Protein AF-A0A0F9IQ82-F1 (afdb_monomer_lite)

pLDDT: mean 89.43, std 9.05, range [52.22, 98.62]

Foldseek 3Di:
DDDDQVCCVPVVVVVVCVVVVLADWAQFQAVVCSVFDTHHFLFAEEEEEAVVLLRVLCCCRGQAQVSLVRCVVVVDPFAAAEEAEAAPDDPLLVLLLQLQQVCCVPPVDHDFSCQVVQNDPGGQDPVNVVSSVVCVVVSVVSCVRYDYDYHQDALVVLLVVLLVVLVVFWWKWFAAQFAIDISVDPDHPDGQDPPFDWDQDPVGIWGWHFDDDPNDTDIHTHGDMAIDGPRSNYEYEYEHAELPSNDALVRSLVSLVSVLVSSVHRSYYYYYYFYFDPCLLPVVCCVPVVLDSFDALVRTPRDNSNVVSGQWYKYKDDCVVNVSADPQCDDLLFNFDQDPVNPDFHQAEPVRDGQWIKIAGNHHNPGDHGDIFIWGADSRNSDIYTADRSVPVVRNVVVSVVRHVVD

Radius of gyration: 24.19 Å; chains: 1; bounding box: 61×43×75 Å

Structure (mmCIF, N/CA/C/O backbone):
data_AF-A0A0F9IQ82-F1
#
_entry.id   AF-A0A0F9IQ82-F1
#
loop_
_atom_site.group_PDB
_atom_site.id
_atom_site.type_symbol
_atom_site.label_atom_id
_atom_site.label_alt_id
_atom_site.label_comp_id
_atom_site.label_asym_id
_atom_site.label_entity_id
_atom_site.label_seq_id
_atom_site.pdbx_PDB_ins_code
_atom_site.Cartn_x
_atom_site.Cartn_y
_atom_site.Cartn_z
_atom_site.occupancy
_atom_site.B_iso_or_equiv
_atom_site.auth_seq_id
_atom_site.auth_comp_id
_atom_site.auth_asym_id
_atom_site.auth_atom_id
_atom_site.pdbx_PDB_model_num
ATOM 1 N N . MET A 1 1 ? -13.260 -23.369 32.706 1.00 62.25 1 MET A N 1
ATOM 2 C CA . MET A 1 1 ? -12.507 -22.138 33.022 1.00 62.25 1 MET A CA 1
ATOM 3 C C . MET A 1 1 ? -13.227 -20.982 32.355 1.00 62.25 1 MET A C 1
ATOM 5 O O . MET A 1 1 ? -13.498 -21.078 31.164 1.00 62.25 1 MET A O 1
ATOM 9 N N . GLU A 1 2 ? -13.607 -19.950 33.101 1.00 78.81 2 GLU A N 1
ATOM 10 C CA . GLU A 1 2 ? -14.225 -18.764 32.505 1.00 78.81 2 GLU A CA 1
ATOM 11 C C . GLU A 1 2 ? -13.127 -17.922 31.840 1.00 78.81 2 GLU A C 1
ATOM 13 O O . GLU A 1 2 ? -12.153 -17.535 32.484 1.00 78.81 2 GLU A O 1
ATOM 18 N N . LEU A 1 3 ? -13.218 -17.731 30.522 1.00 80.00 3 LEU A N 1
ATOM 19 C CA . LEU A 1 3 ? -12.248 -16.923 29.782 1.00 80.00 3 LEU A CA 1
ATOM 20 C C . LEU A 1 3 ? -12.477 -15.438 30.070 1.00 80.00 3 LEU A C 1
ATOM 22 O O . LEU A 1 3 ? -13.620 -14.993 30.171 1.00 80.00 3 LEU A O 1
ATOM 26 N N . ASN A 1 4 ? -11.385 -14.672 30.113 1.00 83.56 4 ASN A N 1
ATOM 27 C CA . ASN A 1 4 ? -11.442 -13.216 30.172 1.00 83.56 4 ASN A CA 1
ATOM 28 C C . ASN A 1 4 ? -12.318 -12.661 29.031 1.00 83.56 4 ASN A C 1
ATOM 30 O O . ASN A 1 4 ? -12.212 -13.101 27.884 1.00 83.56 4 ASN A O 1
ATOM 34 N N . GLN A 1 5 ? -13.176 -11.687 29.339 1.00 72.81 5 GLN A N 1
ATOM 35 C CA . GLN A 1 5 ? -14.151 -11.184 28.374 1.00 72.81 5 GLN A CA 1
ATOM 36 C C . GLN A 1 5 ? -13.521 -10.406 27.214 1.00 72.81 5 GLN A C 1
ATOM 38 O O . GLN A 1 5 ? -13.940 -10.616 26.080 1.00 72.81 5 GLN A O 1
ATOM 43 N N . LYS A 1 6 ? -12.475 -9.597 27.450 1.00 75.38 6 LYS A N 1
ATOM 44 C CA . LYS A 1 6 ? -11.736 -8.915 26.369 1.00 75.38 6 LYS A CA 1
ATOM 45 C C . LYS A 1 6 ? -11.037 -9.924 25.455 1.00 75.38 6 LYS A C 1
ATOM 47 O O . LYS A 1 6 ? -11.095 -9.800 24.236 1.00 75.38 6 LYS A O 1
ATOM 52 N N . TYR A 1 7 ? -10.465 -10.983 26.029 1.00 83.06 7 TYR A N 1
ATOM 53 C CA . TYR A 1 7 ? -9.891 -12.087 25.255 1.00 83.06 7 TYR A CA 1
ATOM 54 C C . TYR A 1 7 ? -10.941 -12.809 24.393 1.00 83.06 7 TYR A C 1
ATOM 56 O O . TYR A 1 7 ? -10.687 -13.096 23.224 1.00 83.06 7 TYR A O 1
ATOM 64 N N . LYS A 1 8 ? -12.138 -13.058 24.946 1.00 81.12 8 LYS A N 1
ATOM 65 C CA . LYS A 1 8 ? -13.265 -13.640 24.205 1.00 81.12 8 LYS A CA 1
ATOM 66 C C . L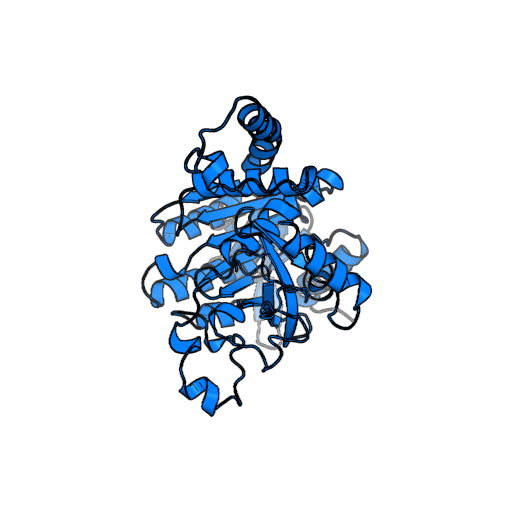YS A 1 8 ? -13.751 -12.731 23.072 1.00 81.12 8 LYS A C 1
ATOM 68 O O . LYS A 1 8 ? -13.907 -13.192 21.948 1.00 81.12 8 LYS A O 1
ATOM 73 N N . ALA A 1 9 ? -13.991 -11.456 23.373 1.00 73.75 9 ALA A N 1
ATOM 74 C CA . ALA A 1 9 ? -14.563 -10.493 22.437 1.00 73.75 9 ALA A CA 1
ATOM 75 C C . ALA A 1 9 ? -13.603 -10.101 21.304 1.00 73.75 9 ALA A C 1
ATOM 77 O O . ALA A 1 9 ? -14.074 -9.807 20.207 1.00 73.75 9 ALA A O 1
ATOM 78 N N . GLY A 1 10 ? -12.291 -10.113 21.564 1.00 80.81 10 GLY A N 1
ATOM 79 C CA . GLY A 1 10 ? -11.253 -9.852 20.569 1.00 80.81 10 GLY A CA 1
ATOM 80 C C . GLY A 1 10 ? -10.755 -11.132 19.900 1.00 80.81 10 GLY A C 1
ATOM 81 O O . GLY A 1 10 ? -11.229 -11.521 18.836 1.00 80.81 10 GLY A O 1
ATOM 82 N N . PHE A 1 11 ? -9.781 -11.798 20.527 1.00 85.94 11 PHE A N 1
ATOM 83 C CA . PHE A 1 11 ? -9.047 -12.903 19.904 1.00 85.94 11 PHE A CA 1
ATOM 84 C C . PHE A 1 11 ? -9.924 -14.120 19.591 1.00 85.94 11 PHE A C 1
ATOM 86 O O . PHE A 1 11 ? -9.870 -14.625 18.475 1.00 85.94 11 PHE A O 1
ATOM 93 N N . ILE A 1 12 ? -10.740 -14.595 20.539 1.00 88.88 12 ILE A N 1
ATOM 94 C CA . ILE A 1 12 ? -11.567 -15.789 20.287 1.00 88.88 12 ILE A CA 1
ATOM 95 C C . ILE A 1 12 ? -12.615 -15.510 19.211 1.00 88.88 12 ILE A C 1
ATOM 97 O O . ILE A 1 12 ? -12.758 -16.320 18.305 1.00 88.88 12 ILE A O 1
ATOM 101 N N . ALA A 1 13 ? -13.264 -14.344 19.232 1.00 81.94 13 ALA A N 1
ATOM 102 C CA . ALA A 1 13 ? -14.186 -13.952 18.168 1.00 81.94 13 ALA A CA 1
ATOM 103 C C . ALA A 1 13 ? -13.512 -13.956 16.782 1.00 81.94 13 ALA A C 1
ATOM 105 O O . ALA A 1 13 ? -14.110 -14.433 15.818 1.00 81.94 13 ALA A O 1
ATOM 106 N N . GLN A 1 14 ? -12.260 -13.489 16.689 1.00 85.31 14 GLN A N 1
ATOM 107 C CA . GLN A 1 14 ? -11.472 -13.539 15.455 1.00 85.31 14 GLN A CA 1
ATOM 108 C C . GLN A 1 14 ? -11.145 -14.979 15.028 1.00 85.31 14 GLN A C 1
ATOM 110 O O . GLN A 1 14 ? -11.218 -15.303 13.843 1.00 85.31 14 GLN A O 1
ATOM 115 N N . VAL A 1 15 ? -10.793 -15.857 15.973 1.00 88.56 15 VAL A N 1
ATOM 116 C CA . VAL A 1 15 ? -10.541 -17.283 15.702 1.00 88.56 15 VAL A CA 1
ATOM 117 C C . VAL A 1 15 ? -11.813 -17.975 15.218 1.00 88.56 15 VAL A C 1
ATOM 119 O O . VAL A 1 15 ? -11.769 -18.709 14.233 1.00 88.56 15 VAL A O 1
ATOM 122 N N . ASP A 1 16 ? -12.952 -17.702 15.848 1.00 87.50 16 ASP A N 1
ATOM 123 C CA . ASP A 1 16 ? -14.237 -18.269 15.453 1.00 87.50 16 ASP A CA 1
ATOM 124 C C . ASP A 1 16 ? -14.664 -17.758 14.065 1.00 87.50 16 ASP A C 1
ATOM 126 O O . ASP A 1 16 ? -15.161 -18.531 13.249 1.00 87.50 16 ASP A O 1
ATOM 130 N N . ALA A 1 17 ? -14.434 -16.475 13.761 1.00 83.19 17 ALA A N 1
ATOM 131 C CA . ALA A 1 17 ? -14.655 -15.909 12.428 1.00 83.19 17 ALA A CA 1
ATOM 132 C C . ALA A 1 17 ? -13.741 -16.557 11.373 1.00 83.19 17 ALA A C 1
ATOM 134 O O . ALA A 1 17 ? -14.184 -16.865 10.265 1.00 83.19 17 ALA A O 1
ATOM 135 N N . SER A 1 18 ? -12.481 -16.824 11.725 1.00 84.94 18 SER A N 1
ATOM 136 C CA . SER A 1 18 ? -11.539 -17.557 10.873 1.00 84.94 18 SER A CA 1
ATOM 137 C C . SER A 1 18 ? -12.020 -18.987 10.602 1.00 84.94 18 SER A C 1
ATOM 139 O O . SER A 1 18 ? -12.065 -19.410 9.449 1.00 84.94 18 SER A O 1
ATOM 141 N N . LEU A 1 19 ? -12.489 -19.700 11.634 1.00 87.50 19 LEU A N 1
ATOM 1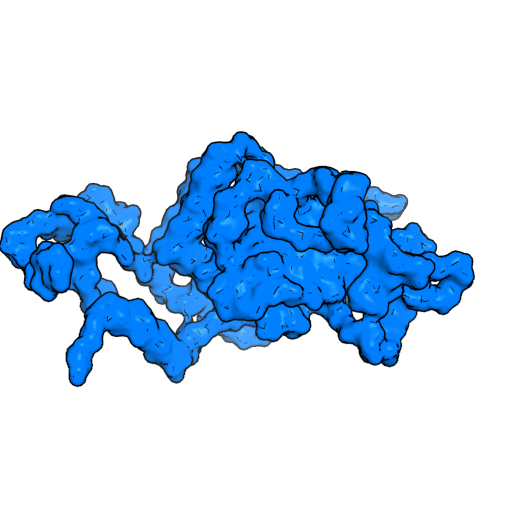42 C CA . LEU A 1 19 ? -13.071 -21.040 11.499 1.00 87.50 19 LEU A CA 1
ATOM 143 C C . LEU A 1 19 ? -14.290 -21.056 10.560 1.00 87.50 19 LEU A C 1
ATOM 145 O O . LEU A 1 19 ? -14.493 -22.032 9.840 1.00 87.50 19 LEU A O 1
ATOM 149 N N . ARG A 1 20 ? -15.083 -19.977 10.544 1.00 86.62 20 ARG A N 1
ATOM 150 C CA . ARG A 1 20 ? -16.238 -19.807 9.644 1.00 86.62 20 ARG A CA 1
ATOM 151 C C . ARG A 1 20 ? -15.874 -19.315 8.235 1.00 86.62 20 ARG A C 1
ATOM 153 O O . ARG A 1 20 ? -16.757 -19.242 7.387 1.00 86.62 20 ARG A O 1
ATOM 160 N N . GLY A 1 21 ? -14.611 -18.973 7.963 1.00 80.31 21 GLY A N 1
ATOM 161 C CA . GLY A 1 21 ? -14.192 -18.396 6.676 1.00 80.31 21 GLY A CA 1
ATOM 162 C C . GLY A 1 21 ? -14.667 -16.950 6.453 1.00 80.31 21 GLY A C 1
ATOM 163 O O . GLY A 1 21 ? -14.780 -16.476 5.318 1.00 80.31 21 GLY A O 1
ATOM 164 N N . GLU A 1 22 ? -14.982 -16.237 7.535 1.00 76.69 22 GLU A N 1
ATOM 165 C CA . GLU A 1 22 ? -15.380 -14.824 7.499 1.00 76.69 22 GLU A CA 1
ATOM 166 C C . GLU A 1 22 ? -14.166 -13.896 7.406 1.00 76.69 22 GLU A C 1
ATOM 168 O O . GLU A 1 22 ? -14.268 -12.802 6.856 1.00 76.69 22 GLU A O 1
ATOM 173 N N . VAL A 1 23 ? -13.009 -14.355 7.886 1.00 70.88 23 VAL A N 1
ATOM 174 C CA . VAL A 1 23 ? -11.728 -13.656 7.758 1.00 70.88 23 VAL A CA 1
ATOM 175 C C . VAL A 1 23 ? -11.098 -14.027 6.422 1.00 70.88 23 VAL A C 1
ATOM 177 O O . VAL A 1 23 ? -10.929 -15.205 6.115 1.00 70.88 23 VAL A O 1
ATOM 180 N N . THR A 1 24 ? -10.736 -13.020 5.634 1.00 83.44 24 THR A N 1
ATOM 181 C CA . THR A 1 24 ? -10.117 -13.202 4.318 1.00 83.44 24 THR A CA 1
ATOM 182 C C . THR A 1 24 ? -8.927 -12.260 4.136 1.00 83.44 24 THR A C 1
ATOM 184 O O . THR A 1 24 ? -8.665 -11.392 4.970 1.00 83.44 24 THR A O 1
ATOM 187 N N . TYR A 1 25 ? -8.187 -12.453 3.053 1.00 91.06 25 TYR A N 1
ATOM 188 C CA . TYR A 1 25 ? -7.119 -11.576 2.593 1.00 91.06 25 TYR A CA 1
ATOM 189 C C . TYR A 1 25 ? -7.207 -11.453 1.072 1.00 91.06 25 TYR A C 1
ATOM 191 O O . TYR A 1 25 ? -7.721 -12.351 0.406 1.00 91.06 25 TYR A O 1
ATOM 199 N N . ILE A 1 26 ? -6.675 -10.366 0.516 1.00 95.00 26 ILE A N 1
ATOM 200 C CA . ILE A 1 26 ? -6.509 -10.232 -0.934 1.00 95.00 26 ILE A CA 1
ATOM 201 C C . ILE A 1 26 ? -5.043 -10.558 -1.258 1.00 95.00 26 ILE A C 1
ATOM 203 O O . ILE A 1 26 ? -4.139 -9.925 -0.695 1.00 95.00 26 ILE A O 1
ATOM 207 N N . PRO A 1 27 ? -4.759 -11.568 -2.101 1.00 94.88 27 PRO A N 1
ATOM 208 C CA . PRO A 1 27 ? -3.392 -11.885 -2.481 1.00 94.88 27 PRO A CA 1
ATOM 209 C C . PRO A 1 27 ? -2.788 -10.731 -3.284 1.00 94.88 27 PRO A C 1
ATOM 211 O O . PRO A 1 27 ? -3.435 -10.166 -4.164 1.00 94.88 27 PRO A O 1
ATOM 214 N N . ILE A 1 28 ? -1.529 -10.388 -3.009 1.00 96.00 28 ILE A N 1
ATOM 215 C CA . ILE A 1 28 ? -0.826 -9.408 -3.846 1.00 96.00 28 ILE A CA 1
ATOM 216 C C . ILE A 1 28 ? -0.377 -10.047 -5.165 1.00 96.00 28 ILE A C 1
ATOM 218 O O . ILE A 1 28 ? -0.038 -11.231 -5.216 1.00 96.00 28 ILE A O 1
ATOM 222 N N . HIS A 1 29 ? -0.288 -9.242 -6.226 1.00 95.56 29 HIS A N 1
ATOM 223 C CA . HIS A 1 29 ? 0.182 -9.690 -7.546 1.00 95.56 29 HIS A CA 1
ATOM 224 C C . HIS A 1 29 ? 1.639 -10.200 -7.532 1.00 95.56 29 HIS A C 1
ATOM 226 O O . HIS A 1 29 ? 2.031 -11.041 -8.345 1.00 95.56 29 HIS A O 1
ATOM 232 N N . LEU A 1 30 ? 2.448 -9.740 -6.574 1.00 96.56 30 LEU A N 1
ATOM 233 C CA . LEU A 1 30 ? 3.849 -10.118 -6.403 1.00 96.56 30 LEU A CA 1
ATOM 234 C C . LEU A 1 30 ? 3.990 -11.506 -5.757 1.00 96.56 30 LEU A C 1
ATOM 236 O O . LEU A 1 30 ? 4.277 -11.614 -4.568 1.00 96.56 30 LEU A O 1
ATOM 240 N N . LYS A 1 31 ? 3.844 -12.582 -6.541 1.00 92.44 31 LYS A N 1
ATOM 241 C CA . LYS A 1 31 ? 3.790 -13.988 -6.069 1.00 92.44 31 LYS A CA 1
ATOM 242 C C . LYS A 1 31 ? 4.814 -14.360 -4.988 1.00 92.44 31 LYS A C 1
ATOM 244 O O . LYS A 1 31 ? 4.459 -15.010 -4.006 1.00 92.44 31 LYS A O 1
ATOM 249 N N . ARG A 1 32 ? 6.092 -13.987 -5.153 1.00 94.06 32 ARG A N 1
ATOM 250 C CA . ARG A 1 32 ? 7.134 -14.285 -4.145 1.00 94.06 32 ARG A CA 1
ATOM 251 C C . ARG A 1 32 ? 6.956 -13.470 -2.863 1.00 94.06 32 ARG A C 1
ATOM 253 O O . ARG A 1 32 ? 7.097 -14.034 -1.784 1.00 94.06 32 ARG A O 1
ATOM 260 N N . VAL A 1 33 ? 6.607 -12.191 -2.983 1.00 94.69 33 VAL A N 1
ATOM 261 C CA . VAL A 1 33 ? 6.327 -11.299 -1.845 1.00 94.69 33 VAL A CA 1
ATOM 262 C C . VAL A 1 33 ? 5.049 -11.742 -1.121 1.00 94.69 33 VAL A C 1
ATOM 264 O O . VAL A 1 33 ? 4.999 -11.691 0.105 1.00 94.69 33 VAL A O 1
ATOM 267 N N . GLY A 1 34 ? 4.075 -12.293 -1.858 1.00 93.62 34 GLY A N 1
ATOM 268 C CA . GLY A 1 34 ? 2.812 -12.857 -1.364 1.00 93.62 34 GLY A CA 1
ATOM 269 C C . GLY A 1 34 ? 2.976 -13.980 -0.339 1.00 93.62 34 GLY A C 1
ATOM 270 O O . GLY A 1 34 ? 2.050 -14.293 0.404 1.00 93.62 34 GLY A O 1
ATOM 271 N N . LYS A 1 35 ? 4.172 -14.575 -0.244 1.00 90.44 35 LYS A N 1
ATOM 272 C CA . LYS A 1 35 ? 4.513 -15.546 0.807 1.00 90.44 35 LYS A CA 1
ATOM 273 C C . LYS A 1 35 ? 4.789 -14.893 2.165 1.00 90.44 35 LYS A C 1
ATOM 275 O O . LYS A 1 35 ? 4.720 -15.572 3.183 1.00 90.44 35 LYS A O 1
ATOM 280 N N . SER A 1 36 ? 5.136 -13.607 2.188 1.00 90.00 36 SER A N 1
ATOM 281 C CA . SER A 1 36 ? 5.457 -12.847 3.406 1.00 90.00 36 SER A CA 1
ATOM 282 C C . SER A 1 36 ? 4.443 -11.755 3.726 1.00 90.00 36 SER A C 1
ATOM 284 O O . SER A 1 36 ? 4.326 -11.369 4.887 1.00 90.00 36 SER A O 1
ATOM 286 N N . PHE A 1 37 ? 3.740 -11.243 2.718 1.00 92.81 37 PHE A N 1
ATOM 287 C CA . PHE A 1 37 ? 2.770 -10.170 2.871 1.00 92.81 37 PHE A CA 1
ATOM 288 C C . PHE A 1 37 ? 1.631 -10.337 1.867 1.00 92.81 37 PHE A C 1
ATOM 290 O O . PHE A 1 37 ? 1.874 -10.428 0.671 1.00 92.81 37 PHE A O 1
ATOM 297 N N . ASN A 1 38 ? 0.396 -10.328 2.362 1.00 94.62 38 ASN A N 1
ATOM 298 C CA . ASN A 1 38 ? -0.808 -10.162 1.556 1.00 94.62 38 ASN A CA 1
ATOM 299 C C . ASN A 1 38 ? -1.636 -9.021 2.137 1.00 94.62 38 ASN A C 1
ATOM 301 O O . ASN A 1 38 ? -1.396 -8.579 3.263 1.00 94.62 38 ASN A O 1
ATOM 305 N N . LEU A 1 39 ? -2.618 -8.556 1.377 1.00 95.50 39 LEU A N 1
ATOM 306 C CA . LEU A 1 39 ? -3.451 -7.453 1.805 1.00 95.50 39 LEU A CA 1
ATOM 307 C C . LEU A 1 39 ? -4.460 -7.926 2.850 1.00 95.50 39 LEU A C 1
ATOM 309 O O . LEU A 1 39 ? -5.274 -8.815 2.601 1.00 95.50 39 LEU A O 1
ATOM 313 N N . MET A 1 40 ? -4.394 -7.317 4.027 1.00 91.56 40 MET A N 1
ATOM 314 C CA . MET A 1 40 ? -5.251 -7.601 5.174 1.00 91.56 40 MET A CA 1
ATOM 315 C C . MET A 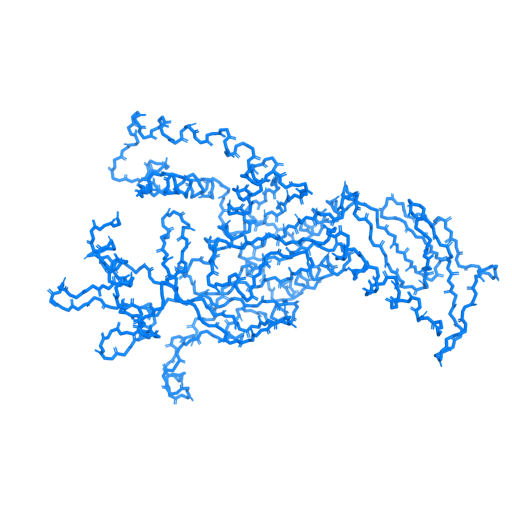1 40 ? -5.850 -6.287 5.673 1.00 91.56 40 MET A C 1
ATOM 317 O O . MET A 1 40 ? -5.267 -5.226 5.450 1.00 91.56 40 MET A O 1
ATOM 321 N N . GLN A 1 41 ? -6.985 -6.369 6.362 1.00 92.56 41 GLN A N 1
ATOM 322 C CA . GLN A 1 41 ? -7.538 -5.245 7.116 1.00 92.56 41 GLN A CA 1
ATOM 323 C C . GLN A 1 41 ? -6.595 -4.846 8.256 1.00 92.56 41 GLN A C 1
ATOM 325 O O . GLN A 1 41 ? -5.799 -5.663 8.729 1.00 92.56 41 GLN A O 1
ATOM 330 N N . SER A 1 42 ? -6.735 -3.614 8.746 1.00 94.44 42 SER A N 1
ATOM 331 C CA . SER A 1 42 ? -6.021 -3.128 9.927 1.00 94.44 42 SER A CA 1
ATOM 332 C C . SER A 1 42 ? -4.492 -3.262 9.816 1.00 94.44 42 SER A C 1
ATOM 334 O O . SER A 1 42 ? -3.821 -3.713 10.752 1.00 94.44 42 SER A O 1
ATOM 336 N N . ARG A 1 43 ? -3.923 -2.892 8.658 1.00 95.50 43 ARG A N 1
ATOM 337 C CA . ARG A 1 43 ? -2.470 -2.872 8.425 1.00 95.50 43 ARG A CA 1
ATOM 338 C C . ARG A 1 43 ? -2.003 -1.521 7.907 1.00 95.50 43 ARG A C 1
ATOM 340 O O . ARG A 1 43 ? -2.440 -1.081 6.849 1.00 95.50 43 ARG A O 1
ATOM 347 N N . TYR A 1 44 ? -1.055 -0.912 8.610 1.00 98.06 44 TYR A N 1
ATOM 348 C CA . TYR A 1 44 ? -0.334 0.262 8.133 1.00 98.06 44 TYR A CA 1
ATOM 349 C C . TYR A 1 44 ? 0.914 -0.188 7.360 1.00 98.06 44 TYR A C 1
ATOM 351 O O . TYR A 1 44 ? 1.855 -0.748 7.924 1.00 98.06 44 TYR A O 1
ATOM 359 N N . VAL A 1 45 ? 0.926 0.075 6.053 1.00 98.31 45 VAL A N 1
ATOM 360 C CA . VAL A 1 45 ? 2.083 -0.096 5.171 1.00 98.31 45 VAL A CA 1
ATOM 361 C C . VAL A 1 45 ? 2.767 1.245 4.892 1.00 98.31 45 VAL A C 1
ATOM 363 O O . VAL A 1 45 ? 2.143 2.191 4.416 1.00 98.31 45 VAL A O 1
ATOM 366 N N . LEU A 1 46 ? 4.074 1.317 5.130 1.00 98.44 46 LEU A N 1
ATOM 367 C CA . LEU A 1 46 ? 4.922 2.438 4.728 1.00 98.44 46 LEU A CA 1
ATOM 368 C C . LEU A 1 46 ? 5.782 2.035 3.529 1.00 98.44 46 LEU A C 1
ATOM 370 O O . LEU A 1 46 ? 6.534 1.069 3.600 1.00 98.44 46 LEU A O 1
ATOM 374 N N . ILE A 1 47 ? 5.718 2.799 2.445 1.00 98.12 47 ILE A N 1
ATOM 375 C CA . ILE A 1 47 ? 6.505 2.606 1.226 1.00 98.12 47 ILE A CA 1
ATOM 376 C C . ILE A 1 47 ? 7.516 3.743 1.119 1.00 98.12 47 ILE A C 1
ATOM 378 O O . ILE A 1 47 ? 7.165 4.900 0.887 1.00 98.12 47 ILE A O 1
ATOM 382 N N . SER A 1 48 ? 8.792 3.402 1.258 1.00 96.44 48 SER A N 1
ATOM 383 C CA . SER A 1 48 ? 9.922 4.324 1.174 1.00 96.44 48 SER A CA 1
ATOM 384 C C . SER A 1 48 ? 10.818 3.993 -0.018 1.00 96.44 48 SER A C 1
ATOM 386 O O . SER A 1 48 ? 10.906 2.849 -0.457 1.00 96.44 48 SER A O 1
ATOM 388 N N . GLY A 1 49 ? 11.481 5.002 -0.572 1.00 94.12 49 GLY A N 1
ATOM 389 C CA . GLY A 1 49 ? 12.380 4.837 -1.712 1.00 94.12 49 GLY A CA 1
ATOM 390 C C . GLY A 1 49 ? 12.850 6.163 -2.302 1.00 94.12 49 GLY A C 1
ATOM 391 O O . GLY A 1 49 ? 12.240 7.224 -2.103 1.00 94.12 49 GLY A O 1
ATOM 392 N N . ALA A 1 50 ? 13.909 6.103 -3.101 1.00 91.12 50 ALA A N 1
ATOM 393 C CA . ALA A 1 50 ? 14.426 7.251 -3.840 1.00 91.12 50 ALA A CA 1
ATOM 394 C C . ALA A 1 50 ? 13.403 7.830 -4.839 1.00 91.12 50 ALA A C 1
ATOM 396 O O . ALA A 1 50 ? 12.421 7.181 -5.233 1.00 91.12 50 ALA A O 1
ATOM 397 N N . THR A 1 51 ? 13.605 9.073 -5.276 1.00 89.06 51 THR A N 1
ATOM 398 C CA . THR A 1 51 ? 12.856 9.629 -6.416 1.00 89.06 51 THR A CA 1
ATOM 399 C C . THR A 1 51 ? 13.122 8.778 -7.656 1.00 89.06 51 THR A C 1
ATOM 401 O O . THR A 1 51 ? 14.263 8.431 -7.923 1.00 89.06 51 THR A O 1
ATOM 404 N N . GLY A 1 52 ? 12.077 8.393 -8.395 1.00 88.25 52 GLY A N 1
ATOM 405 C CA . GLY A 1 52 ? 12.215 7.494 -9.552 1.00 88.25 52 GLY A CA 1
ATOM 406 C C . GLY A 1 52 ? 12.350 5.999 -9.216 1.00 88.25 52 GLY A C 1
ATOM 407 O O . GLY A 1 52 ? 12.353 5.170 -10.125 1.00 88.25 52 GLY A O 1
ATOM 408 N N . ALA A 1 53 ? 12.375 5.616 -7.932 1.00 91.88 53 ALA A N 1
ATOM 409 C CA . ALA A 1 53 ? 12.423 4.205 -7.540 1.00 91.88 53 ALA A CA 1
ATOM 410 C C . ALA A 1 53 ? 11.135 3.428 -7.883 1.00 91.88 53 ALA A C 1
ATOM 412 O O . ALA A 1 53 ? 11.185 2.211 -7.969 1.00 91.88 53 ALA A O 1
ATOM 413 N N . GLY A 1 54 ? 10.004 4.105 -8.125 1.00 94.56 54 GLY A N 1
ATOM 414 C CA . GLY A 1 54 ? 8.722 3.458 -8.452 1.00 94.56 54 GLY A CA 1
ATOM 415 C C . GLY A 1 54 ? 7.748 3.328 -7.276 1.00 94.56 54 GLY A C 1
ATOM 416 O O . GLY A 1 54 ? 6.857 2.491 -7.313 1.00 94.56 54 GLY A O 1
ATOM 417 N N . LYS A 1 55 ? 7.890 4.158 -6.232 1.00 96.06 55 LYS A N 1
ATOM 418 C CA . LYS A 1 55 ? 7.058 4.091 -5.016 1.00 96.06 55 LYS A CA 1
ATOM 419 C C . LYS A 1 55 ? 5.557 4.256 -5.279 1.00 96.06 55 LYS A C 1
ATOM 421 O O . LYS A 1 55 ? 4.754 3.453 -4.828 1.00 96.06 55 LYS A O 1
ATOM 426 N N . THR A 1 56 ? 5.186 5.290 -6.029 1.00 96.25 56 THR A N 1
ATOM 427 C CA . THR A 1 56 ? 3.790 5.522 -6.412 1.00 96.25 56 THR A CA 1
ATOM 428 C C . THR A 1 56 ? 3.271 4.382 -7.281 1.00 96.25 56 THR A C 1
ATOM 430 O O . THR A 1 56 ? 2.155 3.928 -7.091 1.00 96.25 56 THR A O 1
ATOM 433 N N . SER A 1 57 ? 4.100 3.868 -8.195 1.00 96.88 57 SER A N 1
ATOM 434 C CA . SER A 1 57 ? 3.740 2.744 -9.059 1.00 96.88 57 SER A CA 1
ATOM 435 C C . SER A 1 57 ? 3.445 1.472 -8.262 1.00 96.88 57 SER A C 1
ATOM 437 O O . SER A 1 57 ? 2.409 0.862 -8.490 1.00 96.88 57 SER A O 1
ATOM 439 N N . ILE A 1 58 ? 4.290 1.111 -7.285 1.00 97.62 58 ILE A N 1
ATOM 440 C CA . ILE A 1 58 ? 4.048 -0.086 -6.469 1.00 97.62 58 ILE A CA 1
ATOM 441 C C . ILE A 1 58 ? 2.835 0.104 -5.549 1.00 97.62 58 ILE A C 1
ATOM 443 O O . ILE A 1 58 ? 2.112 -0.859 -5.308 1.00 97.62 58 ILE A O 1
ATOM 447 N N . ALA A 1 59 ? 2.579 1.328 -5.068 1.00 97.81 59 ALA A N 1
ATOM 448 C CA . ALA A 1 59 ? 1.378 1.648 -4.299 1.00 97.81 59 ALA A CA 1
ATOM 449 C C . ALA A 1 59 ? 0.108 1.497 -5.156 1.00 97.81 59 ALA A C 1
ATOM 451 O O . ALA A 1 59 ? -0.812 0.781 -4.765 1.00 97.81 59 ALA A O 1
ATOM 452 N N . ASP A 1 60 ? 0.094 2.111 -6.341 1.00 97.62 60 ASP A N 1
ATOM 453 C CA . ASP A 1 60 ? -1.013 2.036 -7.298 1.00 97.62 60 ASP A CA 1
ATOM 454 C C . ASP A 1 60 ? -1.292 0.579 -7.695 1.00 97.62 60 ASP A C 1
ATOM 456 O O . ASP A 1 60 ? -2.416 0.100 -7.597 1.00 97.62 60 ASP A O 1
ATOM 460 N N . GLU A 1 61 ? -0.275 -0.175 -8.102 1.00 97.94 61 GLU A N 1
ATOM 461 C CA . GLU A 1 61 ? -0.490 -1.545 -8.557 1.00 97.94 61 GLU A CA 1
ATOM 462 C C . GLU A 1 61 ? -0.902 -2.484 -7.418 1.00 97.94 61 GLU A C 1
ATOM 464 O O . GLU A 1 61 ? -1.837 -3.267 -7.568 1.00 97.94 61 GLU A O 1
ATOM 469 N N . THR A 1 62 ? -0.237 -2.397 -6.260 1.00 98.12 62 THR A N 1
ATOM 470 C CA . THR A 1 62 ? -0.469 -3.325 -5.142 1.00 98.12 62 THR A CA 1
ATOM 471 C C . THR A 1 62 ? -1.794 -3.072 -4.439 1.00 98.12 62 THR A C 1
ATOM 473 O O . THR A 1 62 ? -2.430 -4.036 -4.028 1.00 98.12 62 THR A O 1
ATOM 476 N N . PHE A 1 63 ? -2.203 -1.811 -4.285 1.00 98.19 63 PHE A N 1
ATOM 477 C CA . PHE A 1 63 ? -3.359 -1.444 -3.463 1.00 98.19 63 PHE A CA 1
ATOM 478 C C . PHE A 1 63 ? -4.551 -0.928 -4.265 1.00 98.19 63 PHE A C 1
ATOM 480 O O . PHE A 1 63 ? -5.615 -0.809 -3.672 1.00 98.19 63 PHE A O 1
ATOM 487 N N . VAL A 1 64 ? -4.397 -0.649 -5.569 1.00 97.94 64 VAL A N 1
ATOM 488 C CA . VAL A 1 64 ? -5.479 -0.187 -6.459 1.00 97.94 64 VAL A CA 1
ATOM 489 C C . VAL A 1 64 ? -5.760 -1.197 -7.571 1.00 97.94 64 VAL A C 1
ATOM 491 O O . VAL A 1 64 ? -6.812 -1.832 -7.586 1.00 97.94 64 VAL A O 1
ATOM 494 N N . LEU A 1 65 ? -4.809 -1.390 -8.485 1.00 97.81 65 LEU A N 1
ATOM 495 C CA . LEU A 1 65 ? -5.065 -2.075 -9.759 1.00 97.81 65 LEU A CA 1
ATOM 496 C C . LEU A 1 65 ? -5.181 -3.598 -9.623 1.00 97.81 65 LEU A C 1
ATOM 498 O O . LEU A 1 65 ? -6.125 -4.206 -10.139 1.00 97.81 65 LEU A O 1
ATOM 502 N N . ALA A 1 66 ? -4.237 -4.226 -8.917 1.00 97.00 66 ALA A N 1
ATOM 503 C CA . ALA A 1 66 ? -4.246 -5.671 -8.730 1.00 97.00 66 ALA A CA 1
ATOM 504 C C . ALA A 1 66 ? -5.417 -6.156 -7.856 1.00 97.00 66 ALA A C 1
ATOM 506 O O . ALA A 1 66 ? -6.050 -7.137 -8.249 1.00 97.00 66 ALA A O 1
ATOM 507 N N . PRO A 1 67 ? -5.767 -5.496 -6.728 1.00 96.81 67 PRO A N 1
ATOM 508 C CA . PRO A 1 67 ? -6.926 -5.891 -5.929 1.00 96.81 67 PRO A CA 1
ATOM 509 C C . PRO A 1 67 ? -8.230 -5.805 -6.712 1.00 96.81 67 PRO A C 1
ATOM 511 O O . PRO A 1 67 ? -8.992 -6.766 -6.711 1.00 96.81 67 PRO A O 1
ATOM 514 N N . TYR A 1 68 ? -8.457 -4.707 -7.438 1.00 96.44 68 TYR A N 1
ATOM 515 C CA . TYR A 1 68 ? -9.644 -4.555 -8.278 1.00 96.44 68 TYR A CA 1
ATOM 516 C C . TYR A 1 68 ? -9.754 -5.679 -9.321 1.00 96.44 68 TYR A C 1
ATOM 518 O O . TYR A 1 68 ? -10.793 -6.334 -9.420 1.00 96.44 68 TYR A O 1
ATOM 526 N N . THR A 1 69 ? -8.659 -5.966 -10.035 1.00 95.31 69 THR A N 1
ATOM 527 C CA . THR A 1 69 ? -8.615 -7.057 -11.026 1.00 95.31 69 THR A CA 1
ATOM 528 C C . THR A 1 69 ? -8.933 -8.406 -10.370 1.00 95.31 69 THR A C 1
ATOM 530 O O . THR A 1 69 ? -9.812 -9.131 -10.833 1.00 95.31 69 THR A O 1
ATOM 533 N N . TYR A 1 70 ? -8.287 -8.712 -9.242 1.00 95.88 70 TYR A N 1
ATOM 534 C CA . TYR A 1 70 ? -8.506 -9.954 -8.502 1.00 95.88 70 TYR A CA 1
ATOM 535 C C . TYR A 1 70 ? -9.964 -10.115 -8.051 1.00 95.88 70 TYR A C 1
ATOM 537 O O . TYR A 1 70 ? -10.559 -11.177 -8.243 1.00 95.88 70 TYR A O 1
ATOM 545 N N . LEU A 1 71 ? -10.562 -9.071 -7.473 1.00 94.62 71 LEU A N 1
ATOM 546 C CA . LEU A 1 71 ? -11.938 -9.111 -6.975 1.00 94.62 71 LEU A CA 1
ATOM 547 C C . LEU A 1 71 ? -12.948 -9.293 -8.114 1.00 94.62 71 LEU A C 1
ATOM 549 O O . LEU A 1 71 ? -13.878 -10.093 -7.987 1.00 94.62 71 LEU A O 1
ATOM 553 N N . LYS A 1 72 ? -12.726 -8.621 -9.249 1.00 92.31 72 LYS A N 1
ATOM 554 C CA . LYS A 1 72 ? -13.551 -8.755 -10.457 1.00 92.31 72 LYS A CA 1
ATOM 555 C C . LYS A 1 72 ? -13.514 -10.175 -11.028 1.00 92.31 72 LYS A C 1
ATOM 557 O O . LYS A 1 72 ? -14.556 -10.712 -11.403 1.00 92.31 72 LYS A O 1
ATOM 562 N N . GLU A 1 73 ? -12.336 -10.795 -11.072 1.00 92.88 73 GLU A N 1
ATOM 563 C CA . GLU A 1 73 ? -12.147 -12.150 -11.607 1.00 92.88 73 GLU A CA 1
ATOM 564 C C . GLU A 1 73 ? -12.722 -13.240 -10.693 1.00 92.88 73 GLU A C 1
ATOM 566 O O . GLU A 1 73 ? -13.318 -14.203 -11.178 1.00 92.88 73 GLU A O 1
ATOM 571 N N . ASN A 1 74 ? -12.577 -13.086 -9.373 1.00 91.44 74 ASN A N 1
ATOM 572 C CA . ASN A 1 74 ? -12.943 -14.121 -8.400 1.00 91.44 74 ASN A CA 1
ATOM 573 C C . ASN A 1 74 ? -14.358 -13.949 -7.822 1.00 91.44 74 ASN A C 1
ATOM 575 O O . ASN A 1 74 ? -14.862 -14.864 -7.175 1.00 91.44 74 ASN A O 1
ATOM 579 N N . LYS A 1 75 ? -15.030 -12.817 -8.094 1.00 83.19 75 LYS A N 1
ATOM 580 C CA . LYS A 1 75 ? -16.391 -12.499 -7.612 1.00 83.19 75 LYS A CA 1
ATOM 581 C C . LYS A 1 75 ? -16.532 -12.649 -6.093 1.00 83.19 75 LYS A C 1
ATOM 583 O O . LYS A 1 75 ? -17.547 -13.132 -5.589 1.00 83.19 75 LYS A O 1
ATOM 588 N N . GLU A 1 76 ? -15.491 -12.246 -5.374 1.00 81.62 76 GLU A N 1
ATOM 589 C CA . GLU A 1 76 ? -15.450 -12.296 -3.918 1.00 81.62 76 GLU A CA 1
ATOM 590 C C . GLU A 1 76 ? -16.450 -11.304 -3.316 1.00 81.62 76 GLU A C 1
ATOM 592 O O . GLU A 1 76 ? -16.560 -10.162 -3.760 1.00 81.62 76 GLU A O 1
ATOM 597 N N . ASN A 1 77 ? -17.155 -11.714 -2.259 1.00 86.88 77 ASN A N 1
ATOM 598 C CA . ASN A 1 77 ? -18.029 -10.816 -1.499 1.00 86.88 77 ASN A CA 1
ATOM 599 C C . ASN A 1 77 ? -17.203 -9.979 -0.505 1.00 86.88 77 ASN A C 1
ATOM 601 O O . ASN A 1 77 ? -17.285 -10.161 0.712 1.00 86.88 77 ASN A O 1
ATOM 605 N N . ILE A 1 78 ? -16.345 -9.119 -1.048 1.00 91.81 78 ILE A N 1
ATOM 606 C CA . ILE A 1 78 ? -15.461 -8.212 -0.319 1.00 91.81 78 ILE A CA 1
ATOM 607 C C . ILE A 1 78 ? -15.852 -6.784 -0.699 1.00 91.81 78 ILE A C 1
ATOM 609 O O . ILE A 1 78 ? -15.881 -6.445 -1.880 1.00 91.81 78 ILE A O 1
ATOM 613 N N . HIS A 1 79 ? -16.127 -5.938 0.297 1.00 93.62 79 HIS A N 1
ATOM 614 C CA . HIS A 1 79 ? -16.203 -4.496 0.060 1.00 93.62 79 HIS A CA 1
ATOM 615 C C . HIS A 1 79 ? -14.778 -3.966 -0.010 1.00 93.62 79 HIS A C 1
ATOM 617 O O . HIS A 1 79 ? -14.035 -4.089 0.960 1.00 93.62 79 HIS A O 1
ATOM 623 N N . TRP A 1 80 ? -14.391 -3.396 -1.143 1.00 96.12 80 TRP A N 1
ATOM 624 C CA . TRP A 1 80 ? -13.071 -2.814 -1.347 1.00 96.12 80 TRP A CA 1
ATOM 625 C C . TRP A 1 80 ? -13.213 -1.361 -1.790 1.00 96.12 80 TRP A C 1
ATOM 627 O O . TRP A 1 80 ? -13.990 -1.061 -2.698 1.00 96.12 80 TRP A O 1
ATOM 637 N N . GLU A 1 81 ? -12.485 -0.471 -1.120 1.00 97.12 81 GLU A N 1
ATOM 638 C CA . GLU A 1 81 ? -12.520 0.967 -1.372 1.00 97.12 81 GLU A CA 1
ATOM 639 C C . GLU A 1 81 ? -11.154 1.611 -1.103 1.00 97.12 81 GLU A C 1
ATOM 641 O O . GLU A 1 81 ? -10.392 1.175 -0.232 1.00 97.12 81 GLU A O 1
ATOM 646 N N . VAL A 1 82 ? -10.848 2.685 -1.833 1.00 98.44 82 VAL A N 1
ATOM 647 C CA . VAL A 1 82 ? -9.608 3.451 -1.669 1.00 98.44 82 VAL A CA 1
ATOM 648 C C . VAL A 1 82 ? -9.895 4.938 -1.471 1.00 98.44 82 VAL A C 1
ATOM 650 O O . VAL A 1 82 ? -10.424 5.613 -2.352 1.00 98.44 82 VAL A O 1
ATOM 653 N N . LEU A 1 83 ? -9.442 5.478 -0.341 1.00 98.38 83 LEU A N 1
ATOM 654 C CA . LEU A 1 83 ? -9.293 6.912 -0.110 1.00 98.38 83 LEU A CA 1
ATOM 655 C C . LEU A 1 83 ? -7.885 7.324 -0.554 1.00 98.38 83 LEU A C 1
ATOM 657 O O . LEU A 1 83 ? -6.903 7.047 0.137 1.00 98.38 83 LEU A O 1
ATOM 661 N N . TYR A 1 84 ? -7.772 7.953 -1.723 1.00 98.25 84 TYR A N 1
ATOM 662 C CA . TYR A 1 84 ? -6.489 8.274 -2.347 1.00 98.25 84 TYR A CA 1
ATOM 663 C C . TYR A 1 84 ? -6.163 9.766 -2.223 1.00 98.25 84 TYR A C 1
ATOM 665 O O . TYR A 1 84 ? -6.752 10.602 -2.902 1.00 98.25 84 TYR A O 1
ATOM 673 N N . PHE A 1 85 ? -5.143 10.111 -1.441 1.00 97.75 85 PHE A N 1
ATOM 674 C CA . PHE A 1 85 ? -4.597 11.464 -1.322 1.00 97.75 85 PHE A CA 1
ATOM 675 C C . PHE A 1 85 ? -3.332 11.599 -2.178 1.00 97.75 85 PHE A C 1
ATOM 677 O O . PHE A 1 85 ? -2.223 11.261 -1.763 1.00 97.75 85 PHE A O 1
ATOM 684 N N . SER A 1 86 ? -3.508 12.090 -3.404 1.00 96.00 86 SER A N 1
ATOM 685 C CA . SER A 1 86 ? -2.452 12.300 -4.394 1.00 96.00 86 SER A CA 1
ATOM 686 C C . SER A 1 86 ? -1.827 13.688 -4.244 1.00 96.00 86 SER A C 1
ATOM 688 O O . SER A 1 86 ? -2.217 14.647 -4.915 1.00 96.00 86 SER A O 1
ATOM 690 N N . LEU A 1 87 ? -0.839 13.808 -3.356 1.00 94.19 87 LEU A N 1
ATOM 691 C CA . LEU A 1 87 ? -0.227 15.103 -3.037 1.00 94.19 87 LEU A CA 1
ATOM 692 C C . LEU A 1 87 ? 0.789 15.549 -4.094 1.00 94.19 87 LEU A C 1
ATOM 694 O O . LEU A 1 87 ? 0.984 16.745 -4.302 1.00 94.19 87 LEU A O 1
ATOM 698 N N . GLU A 1 88 ? 1.439 14.596 -4.766 1.00 86.19 88 GLU A N 1
ATOM 699 C CA . GLU A 1 88 ? 2.495 14.888 -5.743 1.00 86.19 88 GLU A CA 1
ATOM 700 C C . GLU A 1 88 ? 1.946 15.209 -7.144 1.00 86.19 88 GLU A C 1
ATOM 702 O O . GLU A 1 88 ? 2.517 16.031 -7.863 1.00 86.19 88 GLU A O 1
ATOM 707 N N . ARG A 1 89 ? 0.857 14.552 -7.569 1.00 85.06 89 ARG A N 1
ATOM 708 C CA . ARG A 1 89 ? 0.398 14.563 -8.971 1.00 85.06 89 ARG A CA 1
ATOM 709 C C . ARG A 1 89 ? -1.110 14.736 -9.088 1.00 85.06 89 ARG A C 1
ATOM 711 O O . ARG A 1 89 ? -1.858 14.317 -8.213 1.00 85.06 89 ARG A O 1
ATOM 718 N N . LYS A 1 90 ? -1.558 15.296 -10.214 1.00 91.62 90 LYS A N 1
ATOM 719 C CA . LYS A 1 90 ? -2.987 15.345 -10.558 1.00 91.62 90 LYS A CA 1
ATOM 720 C C . LYS A 1 90 ? -3.524 13.958 -10.919 1.00 91.62 90 LYS A C 1
ATOM 722 O O . LYS A 1 90 ? -2.790 13.149 -11.493 1.00 91.62 90 LYS A O 1
ATOM 727 N N . GLN A 1 91 ? -4.816 13.738 -10.695 1.00 93.31 91 GLN A N 1
ATOM 728 C CA . GLN A 1 91 ? -5.511 12.477 -10.979 1.00 93.31 91 GLN A CA 1
ATOM 729 C C . GLN A 1 91 ? -5.359 12.013 -12.437 1.00 93.31 91 GLN A C 1
ATOM 731 O O . GLN A 1 91 ? -5.157 10.833 -12.699 1.00 93.31 91 GLN A O 1
ATOM 736 N N . MET A 1 92 ? -5.343 12.949 -13.394 1.00 92.50 92 MET A N 1
ATOM 737 C CA . MET A 1 92 ? -5.228 12.642 -14.826 1.00 92.50 92 MET A CA 1
ATOM 738 C C . MET A 1 92 ? -3.973 11.818 -15.155 1.00 92.50 92 MET A C 1
ATOM 740 O O . MET A 1 92 ? -4.041 10.880 -15.945 1.00 92.50 92 MET A O 1
ATOM 744 N N . PHE A 1 93 ? -2.838 12.119 -14.512 1.00 92.19 93 PHE A N 1
ATOM 745 C CA . PHE A 1 93 ? -1.592 11.374 -14.724 1.00 92.19 93 PHE A CA 1
ATOM 746 C C . PHE A 1 93 ? -1.664 9.950 -14.168 1.00 92.19 93 PHE A C 1
ATOM 748 O O . PHE A 1 93 ? -1.011 9.052 -14.697 1.00 92.19 93 PHE A O 1
ATOM 755 N N . LYS A 1 94 ? -2.444 9.740 -13.099 1.00 93.44 94 LYS A N 1
ATOM 756 C CA . LYS A 1 94 ? -2.697 8.403 -12.557 1.00 93.44 94 LYS A CA 1
ATOM 757 C C . LYS A 1 94 ? -3.568 7.607 -13.514 1.00 93.44 94 LYS A C 1
ATOM 759 O O . LYS A 1 94 ? -3.167 6.517 -13.892 1.00 93.44 94 LYS A O 1
ATOM 764 N N . HIS A 1 95 ? -4.662 8.190 -14.004 1.00 95.38 95 HIS A N 1
ATOM 765 C CA . HIS A 1 95 ? -5.540 7.522 -14.969 1.00 95.38 95 HIS A CA 1
ATOM 766 C C . HIS A 1 95 ? -4.780 7.092 -16.230 1.00 95.38 95 HIS A C 1
ATOM 768 O O . HIS A 1 95 ? -4.900 5.946 -16.647 1.00 95.38 95 HIS A O 1
ATOM 774 N N . ALA A 1 96 ? -3.928 7.960 -16.789 1.00 94.75 96 ALA A N 1
ATOM 775 C CA . ALA A 1 96 ? -3.095 7.601 -17.939 1.00 94.75 96 ALA A CA 1
ATOM 776 C C . ALA A 1 96 ? -2.167 6.407 -17.637 1.00 94.75 96 ALA A C 1
ATOM 778 O O . ALA A 1 96 ? -2.057 5.484 -18.442 1.00 94.75 96 ALA A O 1
ATOM 779 N N . LYS A 1 97 ? -1.539 6.380 -16.454 1.00 95.12 97 LYS A N 1
ATOM 780 C CA . LYS A 1 97 ? -0.698 5.254 -16.019 1.00 95.12 97 LYS A CA 1
ATOM 781 C C . LYS A 1 97 ? -1.489 3.976 -15.743 1.00 95.12 97 LYS A C 1
ATOM 783 O O . LYS A 1 97 ? -0.977 2.895 -16.002 1.00 95.12 97 LYS A O 1
ATOM 788 N N . TRP A 1 98 ? -2.708 4.078 -15.227 1.00 96.75 98 TRP A N 1
ATOM 789 C CA . TRP A 1 98 ? -3.563 2.923 -14.952 1.00 96.75 98 TRP A CA 1
ATOM 790 C C . TRP A 1 98 ? -4.090 2.299 -16.242 1.00 96.75 98 TRP A C 1
ATOM 792 O O . TRP A 1 98 ? -4.039 1.085 -16.385 1.00 96.75 98 TRP A O 1
ATOM 802 N N . VAL A 1 99 ? -4.475 3.110 -17.230 1.00 96.62 99 VAL A N 1
ATOM 803 C CA . VAL A 1 99 ? -4.821 2.605 -18.567 1.00 96.62 99 VAL A CA 1
ATOM 804 C C . VAL A 1 99 ? -3.602 1.977 -19.247 1.00 96.62 99 VAL A C 1
ATOM 806 O O . VAL A 1 99 ? -3.707 0.894 -19.813 1.00 96.62 99 VAL A O 1
ATOM 809 N N . SER A 1 100 ? -2.425 2.602 -19.141 1.00 95.62 100 SER A N 1
ATOM 810 C CA . SER A 1 100 ? -1.164 2.009 -19.613 1.00 95.62 100 SER A CA 1
ATOM 811 C C . SER A 1 100 ? -0.901 0.635 -18.979 1.00 95.62 100 SER A C 1
ATOM 813 O O . SER A 1 100 ? -0.557 -0.318 -19.681 1.00 95.62 100 SER A O 1
ATOM 815 N N . TRP A 1 101 ? -1.128 0.509 -17.668 1.00 96.94 101 TRP A N 1
ATOM 816 C CA . TRP A 1 101 ? -1.029 -0.760 -16.951 1.00 96.94 101 TRP A CA 1
ATOM 817 C C . TRP A 1 101 ? -2.018 -1.806 -17.485 1.00 96.94 101 TRP A C 1
ATOM 819 O O . TRP A 1 101 ? -1.612 -2.933 -17.757 1.00 96.94 101 TRP A O 1
ATOM 829 N N . MET A 1 102 ? -3.289 -1.436 -17.687 1.00 96.62 102 MET A N 1
ATOM 830 C CA . MET A 1 102 ? -4.325 -2.338 -18.213 1.00 96.62 102 MET A CA 1
ATOM 831 C C . MET A 1 102 ? -3.984 -2.837 -19.627 1.00 96.62 102 MET A C 1
ATOM 833 O O . MET A 1 102 ? -4.068 -4.033 -19.902 1.00 96.62 102 MET A O 1
ATOM 837 N N . ILE A 1 103 ? -3.500 -1.949 -20.502 1.00 95.38 103 ILE A N 1
ATOM 838 C CA . ILE A 1 103 ? -3.048 -2.316 -21.852 1.00 95.38 103 ILE A CA 1
ATOM 839 C C . ILE A 1 103 ? -1.877 -3.302 -21.781 1.00 95.38 103 ILE A C 1
ATOM 841 O O . ILE A 1 103 ? -1.863 -4.309 -22.495 1.00 95.38 103 ILE A O 1
ATOM 845 N N . TYR A 1 104 ? -0.895 -3.046 -20.911 1.00 94.62 104 TYR A N 1
ATOM 846 C CA . TYR A 1 104 ? 0.241 -3.951 -20.753 1.00 94.62 104 TYR A CA 1
ATOM 847 C C . TYR A 1 104 ? -0.180 -5.308 -20.170 1.00 94.62 104 TYR A C 1
ATOM 849 O O . TYR A 1 104 ? 0.304 -6.343 -20.633 1.00 94.62 104 TYR A O 1
ATOM 857 N N . ARG A 1 105 ? -1.108 -5.325 -19.203 1.00 94.56 105 ARG A N 1
ATOM 858 C CA . ARG A 1 105 ? -1.686 -6.545 -18.618 1.00 94.56 105 ARG A CA 1
ATOM 859 C C . ARG A 1 105 ? -2.282 -7.451 -19.700 1.00 94.56 105 ARG A C 1
ATOM 861 O O . ARG A 1 105 ? -1.969 -8.641 -19.718 1.00 94.56 105 ARG A O 1
ATOM 868 N N . ASP A 1 106 ? -3.079 -6.886 -20.606 1.00 94.69 106 ASP A N 1
ATOM 869 C CA . ASP A 1 106 ? -3.882 -7.669 -21.556 1.00 94.69 106 ASP A CA 1
ATOM 870 C C . ASP A 1 106 ? -3.149 -7.977 -22.866 1.00 94.69 106 ASP A C 1
ATOM 872 O O . ASP A 1 106 ? -3.301 -9.059 -23.435 1.00 94.69 106 ASP A O 1
ATOM 876 N N . HIS A 1 107 ? -2.335 -7.037 -23.351 1.00 92.38 107 HIS A N 1
ATOM 877 C CA . HIS A 1 107 ? -1.719 -7.112 -24.679 1.00 92.38 107 HIS A CA 1
ATOM 878 C C . HIS A 1 107 ? -0.200 -7.252 -24.651 1.00 92.38 107 HIS A C 1
ATOM 880 O O . HIS A 1 107 ? 0.408 -7.374 -25.715 1.00 92.38 107 HIS A O 1
ATOM 886 N N . ARG A 1 108 ? 0.431 -7.167 -23.468 1.00 90.06 108 ARG A N 1
ATOM 887 C CA . ARG A 1 108 ? 1.898 -7.099 -23.312 1.00 90.06 108 ARG A CA 1
ATOM 888 C C . ARG A 1 108 ? 2.545 -6.018 -24.180 1.00 90.06 108 ARG A C 1
ATOM 890 O O . ARG A 1 108 ? 3.715 -6.098 -24.523 1.00 90.06 108 ARG A O 1
ATOM 897 N N . THR A 1 109 ? 1.772 -4.990 -24.522 1.00 87.38 109 THR A N 1
ATOM 898 C CA . THR A 1 109 ? 2.214 -3.868 -25.344 1.00 87.38 109 THR A CA 1
ATOM 899 C C . THR A 1 109 ? 2.485 -2.686 -24.434 1.00 87.38 109 THR A C 1
ATOM 901 O O . THR A 1 109 ? 1.595 -2.243 -23.709 1.00 87.38 109 THR A O 1
ATOM 904 N N . GLN A 1 110 ? 3.712 -2.172 -24.462 1.00 86.12 110 GLN A N 1
ATOM 905 C CA . GLN A 1 110 ? 4.080 -1.016 -23.657 1.00 86.12 110 GLN A CA 1
ATOM 906 C C . GLN A 1 110 ? 3.653 0.272 -24.364 1.00 86.12 110 GLN A C 1
ATOM 908 O O . GLN A 1 110 ? 4.193 0.624 -25.409 1.00 86.12 110 GLN A O 1
ATOM 913 N N . ILE A 1 111 ? 2.698 0.987 -23.771 1.00 88.44 111 ILE A N 1
ATOM 914 C CA . ILE A 1 111 ? 2.295 2.332 -24.197 1.00 88.44 111 ILE A CA 1
ATOM 915 C C . ILE A 1 111 ? 2.496 3.253 -23.007 1.00 88.44 111 ILE A C 1
ATOM 917 O O . ILE A 1 111 ? 1.922 3.003 -21.951 1.00 88.44 111 ILE A O 1
ATOM 921 N N . SER A 1 112 ? 3.321 4.290 -23.132 1.00 89.56 112 SER A N 1
ATOM 922 C CA . SER A 1 112 ? 3.593 5.168 -21.995 1.00 89.56 112 SER A CA 1
ATOM 923 C C . SER A 1 112 ? 2.398 6.073 -21.680 1.00 89.56 112 SER A C 1
ATOM 925 O O . SER A 1 112 ? 1.582 6.393 -22.547 1.00 89.56 112 SER A O 1
ATOM 927 N N . ALA A 1 113 ? 2.308 6.538 -20.433 1.00 89.56 113 ALA A N 1
ATOM 928 C CA . ALA A 1 113 ? 1.331 7.563 -20.069 1.00 89.56 113 ALA A CA 1
ATOM 929 C C . ALA A 1 113 ? 1.487 8.844 -20.914 1.00 89.56 113 ALA A C 1
ATOM 931 O O . ALA A 1 113 ? 0.487 9.477 -21.249 1.00 89.56 113 ALA A O 1
ATOM 932 N N . ASP A 1 114 ? 2.718 9.200 -21.292 1.00 89.06 114 ASP A N 1
ATOM 933 C CA . ASP A 1 114 ? 2.994 10.364 -22.138 1.00 89.06 114 ASP A CA 1
ATOM 934 C C . ASP A 1 114 ? 2.448 10.164 -23.560 1.00 89.06 114 ASP A C 1
ATOM 936 O O . ASP A 1 114 ? 1.836 11.079 -24.111 1.00 89.06 114 ASP A O 1
ATOM 940 N N . ASP A 1 115 ? 2.565 8.958 -24.127 1.00 89.56 115 ASP A N 1
ATOM 941 C CA . ASP A 1 115 ? 1.963 8.620 -25.425 1.00 89.56 115 ASP A CA 1
ATOM 942 C C . ASP A 1 115 ? 0.431 8.660 -25.364 1.00 89.56 115 ASP A C 1
ATOM 944 O O . ASP A 1 115 ? -0.210 9.224 -26.252 1.00 89.56 115 ASP A O 1
ATOM 948 N N . ILE A 1 116 ? -0.163 8.124 -24.289 1.00 90.62 116 ILE A N 1
ATOM 949 C CA . ILE A 1 116 ? -1.617 8.168 -24.045 1.00 90.62 116 ILE A CA 1
ATOM 950 C C . ILE A 1 116 ? -2.121 9.616 -24.001 1.00 90.62 116 ILE A C 1
ATOM 952 O O . ILE A 1 116 ? -3.187 9.921 -24.536 1.00 90.62 116 ILE A O 1
ATOM 956 N N . MET A 1 117 ? -1.352 10.518 -23.388 1.00 89.38 117 MET A N 1
ATOM 957 C CA . MET A 1 117 ? -1.687 11.942 -23.282 1.00 89.38 117 MET A CA 1
ATOM 958 C C . MET A 1 117 ? -1.298 12.762 -24.526 1.00 89.38 117 MET A C 1
ATOM 960 O O . MET A 1 117 ? -1.592 13.957 -24.582 1.00 89.38 117 MET A O 1
ATOM 964 N N . GLY A 1 118 ? -0.674 12.143 -25.534 1.00 87.12 118 GLY A N 1
ATOM 965 C CA . GLY A 1 118 ? -0.272 12.804 -26.777 1.00 87.12 118 GLY A CA 1
ATOM 966 C C . GLY A 1 118 ? 0.970 13.692 -26.654 1.00 87.12 118 GLY A C 1
ATOM 967 O O . GLY A 1 118 ? 1.128 14.620 -27.446 1.00 87.12 118 GLY A O 1
ATOM 968 N N . TRP A 1 119 ? 1.836 13.437 -25.672 1.00 87.12 119 TRP A N 1
ATOM 969 C CA . TRP A 1 119 ? 3.115 14.136 -25.476 1.00 87.12 119 TRP A CA 1
ATOM 970 C C . TRP A 1 119 ? 4.333 13.353 -25.978 1.00 87.12 119 TRP A C 1
ATOM 972 O O . TRP A 1 119 ? 5.455 13.849 -25.885 1.00 87.12 119 TRP A O 1
ATOM 982 N N . GLY A 1 120 ? 4.120 12.148 -26.509 1.00 82.69 120 GLY A N 1
ATOM 983 C CA . GLY A 1 120 ? 5.147 11.385 -27.212 1.00 82.69 120 GLY A CA 1
ATOM 984 C C . GLY A 1 120 ? 5.560 12.016 -28.547 1.00 82.69 120 GLY A C 1
ATOM 985 O O . GLY A 1 120 ? 5.049 13.055 -28.968 1.00 82.69 120 GLY A O 1
ATOM 986 N N . GLU A 1 121 ? 6.477 11.356 -29.258 1.00 81.38 121 GLU A N 1
ATOM 987 C CA . GLU A 1 121 ? 6.994 11.850 -30.547 1.00 81.38 121 GLU A CA 1
ATOM 988 C C . GLU A 1 121 ? 5.909 11.998 -31.623 1.00 81.38 121 GLU A C 1
ATOM 990 O O . GLU A 1 121 ? 6.030 12.826 -32.529 1.00 81.38 121 GLU A O 1
ATOM 995 N N . LYS A 1 122 ? 4.859 11.170 -31.554 1.00 81.19 122 LYS A N 1
ATOM 996 C CA . LYS A 1 122 ? 3.764 11.149 -32.524 1.00 81.19 122 LYS A CA 1
ATOM 997 C C . LYS A 1 122 ? 2.426 11.348 -31.817 1.00 81.19 122 LYS A C 1
ATOM 999 O O . LYS A 1 122 ? 2.198 10.730 -30.779 1.00 81.19 122 LYS A O 1
ATOM 1004 N N . PRO A 1 123 ? 1.507 12.136 -32.405 1.00 83.56 123 PRO A N 1
ATOM 1005 C CA . PRO A 1 123 ? 0.134 12.195 -31.933 1.00 83.56 123 PRO A CA 1
ATOM 1006 C C . PRO A 1 123 ? -0.514 10.810 -31.921 1.00 83.56 123 PRO A C 1
ATOM 1008 O O . PRO A 1 123 ? -0.229 9.962 -32.773 1.00 83.56 123 PRO A O 1
ATOM 1011 N N . LEU A 1 124 ? -1.445 10.621 -30.990 1.00 84.38 124 LEU A N 1
ATOM 1012 C CA . LEU A 1 124 ? -2.244 9.411 -30.890 1.00 84.38 124 LEU A CA 1
ATOM 1013 C C . LEU A 1 124 ? -3.041 9.189 -32.187 1.00 84.38 124 LEU A C 1
ATOM 1015 O O . LEU A 1 124 ? -3.840 10.033 -32.597 1.00 84.38 124 LEU A O 1
ATOM 1019 N N . ASN A 1 125 ? -2.815 8.053 -32.849 1.00 87.38 125 ASN A N 1
ATOM 1020 C CA . ASN A 1 125 ? -3.578 7.680 -34.039 1.00 87.38 125 ASN A CA 1
ATOM 1021 C C . ASN A 1 125 ? -4.942 7.072 -33.652 1.00 87.38 125 ASN A C 1
ATOM 1023 O O . ASN A 1 125 ? -5.189 6.746 -32.491 1.00 87.38 125 ASN A O 1
ATOM 1027 N N . LYS A 1 126 ? -5.838 6.899 -34.635 1.00 91.56 126 LYS A N 1
ATOM 1028 C CA . LYS A 1 126 ? -7.199 6.393 -34.393 1.00 91.56 126 LYS A CA 1
ATOM 1029 C C . LYS A 1 126 ? -7.210 5.013 -33.723 1.00 91.56 126 LYS A C 1
ATOM 1031 O O . LYS A 1 126 ? -7.975 4.809 -32.792 1.00 91.56 126 LYS A O 1
ATOM 1036 N N . THR A 1 127 ? -6.324 4.110 -34.137 1.00 90.06 127 THR A N 1
ATOM 1037 C CA . THR A 1 127 ? -6.194 2.770 -33.547 1.00 90.06 127 THR A CA 1
ATOM 1038 C C . THR A 1 127 ? -5.795 2.826 -32.071 1.00 90.06 127 THR A C 1
ATOM 1040 O O . THR A 1 127 ? -6.415 2.158 -31.252 1.00 90.06 127 THR A O 1
ATOM 1043 N N . GLY A 1 128 ? -4.801 3.645 -31.716 1.00 88.75 128 GLY A N 1
ATOM 1044 C CA . GLY A 1 128 ? -4.381 3.836 -30.328 1.00 88.75 128 GLY A CA 1
ATOM 1045 C C . GLY A 1 128 ? -5.465 4.501 -29.481 1.00 88.75 128 GLY A C 1
ATOM 1046 O O . GLY A 1 128 ? -5.695 4.087 -28.351 1.00 88.75 128 GLY A O 1
ATOM 1047 N N . TYR A 1 129 ? -6.179 5.481 -30.041 1.00 91.94 129 TYR A N 1
ATOM 1048 C CA . TYR A 1 129 ? -7.331 6.096 -29.382 1.00 91.94 129 TYR A CA 1
ATOM 1049 C C . TYR A 1 129 ? -8.433 5.076 -29.090 1.00 91.94 129 TYR A C 1
ATOM 1051 O O . TYR A 1 129 ? -8.905 5.004 -27.960 1.00 91.94 129 TYR A O 1
ATOM 1059 N N . ASP A 1 130 ? -8.813 4.261 -30.073 1.00 94.50 130 ASP A N 1
ATOM 1060 C CA . ASP A 1 130 ? -9.864 3.257 -29.896 1.00 94.50 130 ASP A CA 1
ATOM 1061 C C . ASP A 1 130 ? -9.454 2.175 -28.879 1.00 94.50 130 ASP A C 1
ATOM 1063 O O . ASP A 1 130 ? -10.287 1.755 -28.079 1.00 94.50 130 ASP A O 1
ATOM 1067 N N . LEU A 1 131 ? -8.168 1.795 -28.837 1.00 94.06 131 LEU A N 1
ATOM 1068 C CA . LEU A 1 131 ? -7.621 0.900 -27.811 1.00 94.06 131 LEU A CA 1
ATOM 1069 C C . LEU A 1 131 ? -7.671 1.521 -26.408 1.00 94.06 131 LEU A C 1
ATOM 1071 O O . LEU A 1 131 ? -8.064 0.865 -25.457 1.00 94.06 131 LEU A O 1
ATOM 1075 N N . ILE A 1 132 ? -7.299 2.790 -26.248 1.00 93.69 132 ILE A N 1
ATOM 1076 C CA . ILE A 1 132 ? -7.385 3.465 -24.942 1.00 93.69 132 ILE A CA 1
ATOM 1077 C C . ILE A 1 132 ? -8.843 3.518 -24.468 1.00 93.69 132 ILE A C 1
ATOM 1079 O O . ILE A 1 132 ? -9.137 3.217 -23.314 1.00 93.69 132 ILE A O 1
ATOM 1083 N N . ARG A 1 133 ? -9.771 3.850 -25.373 1.00 95.69 133 ARG A N 1
ATOM 1084 C CA . ARG A 1 133 ? -11.204 3.966 -25.070 1.00 95.69 133 ARG A CA 1
ATOM 1085 C C . ARG A 1 133 ? -11.873 2.620 -24.794 1.00 95.69 133 ARG A C 1
ATOM 1087 O O . ARG A 1 133 ? -12.904 2.597 -24.128 1.00 95.69 133 ARG A O 1
ATOM 1094 N N . SER A 1 134 ? -11.298 1.490 -25.220 1.00 97.00 134 SER A N 1
ATOM 1095 C CA . SER A 1 134 ? -11.842 0.176 -24.847 1.00 97.00 134 SER A CA 1
ATOM 1096 C C . SER A 1 134 ? -11.758 -0.106 -23.343 1.00 97.00 134 SER A C 1
ATOM 1098 O O . SER A 1 134 ? -12.480 -0.972 -22.858 1.00 97.00 134 SER A O 1
ATOM 1100 N N . TYR A 1 135 ? -10.936 0.646 -22.601 1.00 97.19 135 TYR A N 1
ATOM 1101 C CA . TYR A 1 135 ? -10.806 0.552 -21.144 1.00 97.19 135 TYR A CA 1
ATOM 1102 C C . TYR A 1 135 ? -11.696 1.526 -20.366 1.00 97.19 135 TYR A C 1
ATOM 1104 O O . TYR A 1 135 ? -11.682 1.491 -19.138 1.00 97.19 135 TYR A O 1
ATOM 1112 N N . ASP A 1 136 ? -12.489 2.374 -21.036 1.00 97.44 136 ASP A N 1
ATOM 1113 C CA . ASP A 1 136 ? -13.317 3.382 -20.360 1.00 97.44 136 ASP A CA 1
ATOM 1114 C C . ASP A 1 136 ? -14.236 2.755 -19.302 1.00 97.44 136 ASP A C 1
ATOM 1116 O O . ASP A 1 136 ? -14.285 3.243 -18.178 1.00 97.44 136 ASP A O 1
ATOM 1120 N N . GLN A 1 137 ? -14.929 1.658 -19.636 1.00 97.88 137 GLN A N 1
ATOM 1121 C CA . GLN A 1 137 ? -15.846 1.004 -18.697 1.00 97.88 137 GLN A CA 1
ATOM 1122 C C . GLN A 1 137 ? -15.097 0.418 -17.499 1.00 97.88 137 GLN A C 1
ATOM 1124 O O . GLN A 1 137 ? -15.524 0.600 -16.367 1.00 97.88 137 GLN A O 1
ATOM 1129 N N . GLU A 1 138 ? -13.960 -0.247 -17.731 1.00 97.56 138 GLU A N 1
ATOM 1130 C CA . GLU A 1 138 ? -13.161 -0.809 -16.640 1.00 97.56 138 GLU A CA 1
ATOM 1131 C C . GLU A 1 138 ? -12.631 0.285 -15.707 1.00 97.56 138 GLU A C 1
ATOM 1133 O O . GLU A 1 138 ? -12.627 0.095 -14.491 1.00 97.56 138 GLU A O 1
ATOM 1138 N N . MET A 1 139 ? -12.230 1.429 -16.269 1.00 97.56 139 MET A N 1
ATOM 1139 C CA . MET A 1 139 ? -11.821 2.610 -15.515 1.00 97.56 139 MET A CA 1
ATOM 1140 C C . MET A 1 139 ? -12.983 3.242 -14.747 1.00 97.56 139 MET A C 1
ATOM 1142 O O . MET A 1 139 ? -12.786 3.622 -13.598 1.00 97.56 139 MET A O 1
ATOM 1146 N N . THR A 1 140 ? -14.174 3.363 -15.340 1.00 97.50 140 THR A N 1
ATOM 1147 C CA . THR A 1 140 ? -15.371 3.849 -14.636 1.00 97.50 140 THR A CA 1
ATOM 1148 C C . THR A 1 140 ? -15.693 2.952 -13.448 1.00 97.50 140 THR A C 1
ATOM 1150 O O . THR A 1 140 ? -15.765 3.450 -12.330 1.00 97.50 140 THR A O 1
ATOM 1153 N N . ASP A 1 141 ? -15.769 1.640 -13.673 1.00 97.12 141 ASP A N 1
ATOM 1154 C CA . ASP A 1 141 ? -16.040 0.656 -12.626 1.00 97.12 141 ASP A CA 1
ATOM 1155 C C . ASP A 1 141 ? -14.985 0.729 -11.507 1.00 97.12 141 ASP A C 1
ATOM 1157 O O . ASP A 1 141 ? -15.329 0.703 -10.332 1.00 97.12 141 ASP A O 1
ATOM 1161 N N . LEU A 1 142 ? -13.695 0.865 -11.846 1.00 97.69 142 LEU A N 1
ATOM 1162 C CA . LEU A 1 142 ? -12.622 1.041 -10.859 1.00 97.69 142 LEU A CA 1
ATOM 1163 C C . LEU A 1 142 ? -12.816 2.321 -10.033 1.00 97.69 142 LEU A C 1
ATOM 1165 O O . LEU A 1 142 ? -12.659 2.299 -8.813 1.00 97.69 142 LEU A O 1
ATOM 1169 N N . LEU A 1 143 ? -13.120 3.440 -10.691 1.00 97.31 143 LEU A N 1
ATOM 1170 C CA . LEU A 1 143 ? -13.242 4.745 -10.042 1.00 97.31 143 LEU A CA 1
ATOM 1171 C C . LEU A 1 143 ? -14.457 4.839 -9.113 1.00 97.31 143 LEU A C 1
ATOM 1173 O O . LEU A 1 143 ? -14.396 5.598 -8.149 1.00 97.31 143 LEU A O 1
ATOM 1177 N N . ASP A 1 144 ? -15.498 4.033 -9.325 1.00 97.06 144 ASP A N 1
ATOM 1178 C CA . ASP A 1 144 ? -16.641 3.932 -8.406 1.00 97.06 144 ASP A CA 1
ATOM 1179 C C . ASP A 1 144 ? -16.239 3.407 -7.010 1.00 97.06 144 ASP A C 1
ATOM 1181 O O . ASP A 1 144 ? -16.938 3.645 -6.025 1.00 97.06 144 ASP A O 1
ATOM 1185 N N . HIS A 1 145 ? -15.077 2.754 -6.896 1.00 96.69 145 HIS A N 1
ATOM 1186 C CA . HIS A 1 145 ? -14.492 2.290 -5.633 1.00 96.69 145 HIS A CA 1
ATOM 1187 C C . HIS A 1 145 ? -13.460 3.261 -5.036 1.00 96.69 145 HIS A C 1
ATOM 1189 O O . HIS A 1 145 ? -12.739 2.906 -4.097 1.00 96.69 145 HIS A O 1
ATOM 1195 N N . MET A 1 146 ? -13.322 4.474 -5.581 1.00 97.12 146 MET A N 1
ATOM 1196 C CA . MET A 1 146 ? -12.245 5.389 -5.207 1.00 97.12 146 MET A CA 1
ATOM 1197 C C . MET A 1 146 ? -12.738 6.795 -4.872 1.00 97.12 146 MET A C 1
ATOM 1199 O O . MET A 1 146 ? -13.507 7.411 -5.603 1.00 97.12 146 MET A O 1
ATOM 1203 N N . GLN A 1 147 ? -12.181 7.369 -3.805 1.00 96.94 147 GLN A N 1
ATOM 1204 C CA . GLN A 1 147 ? -12.270 8.800 -3.515 1.00 96.94 147 GLN A CA 1
ATOM 1205 C C . GLN A 1 147 ? -10.881 9.415 -3.677 1.00 96.94 147 GLN A C 1
ATOM 1207 O O . GLN A 1 147 ? -10.023 9.265 -2.806 1.00 96.94 147 GLN A O 1
ATOM 1212 N N . ILE A 1 148 ? -10.645 10.085 -4.808 1.00 96.94 148 ILE A N 1
ATOM 1213 C CA . ILE A 1 148 ? -9.348 10.691 -5.125 1.00 96.94 148 ILE A CA 1
ATOM 1214 C C . ILE A 1 148 ? -9.367 12.179 -4.776 1.00 96.94 148 ILE A C 1
ATOM 1216 O O . ILE A 1 148 ? -10.203 12.944 -5.251 1.00 96.94 148 ILE A O 1
ATOM 1220 N N . TYR A 1 149 ? -8.392 12.591 -3.978 1.00 96.00 149 TYR A N 1
ATOM 1221 C CA . TYR A 1 149 ? -8.103 13.973 -3.642 1.00 96.00 149 TYR A CA 1
ATOM 1222 C C . TYR A 1 149 ? -6.724 14.308 -4.205 1.00 96.00 149 TYR A C 1
ATOM 1224 O O . TYR A 1 149 ? -5.741 13.671 -3.823 1.00 96.00 149 TYR A O 1
ATOM 1232 N N . ASP A 1 150 ? -6.618 15.297 -5.091 1.00 92.81 150 ASP A N 1
ATOM 1233 C CA . ASP A 1 150 ? -5.338 15.734 -5.647 1.00 92.81 150 ASP A CA 1
ATOM 1234 C C . ASP A 1 150 ? -4.999 17.198 -5.321 1.00 92.81 150 ASP A C 1
ATOM 1236 O O . ASP A 1 150 ? -5.846 18.022 -4.972 1.00 92.81 150 ASP A O 1
ATOM 1240 N N . GLY A 1 151 ? -3.705 17.518 -5.381 1.00 86.94 151 GLY A N 1
ATOM 1241 C CA . GLY A 1 151 ? -3.193 18.854 -5.081 1.00 86.94 151 GLY A CA 1
ATOM 1242 C C . GLY A 1 151 ? -2.936 19.104 -3.592 1.00 86.94 151 GLY A C 1
ATOM 1243 O O . GLY A 1 151 ? -2.656 18.191 -2.817 1.00 86.94 151 GLY A O 1
ATOM 1244 N N . LYS A 1 152 ? -2.951 20.382 -3.187 1.00 85.38 152 LYS A N 1
ATOM 1245 C CA . LYS A 1 152 ? -2.610 20.776 -1.813 1.00 85.38 152 LYS A CA 1
ATOM 1246 C C . LYS A 1 152 ? -3.773 20.472 -0.870 1.00 85.38 152 LYS A C 1
ATOM 1248 O O . LYS A 1 152 ? -4.773 21.185 -0.862 1.00 85.38 152 LYS A O 1
ATOM 1253 N N . ILE A 1 153 ? -3.596 19.453 -0.039 1.00 90.31 153 ILE A N 1
ATOM 1254 C CA . ILE A 1 153 ? -4.602 18.961 0.905 1.00 90.31 153 ILE A CA 1
ATOM 1255 C C . ILE A 1 153 ? -4.136 19.256 2.329 1.00 90.31 153 ILE A C 1
ATOM 1257 O O . ILE A 1 153 ? -2.961 19.090 2.653 1.00 90.31 153 ILE A O 1
ATOM 1261 N N . SER A 1 154 ? -5.048 19.732 3.180 1.00 90.81 154 SER A N 1
ATOM 1262 C CA . SER A 1 154 ? -4.748 19.949 4.595 1.00 90.81 154 SER A CA 1
ATOM 1263 C C . SER A 1 154 ? -5.004 18.680 5.415 1.00 90.81 154 SER A C 1
ATOM 1265 O O . SER A 1 154 ? -5.901 17.908 5.070 1.00 90.81 154 SER A O 1
ATOM 1267 N N . PRO A 1 155 ? -4.290 18.488 6.538 1.00 91.69 155 PRO A N 1
ATOM 1268 C CA . PRO A 1 155 ? -4.513 17.370 7.457 1.00 91.69 155 PRO A CA 1
ATOM 1269 C C . PRO A 1 155 ? -5.988 17.139 7.818 1.00 91.69 155 PRO A C 1
ATOM 1271 O O . PRO A 1 155 ? -6.499 16.030 7.723 1.00 91.69 155 PRO A O 1
ATOM 1274 N N . ASN A 1 156 ? -6.722 18.219 8.098 1.00 93.06 156 ASN A N 1
ATOM 1275 C CA . ASN A 1 156 ? -8.135 18.138 8.471 1.00 93.06 156 ASN A CA 1
ATOM 1276 C C . ASN A 1 156 ? -9.029 17.573 7.351 1.00 93.06 156 ASN A C 1
ATOM 1278 O O . ASN A 1 156 ? -10.109 17.068 7.637 1.00 93.06 156 ASN A O 1
ATOM 1282 N N . VAL A 1 157 ? -8.646 17.704 6.074 1.00 94.44 157 VAL A N 1
ATOM 1283 C CA . VAL A 1 157 ? -9.392 17.086 4.962 1.00 94.44 157 VAL A CA 1
ATOM 1284 C C . VAL A 1 157 ? -9.226 15.569 4.994 1.00 94.44 157 VAL A C 1
ATOM 1286 O O . VAL A 1 157 ? -10.213 14.868 4.792 1.00 94.44 157 VAL A O 1
ATOM 1289 N N . ILE A 1 158 ? -8.016 15.083 5.288 1.00 96.12 158 ILE A N 1
ATOM 1290 C CA . ILE A 1 158 ? -7.713 13.651 5.409 1.00 96.12 158 ILE A CA 1
ATOM 1291 C C . ILE A 1 158 ? -8.550 13.049 6.539 1.00 96.12 158 ILE A C 1
ATOM 1293 O O . ILE A 1 158 ? -9.312 12.117 6.298 1.00 96.12 158 ILE A O 1
ATOM 1297 N N . GLN A 1 159 ? -8.493 13.654 7.729 1.00 94.69 159 GLN A N 1
ATOM 1298 C CA . GLN A 1 159 ? -9.261 13.205 8.892 1.00 94.69 159 GLN A CA 1
ATOM 1299 C C . GLN A 1 159 ? -10.768 13.148 8.596 1.00 94.69 159 GLN A C 1
ATOM 1301 O O . GLN A 1 159 ? -11.394 12.105 8.756 1.00 94.69 159 GLN A O 1
ATOM 1306 N N . ARG A 1 160 ? -11.348 14.233 8.060 1.00 95.31 160 ARG A N 1
ATOM 1307 C CA . ARG A 1 160 ? -12.783 14.264 7.728 1.00 95.31 160 ARG A CA 1
ATOM 1308 C C . ARG A 1 160 ? -13.187 13.210 6.701 1.00 95.31 160 ARG A C 1
ATOM 1310 O O . ARG A 1 160 ? -14.298 12.699 6.782 1.00 95.31 160 ARG A O 1
ATOM 1317 N N . ALA A 1 161 ? -12.338 12.933 5.712 1.00 96.81 161 ALA A N 1
ATOM 1318 C CA . ALA A 1 161 ? -12.622 11.918 4.704 1.00 96.81 161 ALA A CA 1
ATOM 1319 C C . ALA A 1 161 ? -12.645 10.511 5.321 1.00 96.81 161 ALA A C 1
ATOM 1321 O O . ALA A 1 161 ? -13.561 9.745 5.028 1.00 96.81 161 ALA A O 1
ATOM 1322 N N . ILE A 1 162 ? -11.688 10.212 6.206 1.00 96.69 162 ILE A N 1
ATOM 1323 C CA . ILE A 1 162 ? -11.613 8.945 6.944 1.00 96.69 162 ILE A CA 1
ATOM 1324 C C . ILE A 1 162 ? -12.835 8.777 7.851 1.00 96.69 162 ILE A C 1
ATOM 1326 O O . ILE A 1 162 ? -13.540 7.779 7.723 1.00 96.69 162 ILE A O 1
ATOM 1330 N N . ASP A 1 163 ? -13.120 9.761 8.708 1.00 93.75 163 ASP A N 1
ATOM 1331 C CA . ASP A 1 163 ? -14.217 9.682 9.683 1.00 93.75 163 ASP A CA 1
ATOM 1332 C C . ASP A 1 163 ? -15.574 9.558 8.988 1.00 93.75 163 ASP A C 1
ATOM 1334 O O . ASP A 1 163 ? -16.364 8.670 9.306 1.00 93.75 163 ASP A O 1
ATOM 1338 N N . ARG A 1 164 ? -15.823 10.387 7.962 1.00 94.62 164 ARG A N 1
ATOM 1339 C CA . ARG A 1 164 ? -17.038 10.282 7.143 1.00 94.62 164 ARG A CA 1
ATOM 1340 C C . ARG A 1 164 ? -17.197 8.869 6.596 1.00 94.62 164 ARG A C 1
ATOM 1342 O O . ARG A 1 164 ? -18.283 8.303 6.682 1.00 94.62 164 ARG A O 1
ATOM 1349 N N . ARG A 1 165 ? -16.122 8.295 6.050 1.00 95.50 165 ARG A N 1
ATOM 1350 C CA . ARG A 1 165 ? -16.214 6.987 5.411 1.00 95.50 165 ARG A CA 1
ATOM 1351 C C . ARG A 1 165 ? -16.360 5.848 6.420 1.00 95.50 165 ARG A C 1
ATOM 1353 O O . ARG A 1 165 ? -17.075 4.891 6.135 1.00 95.50 165 ARG A O 1
ATOM 1360 N N . ALA A 1 166 ? -15.767 5.965 7.606 1.00 94.56 166 ALA A N 1
ATOM 1361 C CA . ALA A 1 166 ? -16.022 5.051 8.717 1.00 94.56 166 ALA A CA 1
ATOM 1362 C C . ALA A 1 166 ? -17.500 5.079 9.135 1.00 94.56 166 ALA A C 1
ATOM 1364 O O . ALA A 1 166 ? -18.128 4.032 9.238 1.00 94.56 166 ALA A O 1
ATOM 1365 N N . HIS A 1 167 ? -18.096 6.263 9.279 1.00 92.19 167 HIS A N 1
ATOM 1366 C CA . HIS A 1 167 ? -19.501 6.391 9.692 1.00 92.19 167 HIS A CA 1
ATOM 1367 C C . HIS A 1 167 ? -20.481 5.836 8.657 1.00 92.19 167 HIS A C 1
ATOM 1369 O O . HIS A 1 167 ? -21.538 5.319 8.994 1.00 92.19 167 HIS A O 1
ATOM 1375 N N . GLU A 1 168 ? -20.154 5.965 7.378 1.00 93.88 168 GLU A N 1
ATOM 1376 C CA . GLU A 1 168 ? -21.008 5.460 6.313 1.00 93.88 168 GLU A CA 1
ATOM 1377 C C . GLU A 1 168 ? -20.836 3.928 6.108 1.00 93.88 168 GLU A C 1
ATOM 1379 O O . GLU A 1 168 ? -21.667 3.328 5.429 1.00 93.88 168 GLU A O 1
ATOM 1384 N N . LEU A 1 169 ? -19.740 3.296 6.582 1.00 94.62 169 LEU A N 1
ATOM 1385 C CA . LEU A 1 169 ? -19.460 1.842 6.432 1.00 94.62 169 LEU A CA 1
ATOM 1386 C C . LEU A 1 169 ? -19.762 1.022 7.688 1.00 94.62 169 LEU A C 1
ATOM 1388 O O . LEU A 1 169 ? -19.576 -0.199 7.675 1.00 94.62 169 LEU A O 1
ATOM 1392 N N . GLY A 1 170 ? -20.147 1.658 8.785 1.00 93.31 170 GLY A N 1
ATOM 1393 C CA . GLY A 1 170 ? -20.340 0.957 10.036 1.00 93.31 170 GLY A CA 1
ATOM 1394 C C . GLY A 1 170 ? -20.738 1.869 11.175 1.00 93.31 170 GLY A C 1
ATOM 1395 O O . GLY A 1 170 ? -20.874 3.080 11.042 1.00 93.31 170 GLY A O 1
ATOM 1396 N N . THR A 1 171 ? -20.923 1.258 12.336 1.00 91.56 171 THR A N 1
ATOM 1397 C CA . THR A 1 171 ? -21.304 1.960 13.558 1.00 91.56 171 THR A CA 1
ATOM 1398 C C . THR A 1 171 ? -20.126 2.004 14.518 1.00 91.56 171 THR A C 1
ATOM 1400 O O . THR A 1 171 ? -19.585 0.965 14.897 1.00 91.56 171 THR A O 1
ATOM 1403 N N . PHE A 1 172 ? -19.742 3.210 14.930 1.00 90.88 172 PHE A N 1
ATOM 1404 C CA . PHE A 1 172 ? -18.703 3.437 15.928 1.00 90.88 172 PHE A CA 1
ATOM 1405 C C . PHE A 1 172 ? -19.326 3.832 17.263 1.00 90.88 172 PHE A C 1
ATOM 1407 O O . PHE A 1 172 ? -20.030 4.839 17.335 1.00 90.88 172 PHE A O 1
ATOM 1414 N N . TYR A 1 173 ? -19.034 3.059 18.307 1.00 90.25 173 TYR A N 1
ATOM 1415 C CA . TYR A 1 173 ? -19.360 3.386 19.690 1.00 90.25 173 TYR A CA 1
ATOM 1416 C C . TYR A 1 173 ? -18.093 3.771 20.442 1.00 90.25 173 TYR A C 1
ATOM 1418 O O . TYR A 1 173 ? -17.064 3.106 20.310 1.00 90.25 173 TYR A O 1
ATOM 1426 N N . TRP A 1 174 ? -18.180 4.800 21.272 1.00 89.25 174 TRP A N 1
ATOM 1427 C CA . TRP A 1 174 ? -17.102 5.194 22.173 1.00 89.25 174 TRP A CA 1
ATOM 1428 C C . TRP A 1 174 ? -17.675 5.679 23.497 1.00 89.25 174 TRP A C 1
ATOM 1430 O O . TRP A 1 174 ? -18.863 5.994 23.596 1.00 89.25 174 TRP A O 1
ATOM 1440 N N . THR A 1 175 ? -16.833 5.696 24.518 1.00 89.50 175 THR A N 1
ATOM 1441 C CA . THR A 1 175 ? -17.201 6.128 25.865 1.00 89.50 175 THR A CA 1
ATOM 1442 C C . THR A 1 175 ? -16.181 7.088 26.443 1.00 89.50 175 THR A C 1
ATOM 1444 O O . THR A 1 175 ? -14.992 6.924 26.183 1.00 89.50 175 THR A O 1
ATOM 1447 N N . ASP A 1 176 ? -16.646 7.997 27.290 1.00 88.00 176 ASP A N 1
ATOM 1448 C CA . ASP A 1 176 ? -15.841 8.846 28.177 1.00 88.00 176 ASP A CA 1
ATOM 1449 C C . ASP A 1 176 ? -16.315 8.697 29.637 1.00 88.00 176 ASP A C 1
ATOM 1451 O O . ASP A 1 176 ? -17.046 7.755 29.967 1.00 88.00 176 ASP A O 1
ATOM 1455 N N . GLU A 1 177 ? -15.941 9.641 30.506 1.00 84.81 177 GLU A N 1
ATOM 1456 C CA . GLU A 1 177 ? -16.401 9.707 31.897 1.00 84.81 177 GLU A CA 1
ATOM 1457 C C . GLU A 1 177 ? -17.927 9.879 32.055 1.00 84.81 177 GLU A C 1
ATOM 1459 O O . GLU A 1 177 ? -18.492 9.593 33.115 1.00 84.81 177 GLU A O 1
ATOM 1464 N N . HIS A 1 178 ? -18.617 10.368 31.025 1.00 85.69 178 HIS A N 1
ATOM 1465 C CA . HIS A 1 178 ? -20.037 10.682 31.046 1.00 85.69 178 HIS A CA 1
ATOM 1466 C C . HIS A 1 178 ? -20.903 9.528 30.574 1.00 85.69 178 HIS A C 1
ATOM 1468 O O . HIS A 1 178 ? -21.943 9.306 31.190 1.00 85.69 178 HIS A O 1
ATOM 1474 N N . GLY A 1 179 ? -20.546 8.807 29.508 1.00 85.75 179 GLY A N 1
ATOM 1475 C CA . GLY A 1 179 ? -21.429 7.776 28.956 1.00 85.75 179 GLY A CA 1
ATOM 1476 C C . GLY A 1 179 ? -20.986 7.133 27.645 1.00 85.75 179 GLY A C 1
ATOM 1477 O O . GLY A 1 179 ? -19.841 7.263 27.233 1.00 85.75 179 GLY A O 1
ATOM 1478 N N . ILE A 1 180 ? -21.910 6.419 26.990 1.00 86.56 180 ILE A N 1
ATOM 1479 C CA . ILE A 1 180 ? -21.743 5.880 25.629 1.00 86.56 180 ILE A CA 1
ATOM 1480 C C . ILE A 1 180 ? -22.259 6.877 24.602 1.00 86.56 180 ILE A C 1
ATOM 1482 O O . ILE A 1 180 ? -23.392 7.347 24.701 1.00 86.56 180 ILE A O 1
ATOM 1486 N N . TYR A 1 181 ? -21.489 7.049 23.536 1.00 87.81 181 TYR A N 1
ATOM 1487 C CA . TYR A 1 181 ? -21.829 7.818 22.349 1.00 87.81 181 TYR A CA 1
ATOM 1488 C C . TYR A 1 181 ? -21.757 6.940 21.103 1.00 87.81 181 TYR A C 1
ATOM 1490 O O . TYR A 1 181 ? -21.126 5.881 21.076 1.00 87.81 181 TYR A O 1
ATOM 1498 N N . SER A 1 182 ? -22.382 7.435 20.043 1.00 82.56 182 SER A N 1
ATOM 1499 C CA . SER A 1 182 ? -22.208 6.956 18.678 1.00 82.56 182 SER A CA 1
ATOM 1500 C C . SER A 1 182 ? -21.616 8.095 17.871 1.00 82.56 182 SER A C 1
ATOM 1502 O O . SER A 1 182 ? -21.939 9.255 18.106 1.00 82.56 182 SER A O 1
ATOM 1504 N N . ALA A 1 183 ? -20.798 7.768 16.880 1.00 70.38 183 ALA A N 1
ATOM 1505 C CA . ALA A 1 183 ? -20.283 8.711 15.889 1.00 70.38 183 ALA A CA 1
ATOM 1506 C C . ALA A 1 183 ? -21.338 9.671 15.286 1.00 70.38 183 ALA A C 1
ATOM 1508 O O . ALA A 1 183 ? -20.993 10.764 14.835 1.00 70.38 183 ALA A O 1
ATOM 1509 N N . HIS A 1 184 ? -22.614 9.273 15.268 1.00 62.94 184 HIS A N 1
ATOM 1510 C CA . HIS A 1 184 ? -23.714 10.071 14.724 1.00 62.94 184 HIS A CA 1
ATOM 1511 C C . HIS A 1 184 ? -24.284 11.123 15.687 1.00 62.94 184 HIS A C 1
ATOM 1513 O O . HIS A 1 184 ? -24.901 12.074 15.213 1.00 62.94 184 HIS A O 1
ATOM 1519 N N . ASP A 1 185 ? -24.058 10.995 16.998 1.00 64.44 185 ASP A N 1
ATOM 1520 C CA . ASP A 1 185 ? -24.732 11.798 18.020 1.00 64.44 185 ASP A CA 1
ATOM 1521 C C . ASP A 1 185 ? -23.744 12.307 19.079 1.00 64.44 185 ASP A C 1
ATOM 1523 O O . ASP A 1 185 ? -23.033 11.541 19.725 1.00 64.44 185 ASP A O 1
ATOM 1527 N N . GLN A 1 186 ? -23.729 13.624 19.306 1.00 64.62 186 GLN A N 1
ATOM 1528 C CA . GLN A 1 186 ? -22.929 14.252 20.373 1.00 64.62 186 GLN A CA 1
ATOM 1529 C C . GLN A 1 186 ? -23.580 14.142 21.762 1.00 64.62 186 GLN A C 1
ATOM 1531 O O . GLN A 1 186 ? -23.047 14.659 22.741 1.00 64.62 186 GLN A O 1
ATOM 1536 N N . ILE A 1 187 ? -24.748 13.507 21.850 1.00 72.38 187 ILE A N 1
ATOM 1537 C CA . ILE A 1 187 ? -25.476 13.289 23.098 1.00 72.38 187 ILE A CA 1
ATOM 1538 C C . ILE A 1 187 ? -25.279 11.824 23.491 1.00 72.38 187 ILE A C 1
ATOM 1540 O O . ILE A 1 187 ? -25.494 10.950 22.647 1.00 72.38 187 ILE A O 1
ATOM 1544 N N . PRO A 1 188 ? -24.891 11.534 24.745 1.00 72.94 188 PRO A N 1
ATOM 1545 C CA . PRO A 1 188 ? -24.699 10.161 25.169 1.00 72.94 188 PRO A CA 1
ATOM 1546 C C . PRO A 1 188 ? -26.037 9.417 25.151 1.00 72.94 188 PRO A C 1
ATOM 1548 O O . PRO A 1 188 ? -27.040 9.892 25.687 1.00 72.94 188 PRO A O 1
ATOM 1551 N N . PHE A 1 189 ? -26.040 8.219 24.573 1.00 80.44 189 PHE A N 1
ATOM 1552 C CA . PHE A 1 189 ? -27.186 7.308 24.595 1.00 80.44 189 PHE A CA 1
ATOM 1553 C C . PHE A 1 189 ? -27.504 6.855 26.017 1.00 80.44 189 PHE A C 1
ATOM 1555 O O . PHE A 1 189 ? -28.664 6.643 26.368 1.00 80.44 189 PHE A O 1
ATOM 1562 N N . GLN A 1 190 ? -26.461 6.680 26.830 1.00 83.38 190 GLN A N 1
ATOM 1563 C CA . GLN A 1 190 ? -26.567 6.235 28.209 1.00 83.38 190 GLN A CA 1
ATOM 1564 C C . GLN A 1 190 ? -25.402 6.779 29.030 1.00 83.38 190 GLN A C 1
ATOM 1566 O O . GLN A 1 190 ? -24.257 6.696 28.595 1.00 83.38 190 GLN A O 1
ATOM 1571 N N . LEU A 1 191 ? -25.698 7.296 30.224 1.00 85.44 191 LEU A N 1
ATOM 1572 C CA . LEU A 1 191 ? -24.705 7.867 31.132 1.00 85.44 191 LEU A CA 1
ATOM 1573 C C . LEU A 1 191 ? -24.074 6.818 32.066 1.00 85.44 191 LEU A C 1
ATOM 1575 O O . LEU A 1 191 ? -24.690 5.804 32.410 1.00 85.44 191 LEU A O 1
ATOM 1579 N N . PHE A 1 192 ? -22.860 7.097 32.540 1.00 83.06 192 PHE A N 1
ATOM 1580 C CA . PHE A 1 192 ? -22.232 6.426 33.672 1.00 83.06 192 PHE A CA 1
ATOM 1581 C C . PHE A 1 192 ? -22.799 6.959 34.992 1.00 83.06 192 PHE A C 1
ATOM 1583 O O . PHE A 1 192 ? -22.326 7.932 35.570 1.00 83.06 192 PHE A O 1
ATOM 1590 N N . THR A 1 193 ? -23.835 6.290 35.484 1.00 81.94 193 THR A N 1
ATOM 1591 C CA . THR A 1 193 ? -24.510 6.558 36.760 1.00 81.94 193 THR A CA 1
ATOM 1592 C C . THR A 1 193 ? -24.107 5.544 37.843 1.00 81.94 193 THR A C 1
ATOM 1594 O O . THR A 1 193 ? -23.234 4.691 37.643 1.00 81.94 193 THR A O 1
ATOM 1597 N N . ASP A 1 194 ? -24.729 5.636 39.019 1.00 71.44 194 ASP A N 1
ATOM 1598 C CA . ASP A 1 194 ? -24.557 4.664 40.106 1.00 71.44 194 ASP A CA 1
ATOM 1599 C C . ASP A 1 194 ? -25.364 3.370 39.899 1.00 71.44 194 ASP A C 1
ATOM 1601 O O . ASP A 1 194 ? -25.141 2.387 40.602 1.00 71.44 194 ASP A O 1
ATOM 1605 N N . GLU A 1 195 ? -26.250 3.334 38.897 1.00 74.12 195 GLU A N 1
ATOM 1606 C CA . GLU A 1 195 ? -27.005 2.138 38.493 1.00 74.12 195 GLU A CA 1
ATOM 1607 C C . GLU A 1 195 ? -26.225 1.253 37.502 1.00 74.12 195 GLU A C 1
ATOM 1609 O O . GLU A 1 195 ? -26.663 0.157 37.145 1.00 74.12 195 GLU A O 1
ATOM 1614 N N . ASN A 1 196 ? -25.053 1.712 37.051 1.00 81.31 196 ASN A N 1
ATOM 1615 C CA . ASN A 1 196 ? -24.206 0.985 36.114 1.00 81.31 196 ASN A CA 1
ATOM 1616 C C . ASN A 1 196 ? -23.620 -0.280 36.746 1.00 81.31 196 ASN A C 1
ATOM 1618 O O . ASN A 1 196 ? -23.412 -0.385 37.956 1.00 81.31 196 ASN A O 1
ATOM 1622 N N . LEU A 1 197 ? -23.294 -1.249 35.894 1.00 82.31 197 LEU A N 1
ATOM 1623 C CA . LEU A 1 197 ? -22.701 -2.495 36.348 1.00 82.31 197 LEU A CA 1
ATOM 1624 C C . LEU A 1 197 ? -21.228 -2.270 36.716 1.00 82.31 197 LEU A C 1
ATOM 1626 O O . LEU A 1 197 ? -20.500 -1.527 36.055 1.00 82.31 197 LEU A O 1
ATOM 1630 N N . VAL A 1 198 ? -20.778 -2.945 37.773 1.00 85.62 198 VAL A N 1
ATOM 1631 C CA . VAL A 1 198 ? -19.387 -2.898 38.234 1.00 85.62 198 VAL A CA 1
ATOM 1632 C C . VAL A 1 198 ? -18.768 -4.274 38.079 1.00 85.62 198 VAL A C 1
ATOM 1634 O O . VAL A 1 198 ? -19.308 -5.274 38.552 1.00 85.62 198 VAL A O 1
ATOM 1637 N N . GLU A 1 199 ? -17.614 -4.331 37.424 1.00 85.44 199 GLU A N 1
ATOM 1638 C CA . GLU A 1 199 ? -16.801 -5.538 37.364 1.00 85.44 199 GLU A CA 1
ATOM 1639 C C . GLU A 1 199 ? -15.581 -5.391 38.269 1.00 85.44 199 GLU A C 1
ATOM 1641 O O . GLU A 1 199 ? -14.825 -4.423 38.172 1.00 85.44 199 GLU A O 1
ATOM 1646 N N . GLN A 1 200 ? -15.380 -6.367 39.154 1.00 86.12 200 GLN A N 1
ATOM 1647 C CA . GLN A 1 200 ? -14.192 -6.427 39.997 1.00 86.12 200 GLN A CA 1
ATOM 1648 C C . GLN A 1 200 ? -13.019 -6.964 39.178 1.00 86.12 200 GLN A C 1
ATOM 1650 O O . GLN A 1 200 ? -12.963 -8.150 38.850 1.00 86.12 200 GLN A O 1
ATOM 1655 N N . THR A 1 201 ? -12.074 -6.088 38.846 1.00 81.69 201 THR A N 1
ATOM 1656 C CA . THR A 1 201 ? -10.835 -6.467 38.161 1.00 81.69 201 THR A CA 1
ATOM 1657 C C . THR A 1 201 ? -9.675 -6.530 39.152 1.00 81.69 201 THR A C 1
ATOM 1659 O O . THR A 1 201 ? -9.748 -5.998 40.258 1.00 81.69 201 THR A O 1
ATOM 1662 N N . LYS A 1 202 ? -8.555 -7.144 38.753 1.00 82.50 202 LYS A N 1
ATOM 1663 C CA . LYS A 1 202 ? -7.338 -7.178 39.586 1.00 82.50 202 LYS A CA 1
ATOM 1664 C C . LYS A 1 202 ? -6.787 -5.784 39.909 1.00 82.50 202 LYS A C 1
ATOM 1666 O O . LYS A 1 202 ? -6.085 -5.634 40.899 1.00 82.50 202 LYS A O 1
ATOM 1671 N N . THR A 1 203 ? -7.088 -4.791 39.074 1.00 84.38 203 THR A N 1
ATOM 1672 C CA . THR A 1 203 ? -6.663 -3.394 39.235 1.00 84.38 203 THR A CA 1
ATOM 1673 C C . THR A 1 203 ? -7.707 -2.529 39.945 1.00 84.38 203 THR A C 1
ATOM 1675 O O . THR A 1 203 ? -7.489 -1.334 40.096 1.00 84.38 203 THR A O 1
ATOM 1678 N N . GLY A 1 204 ? -8.829 -3.115 40.376 1.00 85.94 204 GLY A N 1
ATOM 1679 C CA . GLY A 1 204 ? -9.924 -2.418 41.049 1.00 85.94 204 GLY A CA 1
ATOM 1680 C C . GLY A 1 204 ? -11.274 -2.559 40.335 1.00 85.94 204 GLY A C 1
ATOM 1681 O O . GLY A 1 204 ? -11.358 -3.155 39.253 1.00 85.94 204 GLY A O 1
ATOM 1682 N N . PRO A 1 205 ? -12.352 -2.039 40.938 1.00 86.56 205 PRO A N 1
ATOM 1683 C CA . PRO A 1 205 ? -13.665 -2.011 40.311 1.00 86.56 205 PRO A CA 1
ATOM 1684 C C . PRO A 1 205 ? -13.643 -1.106 39.076 1.00 86.56 205 PRO A C 1
ATOM 1686 O O . PRO A 1 205 ? -13.142 0.014 39.136 1.00 86.56 205 PRO A O 1
ATOM 1689 N N . ARG A 1 206 ? -14.212 -1.573 37.964 1.00 87.12 206 ARG A N 1
ATOM 1690 C CA . ARG A 1 206 ? -14.452 -0.742 36.777 1.00 87.12 206 ARG A CA 1
ATOM 1691 C C . ARG A 1 206 ? -15.943 -0.692 36.472 1.00 87.12 206 ARG A C 1
ATOM 1693 O O . ARG A 1 206 ? -16.593 -1.739 36.418 1.00 87.12 206 ARG A O 1
ATOM 1700 N N . LYS A 1 207 ? -16.466 0.522 36.278 1.00 87.56 207 LYS A N 1
ATOM 1701 C CA . LYS A 1 207 ? -17.828 0.743 35.784 1.00 87.56 207 LYS A CA 1
ATOM 1702 C C . LYS A 1 207 ? -17.887 0.359 34.306 1.00 87.56 207 LYS A C 1
ATOM 1704 O O . LYS A 1 207 ? -16.938 0.599 33.559 1.00 87.56 207 LYS A O 1
ATOM 1709 N N . TYR A 1 208 ? -18.988 -0.257 33.902 1.00 88.75 208 TYR A N 1
ATOM 1710 C CA . TYR A 1 208 ? -19.264 -0.549 32.503 1.00 88.75 208 TYR A CA 1
ATOM 1711 C C . TYR A 1 208 ? -20.753 -0.426 32.203 1.00 88.75 208 TYR A C 1
ATOM 1713 O O . TYR A 1 208 ? -21.607 -0.541 33.086 1.00 88.75 208 TYR A O 1
ATOM 1721 N N . ILE A 1 209 ? -21.053 -0.224 30.927 1.00 88.06 209 ILE A N 1
ATOM 1722 C CA . ILE A 1 209 ? -22.396 -0.354 30.379 1.00 88.06 209 ILE A CA 1
ATOM 1723 C C . ILE A 1 209 ? -22.427 -1.617 29.522 1.00 88.06 209 ILE A C 1
ATOM 1725 O O . ILE A 1 209 ? -21.520 -1.881 28.727 1.00 88.06 209 ILE A O 1
ATOM 1729 N N . GLN A 1 210 ? -23.459 -2.432 29.718 1.00 88.19 210 GLN A N 1
ATOM 1730 C CA . GLN A 1 210 ? -23.737 -3.555 28.836 1.00 88.19 210 GLN A CA 1
ATOM 1731 C C . GLN A 1 210 ? -24.518 -3.037 27.630 1.00 88.19 210 GLN A C 1
ATOM 1733 O O . GLN A 1 210 ? -25.631 -2.543 27.786 1.00 88.19 210 GLN A O 1
ATOM 1738 N N . TRP A 1 211 ? -23.930 -3.161 26.445 1.00 87.75 211 TRP A N 1
ATOM 1739 C CA . TRP A 1 211 ? -24.504 -2.679 25.195 1.00 87.75 211 TRP A CA 1
ATOM 1740 C C . TRP A 1 211 ? -24.775 -3.831 24.228 1.00 87.75 211 TRP A C 1
ATOM 1742 O O . TRP A 1 211 ? -24.212 -4.923 24.357 1.00 87.75 211 TRP A O 1
ATOM 1752 N N . GLU A 1 212 ? -25.651 -3.591 23.257 1.00 87.19 212 GLU A N 1
ATOM 1753 C CA . GLU A 1 212 ? -26.033 -4.560 22.237 1.00 87.19 212 GLU A CA 1
ATOM 1754 C C . GLU A 1 212 ? -26.016 -3.911 20.851 1.00 87.19 212 GLU A C 1
ATOM 1756 O O . GLU A 1 212 ? -26.614 -2.859 20.636 1.00 87.19 212 GLU A O 1
ATOM 1761 N N . HIS A 1 213 ? -25.334 -4.549 19.899 1.00 85.38 213 HIS A N 1
ATOM 1762 C CA . HIS A 1 213 ? -25.347 -4.166 18.488 1.00 85.38 213 HIS A CA 1
ATOM 1763 C C . HIS A 1 213 ? -25.612 -5.408 17.637 1.00 85.38 213 HIS A C 1
ATOM 1765 O O . HIS A 1 213 ? -24.832 -6.357 17.694 1.00 85.38 213 HIS A O 1
ATOM 1771 N N . LYS A 1 214 ? -26.701 -5.403 16.853 1.00 84.81 214 LYS A N 1
ATOM 1772 C CA . LYS A 1 214 ? -27.112 -6.525 15.982 1.00 84.81 214 LYS A CA 1
ATOM 1773 C C . LYS A 1 214 ? -27.027 -7.881 16.715 1.00 84.81 214 LYS A C 1
ATOM 1775 O O . LYS A 1 214 ? -26.320 -8.780 16.275 1.00 84.81 214 LYS A O 1
ATOM 1780 N N . GLU A 1 215 ? -27.682 -7.984 17.877 1.00 82.75 215 GLU A N 1
ATOM 1781 C CA . GLU A 1 215 ? -27.728 -9.178 18.752 1.00 82.75 215 GLU A CA 1
ATOM 1782 C C . GLU A 1 215 ? -26.404 -9.552 19.450 1.00 82.75 215 GLU A C 1
ATOM 1784 O O . GLU A 1 215 ? -26.367 -10.415 20.335 1.00 82.75 215 GLU A O 1
ATOM 1789 N N . ARG A 1 216 ? -25.296 -8.876 19.125 1.00 81.00 216 ARG A N 1
ATOM 1790 C CA . ARG A 1 216 ? -24.024 -9.042 19.826 1.00 81.00 216 ARG A CA 1
ATOM 1791 C C . ARG A 1 216 ? -24.011 -8.166 21.071 1.00 81.00 216 ARG A C 1
ATOM 1793 O O . ARG A 1 216 ? -23.934 -6.943 20.987 1.00 81.00 216 ARG A O 1
ATOM 1800 N N . LYS A 1 217 ? -24.030 -8.811 22.237 1.00 85.25 217 LYS A N 1
ATOM 1801 C CA . LYS A 1 217 ? -23.867 -8.155 23.540 1.00 85.25 217 LYS A CA 1
ATOM 1802 C C . LYS A 1 217 ? -22.394 -8.017 23.897 1.00 85.25 217 LYS A C 1
ATOM 1804 O O . LYS A 1 217 ? -21.628 -8.973 23.772 1.00 85.25 217 LYS A O 1
ATOM 1809 N N . PHE A 1 218 ? -22.007 -6.844 24.373 1.00 84.38 218 PHE A N 1
ATOM 1810 C CA . PHE A 1 218 ? -20.648 -6.550 24.813 1.00 84.38 218 PHE A CA 1
ATOM 1811 C C . PHE A 1 218 ? -20.660 -5.525 25.949 1.00 84.38 218 PHE A C 1
ATOM 1813 O O . PHE A 1 218 ? -21.699 -4.963 26.294 1.00 84.38 218 PHE A O 1
ATOM 1820 N N . LYS A 1 219 ? -19.505 -5.335 26.582 1.00 87.25 219 LYS A N 1
ATOM 1821 C CA . LYS A 1 219 ? -19.317 -4.348 27.644 1.00 87.25 219 LYS A CA 1
ATOM 1822 C C . LYS A 1 219 ? -18.468 -3.206 27.111 1.00 87.25 219 LYS A C 1
ATOM 1824 O O . LYS A 1 219 ? -17.427 -3.474 26.516 1.00 87.25 219 LYS A O 1
ATOM 1829 N N . LEU A 1 220 ? -18.893 -1.978 27.377 1.00 87.88 220 LEU A N 1
ATOM 1830 C CA . LEU A 1 220 ? -18.084 -0.779 27.192 1.00 87.88 220 LEU A CA 1
ATOM 1831 C C . LEU A 1 220 ? -17.751 -0.208 28.570 1.00 87.88 220 LEU A C 1
ATOM 1833 O O . LEU A 1 220 ? -18.647 0.079 29.367 1.00 87.88 220 LEU A O 1
ATOM 1837 N N . TYR A 1 221 ? -16.459 -0.125 28.863 1.00 89.00 221 TYR A N 1
ATOM 1838 C CA . TYR A 1 221 ? -15.929 0.522 30.063 1.00 89.00 221 TYR A CA 1
ATOM 1839 C C . TYR A 1 221 ? -15.636 1.986 29.746 1.00 89.00 221 TYR A C 1
ATOM 1841 O O . TYR A 1 221 ? -15.568 2.331 28.581 1.00 89.00 221 TYR A O 1
ATOM 1849 N N . GLU A 1 222 ? -15.411 2.817 30.757 1.00 87.38 222 GLU A N 1
ATOM 1850 C CA . GLU A 1 222 ? -14.864 4.170 30.566 1.00 87.38 222 GLU A CA 1
ATOM 1851 C C . GLU A 1 222 ? -13.587 4.142 29.697 1.00 87.38 222 GLU A C 1
ATOM 1853 O O . GLU A 1 222 ? -12.742 3.244 29.863 1.00 87.38 222 GLU A O 1
ATOM 1858 N N . ASP A 1 223 ? -13.492 5.100 28.768 1.00 87.50 223 ASP A N 1
ATOM 1859 C CA . ASP A 1 223 ? -12.446 5.253 27.743 1.00 87.50 223 ASP A CA 1
ATOM 1860 C C . ASP A 1 223 ? -12.287 4.070 26.762 1.00 87.50 223 ASP A C 1
ATOM 1862 O O . ASP A 1 223 ? -11.227 3.883 26.157 1.00 87.50 223 ASP A O 1
ATOM 1866 N N . ASP A 1 224 ? -13.318 3.234 26.595 1.00 88.81 224 ASP A N 1
ATOM 1867 C CA . ASP A 1 224 ? -13.339 2.160 25.598 1.00 88.81 224 ASP A CA 1
ATOM 1868 C C . ASP A 1 224 ? -13.962 2.623 24.266 1.00 88.81 224 ASP A C 1
ATOM 1870 O O . ASP A 1 224 ? -14.658 3.638 24.164 1.00 88.81 224 ASP A O 1
ATOM 1874 N N . HIS A 1 225 ? -13.711 1.857 23.209 1.00 88.81 225 HIS A N 1
ATOM 1875 C CA . HIS A 1 225 ? -14.328 2.085 21.906 1.00 88.81 225 HIS A CA 1
ATOM 1876 C C . HIS A 1 225 ? -14.531 0.773 21.156 1.00 88.81 225 HIS A C 1
ATOM 1878 O O . HIS A 1 225 ? -13.825 -0.211 21.369 1.00 88.81 225 HIS A O 1
ATOM 1884 N N . GLN A 1 226 ? -15.511 0.756 20.259 1.00 89.25 226 GLN A N 1
ATOM 1885 C CA . GLN A 1 226 ? -15.817 -0.406 19.444 1.00 89.25 226 GLN A CA 1
ATOM 1886 C C . GLN A 1 226 ? -16.442 0.023 18.118 1.00 89.25 226 GLN A C 1
ATOM 1888 O O . GLN A 1 226 ? -17.497 0.656 18.083 1.00 89.25 226 GLN A O 1
ATOM 1893 N N . TYR A 1 227 ? -15.815 -0.387 17.019 1.00 91.12 227 TYR A N 1
ATOM 1894 C CA . TYR A 1 227 ? -16.364 -0.242 15.677 1.00 91.12 227 TYR A CA 1
ATOM 1895 C C . TYR A 1 227 ? -16.977 -1.555 15.189 1.00 91.12 227 TYR A C 1
ATOM 1897 O O . TYR A 1 227 ? -16.434 -2.639 15.434 1.00 91.12 227 TYR A O 1
ATOM 1905 N N . PHE A 1 228 ? -18.103 -1.448 14.489 1.00 89.62 228 PHE A N 1
ATOM 1906 C CA . PHE A 1 228 ? -18.782 -2.550 13.819 1.00 89.62 228 PHE A CA 1
ATOM 1907 C C . PHE A 1 228 ? -18.997 -2.188 12.348 1.00 89.62 228 PHE A C 1
ATOM 1909 O O . PHE A 1 228 ? -19.916 -1.419 12.056 1.00 89.62 228 PHE A O 1
ATOM 1916 N N . PRO A 1 229 ? -18.187 -2.721 11.415 1.00 90.56 229 PRO A N 1
ATOM 1917 C CA . PRO A 1 229 ? -18.447 -2.525 9.998 1.00 90.56 229 PRO A CA 1
ATOM 1918 C C . PRO A 1 229 ? -19.742 -3.244 9.599 1.00 90.56 229 PRO A C 1
ATOM 1920 O O . PRO A 1 229 ? -20.044 -4.331 10.098 1.00 90.56 229 PRO A O 1
ATOM 1923 N N . ASP A 1 230 ? -20.494 -2.666 8.667 1.00 91.06 230 ASP A N 1
ATOM 1924 C CA . ASP A 1 230 ? -21.723 -3.272 8.149 1.00 91.06 230 ASP A CA 1
ATOM 1925 C C . ASP A 1 230 ? -21.451 -4.560 7.367 1.00 91.06 230 ASP A C 1
ATOM 1927 O O . ASP A 1 230 ? -22.248 -5.498 7.428 1.00 91.06 230 ASP A O 1
ATOM 1931 N N . ASN A 1 231 ? -20.295 -4.635 6.702 1.00 89.75 231 ASN A N 1
ATOM 1932 C CA . ASN A 1 231 ? -19.747 -5.852 6.113 1.00 89.75 231 ASN A CA 1
ATOM 1933 C C . ASN A 1 231 ? -18.414 -6.211 6.807 1.00 89.75 231 ASN A C 1
ATOM 1935 O O . ASN A 1 231 ? -17.472 -5.419 6.746 1.00 89.75 231 ASN A O 1
ATOM 1939 N N . PRO A 1 232 ? -18.259 -7.400 7.423 1.00 86.94 232 PRO A N 1
ATOM 1940 C CA . PRO A 1 232 ? -17.000 -7.794 8.062 1.00 86.94 232 PRO A CA 1
ATOM 1941 C C . PRO A 1 232 ? -15.828 -7.920 7.075 1.00 86.94 232 PRO A C 1
ATOM 1943 O O . PRO A 1 232 ? -14.678 -7.770 7.477 1.00 86.94 232 PRO A O 1
ATOM 1946 N N . LYS A 1 233 ? -16.094 -8.133 5.779 1.00 91.12 233 LYS A N 1
ATOM 1947 C CA . LYS A 1 233 ? -15.096 -8.212 4.700 1.00 91.12 233 LYS A CA 1
ATOM 1948 C C . LYS A 1 233 ? -14.893 -6.853 4.014 1.00 91.12 233 LYS A C 1
ATOM 1950 O O . LYS A 1 233 ? -14.897 -6.773 2.790 1.00 91.12 233 LYS A O 1
ATOM 1955 N N . THR A 1 234 ? -14.748 -5.785 4.799 1.00 92.75 234 THR A N 1
ATOM 1956 C CA . THR A 1 234 ? -14.539 -4.406 4.311 1.00 92.75 234 THR A CA 1
ATOM 1957 C C . THR A 1 234 ? -13.065 -4.010 4.352 1.00 92.75 234 THR A C 1
ATOM 1959 O O . THR A 1 234 ? -12.481 -3.896 5.425 1.00 92.75 234 THR A O 1
ATOM 1962 N N . PHE A 1 235 ? -12.466 -3.761 3.194 1.00 96.12 235 PHE A N 1
ATOM 1963 C CA . PHE A 1 235 ? -11.081 -3.340 3.017 1.00 96.12 235 PHE A CA 1
ATOM 1964 C C . PHE A 1 235 ? -11.065 -1.897 2.518 1.00 96.12 235 PHE A C 1
ATOM 1966 O O . PHE A 1 235 ? -11.366 -1.637 1.357 1.00 96.12 235 PHE A O 1
ATOM 1973 N N . VAL A 1 236 ? -10.703 -0.967 3.401 1.00 97.75 236 VAL A N 1
ATOM 1974 C CA . VAL A 1 236 ? -10.537 0.448 3.049 1.00 97.75 236 VAL A CA 1
ATOM 1975 C C . VAL A 1 236 ? -9.065 0.805 3.122 1.00 97.75 236 VAL A C 1
ATOM 1977 O O . VAL A 1 236 ? -8.455 0.681 4.187 1.00 97.75 236 VAL A O 1
ATOM 1980 N N . TYR A 1 237 ? -8.500 1.265 2.010 1.00 98.56 237 TYR A N 1
ATOM 1981 C CA . TYR A 1 237 ? -7.122 1.749 1.962 1.00 98.56 237 TYR A CA 1
ATOM 1982 C C . TYR A 1 237 ? -7.072 3.267 2.034 1.00 98.56 237 TYR A C 1
ATOM 1984 O O . TYR A 1 237 ? -7.741 3.952 1.266 1.00 98.56 237 TYR A O 1
ATOM 1992 N N . ILE A 1 238 ? -6.242 3.793 2.933 1.00 98.56 238 ILE A N 1
ATOM 1993 C CA . ILE A 1 238 ? -5.965 5.228 3.048 1.00 98.56 238 ILE A CA 1
ATOM 1994 C C . ILE A 1 238 ? -4.595 5.465 2.417 1.00 98.56 238 ILE A C 1
ATOM 1996 O O . ILE A 1 238 ? -3.570 5.314 3.082 1.00 98.56 238 ILE A O 1
ATOM 2000 N N . ILE A 1 239 ? -4.560 5.790 1.126 1.00 98.50 239 ILE A N 1
ATOM 2001 C CA . ILE A 1 239 ? -3.304 5.998 0.402 1.00 98.50 239 ILE A CA 1
ATOM 2002 C C . ILE A 1 239 ? -2.893 7.465 0.508 1.00 98.50 239 ILE A C 1
ATOM 2004 O O . ILE A 1 239 ? -3.601 8.337 0.015 1.00 98.50 239 ILE A O 1
ATOM 2008 N N . ILE A 1 240 ? -1.732 7.748 1.103 1.00 97.88 240 ILE A N 1
ATOM 2009 C CA . ILE A 1 240 ? -1.129 9.089 1.116 1.00 97.88 240 ILE A CA 1
ATOM 2010 C C . ILE A 1 240 ? 0.128 9.066 0.247 1.00 97.88 240 ILE A C 1
ATOM 2012 O O . ILE A 1 240 ? 1.201 8.648 0.688 1.00 97.88 240 ILE A O 1
ATOM 2016 N N . ASP A 1 241 ? -0.006 9.521 -0.999 1.00 96.56 241 ASP A N 1
ATOM 2017 C CA . ASP A 1 241 ? 1.072 9.520 -1.988 1.00 96.56 241 ASP A CA 1
ATOM 2018 C C . ASP A 1 241 ? 1.885 10.819 -1.917 1.00 96.56 241 ASP A C 1
ATOM 2020 O O . ASP A 1 241 ? 1.474 11.863 -2.435 1.00 96.56 241 ASP A O 1
ATOM 2024 N N . GLY A 1 242 ? 3.037 10.755 -1.241 1.00 94.19 242 GLY A N 1
ATOM 2025 C CA . GLY A 1 242 ? 3.934 11.894 -1.054 1.00 94.19 242 GLY A CA 1
ATOM 2026 C C . GLY A 1 242 ? 3.691 12.655 0.249 1.00 94.19 242 GLY A C 1
ATOM 2027 O O . GLY A 1 242 ? 3.665 13.884 0.245 1.00 94.19 242 GLY A O 1
ATOM 2028 N N . ILE A 1 243 ? 3.561 11.949 1.381 1.00 95.25 243 ILE A N 1
ATOM 2029 C CA . ILE A 1 243 ? 3.273 12.535 2.710 1.00 95.25 243 ILE A CA 1
ATOM 2030 C C . ILE A 1 243 ? 4.216 13.687 3.101 1.00 95.25 243 ILE A C 1
ATOM 2032 O O . ILE A 1 243 ? 3.827 14.614 3.808 1.00 95.25 243 ILE A O 1
ATOM 2036 N N . ASN A 1 244 ? 5.449 13.689 2.581 1.00 92.38 244 ASN A N 1
ATOM 2037 C CA . ASN A 1 244 ? 6.431 14.748 2.821 1.00 92.38 244 ASN A CA 1
ATOM 2038 C C . ASN A 1 244 ? 5.967 16.139 2.339 1.00 92.38 244 ASN A C 1
ATOM 2040 O O . ASN A 1 244 ? 6.571 17.138 2.743 1.00 92.38 244 ASN A O 1
ATOM 2044 N N . LEU A 1 245 ? 4.940 16.203 1.483 1.00 92.75 245 LEU A N 1
ATOM 2045 C CA . LEU A 1 245 ? 4.335 17.424 0.945 1.00 92.75 245 LEU A CA 1
ATOM 2046 C C . LEU A 1 245 ? 3.294 18.059 1.881 1.00 92.75 245 LEU A C 1
ATOM 2048 O O . LEU A 1 245 ? 2.890 19.194 1.636 1.00 92.75 245 LEU A O 1
ATOM 2052 N N . LEU A 1 246 ? 2.892 17.380 2.963 1.00 92.00 246 LEU A N 1
ATOM 2053 C CA . LEU A 1 246 ? 1.976 17.944 3.964 1.00 92.00 246 LEU A CA 1
ATOM 2054 C C . LEU A 1 246 ? 2.608 19.070 4.792 1.00 92.00 246 LEU A C 1
ATOM 2056 O O . LEU A 1 246 ? 1.888 19.893 5.354 1.00 92.00 246 LEU A O 1
ATOM 2060 N N . GLY A 1 247 ? 3.941 19.139 4.828 1.00 89.50 247 GLY A N 1
ATOM 2061 C CA . GLY A 1 247 ? 4.680 20.229 5.455 1.00 89.50 247 GLY A CA 1
ATOM 2062 C C . GLY A 1 247 ? 5.765 19.735 6.399 1.00 89.50 247 GLY A C 1
ATOM 2063 O O . GLY A 1 247 ? 6.598 18.897 6.024 1.00 89.50 247 GLY A O 1
ATOM 2064 N N . ASP A 1 248 ? 5.778 20.319 7.590 1.00 93.00 248 ASP A N 1
ATOM 2065 C CA . ASP A 1 248 ? 6.790 20.090 8.614 1.00 93.00 248 ASP A CA 1
ATOM 2066 C C . ASP A 1 248 ? 6.606 18.745 9.318 1.00 93.00 248 ASP A C 1
ATOM 2068 O O . ASP A 1 248 ? 5.581 18.069 9.184 1.00 93.00 248 ASP A O 1
ATOM 2072 N N . LYS A 1 249 ? 7.642 18.334 10.051 1.00 94.81 249 LYS A N 1
ATOM 2073 C CA . LYS A 1 249 ? 7.704 17.028 10.707 1.00 94.81 249 LYS A CA 1
ATOM 2074 C C . LYS A 1 249 ? 6.529 16.823 11.664 1.00 94.81 249 LYS A C 1
ATOM 2076 O O . LYS A 1 249 ? 5.929 15.760 11.649 1.00 94.81 249 LYS A O 1
ATOM 2081 N N . GLU A 1 250 ? 6.165 17.840 12.434 1.00 95.75 250 GLU A N 1
ATOM 2082 C CA . GLU A 1 250 ? 5.105 17.784 13.443 1.00 95.75 250 GLU A CA 1
ATOM 2083 C C . GLU A 1 250 ? 3.742 17.464 12.814 1.00 95.75 250 GLU A C 1
ATOM 2085 O O . GLU A 1 250 ? 2.940 16.728 13.386 1.00 95.75 250 GLU A O 1
ATOM 2090 N N . ILE A 1 251 ? 3.493 17.978 11.605 1.00 95.12 251 ILE A N 1
ATOM 2091 C CA . ILE A 1 251 ? 2.275 17.686 10.843 1.00 95.12 251 ILE A CA 1
ATOM 2092 C C . ILE A 1 251 ? 2.280 16.228 10.377 1.00 95.12 251 ILE A C 1
ATOM 2094 O O . ILE A 1 251 ? 1.255 15.553 10.458 1.00 95.12 251 ILE A O 1
ATOM 2098 N N . ILE A 1 252 ? 3.427 15.741 9.897 1.00 96.38 252 ILE A N 1
ATOM 2099 C CA . ILE A 1 252 ? 3.592 14.355 9.444 1.00 96.38 252 ILE A CA 1
ATOM 2100 C C . ILE A 1 252 ? 3.423 13.384 10.617 1.00 96.38 252 ILE A C 1
ATOM 2102 O O . ILE A 1 252 ? 2.702 12.401 10.475 1.00 96.38 252 ILE A O 1
ATOM 2106 N N . ASP A 1 253 ? 4.034 13.676 11.767 1.00 97.00 253 ASP A N 1
ATOM 2107 C CA . ASP A 1 253 ? 3.913 12.876 12.990 1.00 97.00 253 ASP A CA 1
ATOM 2108 C C . ASP A 1 253 ? 2.445 12.785 13.417 1.00 97.00 253 ASP A C 1
ATOM 2110 O O . ASP A 1 253 ? 1.932 11.690 13.638 1.00 97.00 253 ASP A O 1
ATOM 2114 N N . LYS A 1 254 ? 1.737 13.923 13.439 1.00 96.31 254 LYS A N 1
ATOM 2115 C CA . LYS A 1 254 ? 0.312 13.966 13.778 1.00 96.31 254 LYS A CA 1
ATOM 2116 C C . LYS A 1 254 ? -0.532 13.124 12.819 1.00 96.31 254 LYS A C 1
ATOM 2118 O O . LYS A 1 254 ? -1.331 12.314 13.273 1.00 96.31 254 LYS A O 1
ATOM 2123 N N . ILE A 1 255 ? -0.343 13.288 11.508 1.00 96.62 255 ILE A N 1
ATOM 2124 C CA . ILE A 1 255 ? -1.095 12.524 10.502 1.00 96.62 255 ILE A CA 1
ATOM 2125 C C . ILE A 1 255 ? -0.792 11.031 10.588 1.00 96.62 255 ILE A C 1
ATOM 2127 O O . ILE A 1 255 ? -1.707 10.227 10.449 1.00 96.62 255 ILE A O 1
ATOM 2131 N N . SER A 1 256 ? 0.465 10.653 10.831 1.00 97.31 256 SER A N 1
ATOM 2132 C CA . SER A 1 256 ? 0.851 9.250 10.998 1.00 97.31 256 SER A CA 1
ATOM 2133 C C . SER A 1 256 ? 0.125 8.600 12.180 1.00 97.31 256 SER A C 1
ATOM 2135 O O . SER A 1 256 ? -0.398 7.496 12.039 1.00 97.31 256 SER A O 1
ATOM 2137 N N . VAL A 1 257 ? 0.005 9.319 13.300 1.00 97.19 257 VAL A N 1
ATOM 2138 C CA . VAL A 1 257 ? -0.769 8.864 14.462 1.00 97.19 257 VAL A CA 1
ATOM 2139 C C . VAL A 1 257 ? -2.264 8.803 14.142 1.00 97.19 257 VAL A C 1
ATOM 2141 O O . VAL A 1 257 ? -2.905 7.812 14.465 1.00 97.19 257 VAL A O 1
ATOM 2144 N N . GLU A 1 258 ? -2.827 9.810 13.467 1.00 96.38 258 GLU A N 1
ATOM 2145 C CA . GLU A 1 258 ? -4.254 9.833 13.103 1.00 96.38 258 GLU A CA 1
ATOM 2146 C C . GLU A 1 258 ? -4.649 8.661 12.186 1.00 96.38 258 GLU A C 1
ATOM 2148 O O . GLU A 1 258 ? -5.680 8.024 12.395 1.00 96.38 258 GLU A O 1
ATOM 2153 N N . ILE A 1 259 ? -3.833 8.325 11.182 1.00 97.94 259 ILE A N 1
ATOM 2154 C CA . ILE A 1 259 ? -4.127 7.184 10.298 1.00 97.94 259 ILE A CA 1
ATOM 2155 C C . ILE A 1 259 ? -3.849 5.834 10.975 1.00 97.94 259 ILE A C 1
ATOM 2157 O O . ILE A 1 259 ? -4.524 4.854 10.664 1.00 97.94 259 ILE A O 1
ATOM 2161 N N . ALA A 1 260 ? -2.899 5.765 11.915 1.00 97.69 260 ALA A N 1
ATOM 2162 C CA . ALA A 1 260 ? -2.706 4.584 12.756 1.00 97.69 260 ALA A CA 1
ATOM 2163 C C . ALA A 1 260 ? -3.893 4.371 13.709 1.00 97.69 260 ALA A C 1
ATOM 2165 O O . ALA A 1 260 ? -4.353 3.249 13.890 1.00 97.69 260 ALA A O 1
ATOM 2166 N N . ASP A 1 261 ? -4.458 5.447 14.244 1.00 95.50 261 ASP A N 1
ATOM 2167 C CA . ASP A 1 261 ? -5.676 5.404 15.046 1.00 95.50 261 ASP A CA 1
ATOM 2168 C C . ASP A 1 261 ? -6.884 4.961 14.202 1.00 95.50 261 ASP A C 1
ATOM 2170 O O . ASP A 1 261 ? -7.664 4.119 14.635 1.00 95.50 261 ASP A O 1
ATOM 2174 N N . ALA A 1 262 ? -6.991 5.404 12.944 1.00 96.62 262 ALA A N 1
ATOM 2175 C CA . ALA A 1 262 ? -7.999 4.890 12.010 1.00 96.62 262 ALA A CA 1
ATOM 2176 C C . ALA A 1 262 ? -7.831 3.387 11.709 1.00 96.62 262 ALA A C 1
ATOM 2178 O O . ALA A 1 262 ? -8.825 2.674 11.533 1.00 96.62 262 ALA A O 1
ATOM 2179 N N . ARG A 1 263 ? -6.585 2.891 11.669 1.00 96.69 263 ARG A N 1
ATOM 2180 C CA . ARG A 1 263 ? -6.293 1.454 11.574 1.00 96.69 263 ARG A CA 1
ATOM 2181 C C . ARG A 1 263 ? -6.847 0.713 12.783 1.00 96.69 263 ARG A C 1
ATOM 2183 O O . ARG A 1 263 ? -7.577 -0.258 12.604 1.00 96.69 263 ARG A O 1
ATOM 2190 N N . ASP A 1 264 ? -6.531 1.189 13.980 1.00 94.12 264 ASP A N 1
ATOM 2191 C CA . ASP A 1 264 ? -6.865 0.501 15.227 1.00 94.12 264 ASP A CA 1
ATOM 2192 C C . ASP A 1 264 ? -8.361 0.595 15.566 1.00 94.12 264 ASP A C 1
ATOM 2194 O O . ASP A 1 264 ? -8.955 -0.389 16.007 1.00 94.12 264 ASP A O 1
ATOM 2198 N N . LYS A 1 265 ? -8.996 1.742 15.292 1.00 92.69 265 LYS A N 1
ATOM 2199 C CA . LYS A 1 265 ? -10.424 1.975 15.545 1.00 92.69 265 LYS A CA 1
ATOM 2200 C C . LYS A 1 265 ? -11.322 1.324 14.508 1.00 92.69 265 LYS A C 1
ATOM 2202 O O . LYS A 1 265 ? -12.282 0.656 14.879 1.00 92.69 265 LYS A O 1
ATOM 2207 N N . TYR A 1 266 ? -11.053 1.548 13.220 1.00 93.81 266 TYR A N 1
ATOM 2208 C CA . TYR A 1 266 ? -11.993 1.213 12.143 1.00 93.81 266 TYR A CA 1
ATOM 2209 C C . TYR A 1 266 ? -11.582 -0.021 11.332 1.00 93.81 266 TYR A C 1
ATOM 2211 O O . TYR A 1 266 ? -12.357 -0.512 10.511 1.00 93.81 266 TYR A O 1
ATOM 2219 N N . GLY A 1 267 ? -10.362 -0.529 11.525 1.00 94.38 267 GLY A N 1
ATOM 2220 C CA . GLY A 1 267 ? -9.801 -1.602 10.704 1.00 94.38 267 GLY A CA 1
ATOM 2221 C C . GLY A 1 267 ? -9.372 -1.150 9.303 1.00 94.38 267 GLY A C 1
ATOM 2222 O O . GLY A 1 267 ? -9.100 -1.990 8.439 1.00 94.38 267 GLY A O 1
ATOM 2223 N N . PHE A 1 268 ? -9.299 0.162 9.052 1.00 97.50 268 PHE A N 1
ATOM 2224 C CA . PHE A 1 268 ? -8.815 0.711 7.783 1.00 97.50 268 PHE A CA 1
ATOM 2225 C C . PHE A 1 268 ? -7.302 0.477 7.645 1.00 97.50 268 PHE A C 1
ATOM 2227 O O . PHE A 1 268 ? -6.603 0.206 8.617 1.00 97.50 268 PHE A O 1
ATOM 2234 N N . SER A 1 269 ? -6.774 0.511 6.425 1.00 98.25 269 SER A N 1
ATOM 2235 C CA . SER A 1 269 ? -5.374 0.165 6.149 1.00 98.25 269 SER A CA 1
ATOM 2236 C C . SER A 1 269 ? -4.626 1.346 5.533 1.00 98.25 269 SER A C 1
ATOM 2238 O O . SER A 1 269 ? -4.776 1.615 4.338 1.00 98.25 269 SER A O 1
ATOM 2240 N N . PRO A 1 270 ? -3.828 2.082 6.325 1.00 98.62 270 PRO A N 1
ATOM 2241 C CA . PRO A 1 270 ? -2.998 3.156 5.803 1.00 98.62 270 PRO A CA 1
ATOM 2242 C C . PRO A 1 270 ? -1.904 2.638 4.870 1.00 98.62 270 PRO A C 1
ATOM 2244 O O . PRO A 1 270 ? -1.225 1.656 5.167 1.00 98.62 270 PRO A O 1
ATOM 2247 N N . VAL A 1 271 ? -1.697 3.336 3.757 1.00 98.62 271 VAL A N 1
ATOM 2248 C CA . VAL A 1 271 ? -0.612 3.095 2.803 1.00 98.62 271 VAL A CA 1
ATOM 2249 C C . VAL A 1 271 ? 0.084 4.423 2.545 1.00 98.62 271 VAL A C 1
ATOM 2251 O O . VAL A 1 271 ? -0.389 5.269 1.786 1.00 98.62 271 VAL A O 1
ATOM 2254 N N . VAL A 1 272 ? 1.216 4.635 3.200 1.00 98.31 272 VAL A N 1
ATOM 2255 C CA . VAL A 1 272 ? 1.929 5.912 3.137 1.00 98.31 272 VAL A CA 1
ATOM 2256 C C . VAL A 1 272 ? 3.118 5.795 2.209 1.00 98.31 272 VAL A C 1
ATOM 2258 O O . VAL A 1 272 ? 3.977 4.939 2.394 1.00 98.31 272 VAL A O 1
ATOM 2261 N N . VAL A 1 273 ? 3.205 6.693 1.233 1.00 97.69 273 VAL A N 1
ATOM 2262 C CA . VAL A 1 273 ? 4.356 6.805 0.341 1.00 97.69 273 VAL A CA 1
ATOM 2263 C C . VAL A 1 273 ? 5.223 7.979 0.780 1.00 97.69 273 VAL A C 1
ATOM 2265 O O . VAL A 1 273 ? 4.773 9.126 0.830 1.00 97.69 273 VAL A O 1
ATOM 2268 N N . THR A 1 274 ? 6.493 7.695 1.062 1.00 96.06 274 THR A N 1
ATOM 2269 C CA . THR A 1 274 ? 7.474 8.678 1.536 1.00 96.06 274 THR A CA 1
ATOM 2270 C C . THR A 1 274 ? 8.793 8.578 0.774 1.00 96.06 274 THR A C 1
ATOM 2272 O O . THR A 1 274 ? 9.169 7.535 0.235 1.00 96.06 274 THR A O 1
ATOM 2275 N N . GLN A 1 275 ? 9.517 9.688 0.692 1.00 92.81 275 GLN A 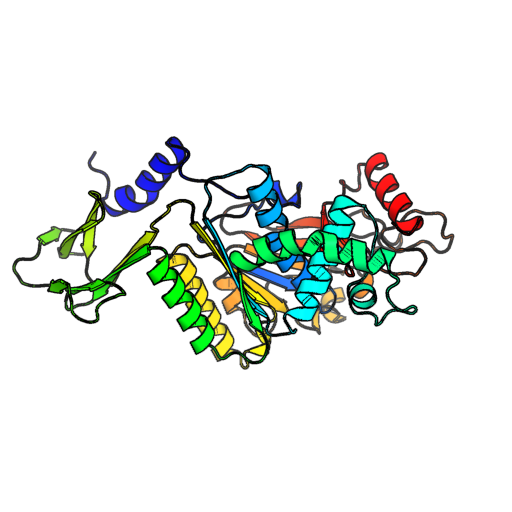N 1
ATOM 2276 C CA . GLN A 1 275 ? 10.871 9.710 0.146 1.00 92.81 275 GLN A CA 1
ATOM 2277 C C . GLN A 1 275 ? 11.885 9.138 1.149 1.00 92.81 275 GLN A C 1
ATOM 2279 O O . GLN A 1 275 ? 11.621 9.051 2.348 1.00 92.81 275 GLN A O 1
ATOM 2284 N N . GLN A 1 276 ? 13.061 8.761 0.649 1.00 90.38 276 GLN A N 1
ATOM 2285 C CA . GLN A 1 276 ? 14.229 8.472 1.481 1.00 90.38 276 GLN A CA 1
ATOM 2286 C C . GLN A 1 276 ? 15.208 9.653 1.510 1.00 90.38 276 GLN A C 1
ATOM 2288 O O . GLN A 1 276 ? 15.240 10.476 0.589 1.00 90.38 276 GLN A O 1
ATOM 2293 N N . ASN A 1 277 ? 16.019 9.723 2.565 1.00 82.06 277 ASN A N 1
ATOM 2294 C CA . ASN A 1 277 ? 17.102 10.689 2.715 1.00 82.06 277 ASN A CA 1
ATOM 2295 C C . ASN A 1 277 ? 18.102 10.601 1.545 1.00 82.06 277 ASN A C 1
ATOM 2297 O O . ASN A 1 277 ? 18.555 9.525 1.158 1.00 82.06 277 ASN A O 1
ATOM 2301 N N . ARG A 1 278 ? 18.520 11.758 1.008 1.00 67.19 278 ARG A N 1
ATOM 2302 C CA . ARG A 1 278 ? 19.512 11.826 -0.088 1.00 67.19 278 ARG A CA 1
ATOM 2303 C C . ARG A 1 278 ? 20.909 11.331 0.320 1.00 67.19 278 ARG A C 1
ATOM 2305 O O . ARG A 1 278 ? 21.716 11.028 -0.553 1.00 67.19 278 ARG A O 1
ATOM 2312 N N . SER A 1 279 ? 21.181 11.221 1.621 1.00 61.53 279 SER A N 1
ATOM 2313 C CA . SER A 1 279 ? 22.439 10.716 2.191 1.00 61.53 279 SER A CA 1
ATOM 2314 C C . SER A 1 279 ? 22.670 9.213 1.982 1.00 61.53 279 SER A C 1
ATOM 2316 O O . SER A 1 279 ? 23.734 8.712 2.330 1.00 61.53 279 SER A O 1
ATOM 2318 N N . LEU A 1 280 ? 21.731 8.486 1.365 1.00 60.22 280 LEU A N 1
ATOM 2319 C CA . LEU A 1 280 ? 21.947 7.108 0.902 1.00 60.22 280 LEU A CA 1
ATOM 2320 C C . LEU A 1 280 ? 23.178 6.958 -0.010 1.00 60.22 280 LEU A C 1
ATOM 2322 O O . LEU A 1 280 ? 23.813 5.914 0.004 1.00 60.22 280 LEU A O 1
ATOM 2326 N N . ALA A 1 281 ? 23.544 8.000 -0.764 1.00 56.81 281 ALA A N 1
ATOM 2327 C CA . ALA A 1 281 ? 24.706 8.000 -1.659 1.00 56.81 281 ALA A CA 1
ATOM 2328 C C . ALA A 1 281 ? 26.023 8.459 -0.991 1.00 56.81 281 ALA A C 1
ATOM 2330 O O . ALA A 1 281 ? 27.010 8.702 -1.687 1.00 56.81 281 ALA A O 1
ATOM 2331 N N . ASP A 1 282 ? 26.045 8.650 0.331 1.00 61.88 282 ASP A N 1
ATOM 2332 C CA . ASP A 1 282 ? 27.187 9.248 1.020 1.00 61.88 282 ASP A CA 1
ATOM 2333 C C . ASP A 1 282 ? 28.374 8.269 1.150 1.00 61.88 282 ASP A C 1
ATOM 2335 O O . ASP A 1 282 ? 28.226 7.105 1.536 1.00 61.88 282 ASP A O 1
ATOM 2339 N N . ILE A 1 283 ? 29.586 8.761 0.872 1.00 56.66 283 ILE A N 1
ATOM 2340 C CA . ILE A 1 283 ? 30.848 7.993 0.868 1.00 56.66 283 ILE A CA 1
ATOM 2341 C C . ILE A 1 283 ? 31.125 7.377 2.248 1.00 56.66 283 ILE A C 1
ATOM 2343 O O . ILE A 1 283 ? 31.762 6.328 2.360 1.00 56.66 283 ILE A O 1
ATOM 2347 N N . ASN A 1 284 ? 30.631 8.003 3.316 1.00 57.62 284 ASN A N 1
ATOM 2348 C CA . ASN A 1 284 ? 30.778 7.482 4.673 1.00 57.62 284 ASN A CA 1
ATOM 2349 C C . ASN A 1 284 ? 30.007 6.171 4.882 1.00 57.62 284 ASN A C 1
ATOM 2351 O O . ASN A 1 284 ? 30.488 5.294 5.598 1.00 57.62 284 ASN A O 1
ATOM 2355 N N . ARG A 1 285 ? 28.867 5.975 4.208 1.00 61.41 285 ARG A N 1
ATOM 2356 C CA . ARG A 1 285 ? 28.083 4.738 4.314 1.00 61.41 285 ARG A CA 1
ATOM 2357 C C . ARG A 1 285 ? 28.806 3.559 3.659 1.00 61.41 285 ARG A C 1
ATOM 2359 O O . ARG A 1 285 ? 28.870 2.482 4.246 1.00 61.41 285 ARG A O 1
ATOM 2366 N N . LEU A 1 286 ? 29.467 3.809 2.523 1.00 60.50 286 LEU A N 1
ATOM 2367 C CA . LEU A 1 286 ? 30.381 2.856 1.880 1.00 60.50 286 LEU A CA 1
ATOM 2368 C C . LEU A 1 286 ? 31.511 2.411 2.822 1.00 60.50 286 LEU A C 1
ATOM 2370 O O . LEU A 1 286 ? 31.876 1.239 2.828 1.00 60.50 286 LEU A O 1
ATOM 2374 N N . LYS A 1 287 ? 32.038 3.325 3.646 1.00 55.09 287 LYS A N 1
ATOM 2375 C CA . LYS A 1 287 ? 33.121 3.031 4.600 1.00 55.09 287 LYS A CA 1
ATOM 2376 C C . LYS A 1 287 ? 32.649 2.304 5.864 1.00 55.09 287 LYS A C 1
ATOM 2378 O O . LYS A 1 287 ? 33.371 1.443 6.353 1.00 55.09 287 LYS A O 1
ATOM 2383 N N . HIS A 1 288 ? 31.474 2.643 6.402 1.00 52.22 288 HIS A N 1
ATOM 2384 C CA . HIS A 1 288 ? 30.989 2.102 7.680 1.00 52.22 288 HIS A CA 1
ATOM 2385 C C . HIS A 1 288 ? 30.183 0.801 7.556 1.00 52.22 288 HIS A C 1
ATOM 2387 O O . HIS A 1 288 ? 30.210 -0.004 8.483 1.00 52.22 288 HIS A O 1
ATOM 2393 N N . HIS A 1 289 ? 29.516 0.559 6.424 1.00 52.22 289 HIS A N 1
ATOM 2394 C CA . HIS A 1 289 ? 28.668 -0.625 6.209 1.00 52.22 289 HIS A CA 1
ATOM 2395 C C . HIS A 1 289 ? 29.250 -1.616 5.193 1.00 52.22 289 HIS A C 1
ATOM 2397 O O . HIS A 1 289 ? 28.514 -2.374 4.568 1.00 52.22 289 HIS A O 1
ATOM 2403 N N . GLY A 1 290 ? 30.571 -1.593 4.986 1.00 52.34 290 GLY A N 1
ATOM 2404 C CA . GLY A 1 290 ? 31.240 -2.511 4.057 1.00 52.34 290 GLY A CA 1
ATOM 2405 C C . GLY A 1 290 ? 30.756 -2.396 2.606 1.00 52.34 290 GLY A C 1
ATOM 2406 O O . GLY A 1 290 ? 30.886 -3.353 1.852 1.00 52.34 290 GLY A O 1
ATOM 2407 N N . GLY A 1 291 ? 30.183 -1.250 2.220 1.00 59.69 291 GLY A N 1
ATOM 2408 C CA . GLY A 1 291 ? 29.664 -1.010 0.873 1.00 59.69 291 GLY A CA 1
ATOM 2409 C C . GLY A 1 291 ? 28.187 -1.349 0.639 1.00 59.69 291 GLY A C 1
ATOM 2410 O O . GLY A 1 291 ? 27.720 -1.126 -0.475 1.00 59.69 291 GLY A O 1
ATOM 2411 N N . ASP A 1 292 ? 27.430 -1.832 1.636 1.00 71.75 292 ASP A N 1
ATOM 2412 C CA . ASP A 1 292 ? 25.993 -2.098 1.458 1.00 71.75 292 ASP A CA 1
ATOM 2413 C C . ASP A 1 292 ? 25.171 -0.794 1.495 1.00 71.75 292 ASP A C 1
ATOM 2415 O O . ASP A 1 292 ? 25.016 -0.143 2.533 1.00 71.75 292 ASP A O 1
ATOM 2419 N N . LEU A 1 293 ? 24.653 -0.409 0.327 1.00 80.75 293 LEU A N 1
ATOM 2420 C CA . LEU A 1 293 ? 23.807 0.770 0.117 1.00 80.75 293 LEU A CA 1
ATOM 2421 C C . LEU A 1 293 ? 22.308 0.443 0.155 1.00 80.75 293 LEU A C 1
ATOM 2423 O O . LEU A 1 293 ? 21.489 1.280 -0.226 1.00 80.75 293 LEU A O 1
ATOM 2427 N N . SER A 1 294 ? 21.936 -0.768 0.583 1.00 82.44 294 SER A N 1
ATOM 2428 C CA . SER A 1 294 ? 20.535 -1.151 0.712 1.00 82.44 294 SER A CA 1
ATOM 2429 C C . SER A 1 294 ? 19.781 -0.249 1.700 1.00 82.44 294 SER A C 1
ATOM 2431 O O . SER A 1 294 ? 20.362 0.266 2.667 1.00 82.44 294 SER A O 1
ATOM 2433 N N . PRO A 1 295 ? 18.478 -0.022 1.447 1.00 88.12 295 PRO A N 1
ATOM 2434 C CA . PRO A 1 295 ? 17.670 0.861 2.269 1.00 88.12 295 PRO A CA 1
ATOM 2435 C C . PRO A 1 295 ? 17.507 0.302 3.683 1.00 88.12 295 PRO A C 1
ATOM 2437 O O . PRO A 1 295 ? 17.380 -0.906 3.880 1.00 88.12 295 PRO A O 1
ATOM 2440 N N . GLN A 1 296 ? 17.457 1.205 4.652 1.00 88.69 296 GLN A N 1
ATOM 2441 C CA . GLN A 1 296 ? 17.193 0.942 6.061 1.00 88.69 296 GLN A CA 1
ATOM 2442 C C . GLN A 1 296 ? 16.003 1.784 6.530 1.00 88.69 296 GLN A C 1
ATOM 2444 O O . GLN A 1 296 ? 15.574 2.719 5.851 1.00 88.69 296 GLN A O 1
ATOM 2449 N N . ILE A 1 297 ? 15.422 1.442 7.680 1.00 88.50 297 ILE A N 1
ATOM 2450 C CA . ILE A 1 297 ? 14.246 2.165 8.185 1.00 88.50 297 ILE A CA 1
ATOM 2451 C C . ILE A 1 297 ? 14.607 3.608 8.572 1.00 88.50 297 ILE A C 1
ATOM 2453 O O . ILE A 1 297 ? 13.803 4.520 8.406 1.00 88.50 297 ILE A O 1
ATOM 2457 N N . GLU A 1 298 ? 15.852 3.835 8.988 1.00 88.06 298 GLU A N 1
ATOM 2458 C CA . GLU A 1 298 ? 16.433 5.138 9.314 1.00 88.06 298 GLU A CA 1
ATOM 2459 C C . GLU A 1 298 ? 16.555 6.056 8.086 1.00 88.06 298 GLU A C 1
ATOM 2461 O O . GLU A 1 298 ? 16.693 7.274 8.221 1.00 88.06 298 GLU A O 1
ATOM 2466 N N . ASP A 1 299 ? 16.463 5.498 6.875 1.00 89.12 299 ASP A N 1
ATOM 2467 C CA . ASP A 1 299 ? 16.491 6.276 5.638 1.00 89.12 299 ASP A CA 1
ATOM 2468 C C . ASP A 1 299 ? 15.168 6.977 5.341 1.00 89.12 299 ASP A C 1
ATOM 2470 O O . ASP A 1 299 ? 15.117 7.810 4.434 1.00 89.12 299 ASP A O 1
ATOM 2474 N N . VAL A 1 300 ? 14.099 6.670 6.078 1.00 91.56 300 VAL A N 1
ATOM 2475 C CA . VAL A 1 300 ? 12.797 7.321 5.924 1.00 91.56 300 VAL A CA 1
ATOM 2476 C C . VAL A 1 300 ? 12.922 8.832 6.163 1.00 91.56 300 VAL A C 1
ATOM 2478 O O . VAL A 1 300 ? 13.414 9.296 7.191 1.00 91.56 300 VAL A O 1
ATOM 2481 N N . PHE A 1 301 ? 12.474 9.628 5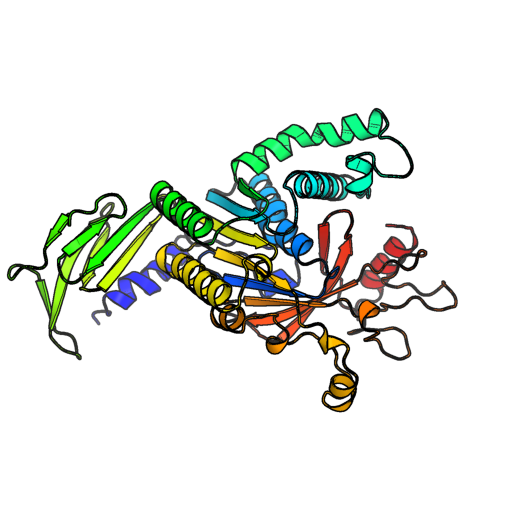.187 1.00 89.62 301 PHE A N 1
ATOM 2482 C CA . PHE A 1 301 ? 12.647 11.078 5.214 1.00 89.62 301 PHE A CA 1
ATOM 2483 C C . PHE A 1 301 ? 11.705 11.773 6.213 1.00 89.62 301 PHE A C 1
ATOM 2485 O O . PHE A 1 301 ? 10.530 11.420 6.333 1.00 89.62 301 PHE A O 1
ATOM 2492 N N . LYS A 1 302 ? 12.210 12.842 6.849 1.00 89.50 302 LYS A N 1
ATOM 2493 C CA . LYS A 1 302 ? 11.544 13.766 7.797 1.00 89.50 302 LYS A CA 1
ATOM 2494 C C . LYS A 1 302 ? 11.096 13.191 9.142 1.00 89.50 302 LYS A C 1
ATOM 2496 O O . LYS A 1 302 ? 11.303 13.864 10.148 1.00 89.50 302 LYS A O 1
ATOM 2501 N N . SER A 1 303 ? 10.474 12.018 9.180 1.00 92.75 303 SER A N 1
ATOM 2502 C CA . SER A 1 303 ? 9.864 11.497 10.406 1.00 92.75 303 SER A CA 1
ATOM 2503 C C . SER A 1 303 ? 10.086 9.997 10.578 1.00 92.75 303 SER A C 1
ATOM 2505 O O . SER A 1 303 ? 9.749 9.195 9.710 1.00 92.75 303 SER A O 1
ATOM 2507 N N . SER A 1 304 ? 10.606 9.627 11.748 1.00 92.62 304 SER A N 1
ATOM 2508 C CA . SER A 1 304 ? 10.674 8.242 12.213 1.00 92.62 304 SER A CA 1
ATOM 2509 C C . SER A 1 304 ? 9.328 7.719 12.725 1.00 92.62 304 SER A C 1
ATOM 2511 O O . SER A 1 304 ? 9.145 6.504 12.766 1.00 92.62 304 SER A O 1
ATOM 2513 N N . GLN A 1 305 ? 8.379 8.603 13.069 1.00 95.38 305 GLN A N 1
ATOM 2514 C CA . GLN A 1 305 ? 7.055 8.237 13.589 1.00 95.38 305 GLN A CA 1
ATOM 2515 C C . GLN A 1 305 ? 6.319 7.306 12.621 1.00 95.38 305 GLN A C 1
ATOM 2517 O O . GLN A 1 305 ? 5.807 6.271 13.032 1.00 95.38 305 GLN A O 1
ATOM 2522 N N . MET A 1 306 ? 6.411 7.583 11.317 1.00 95.88 306 MET A N 1
ATOM 2523 C CA . MET A 1 306 ? 5.853 6.721 10.267 1.00 95.88 306 MET A CA 1
ATOM 2524 C C . MET A 1 306 ? 6.378 5.280 10.338 1.00 95.88 306 MET A C 1
ATOM 2526 O O . MET A 1 306 ? 5.628 4.331 10.136 1.00 95.88 306 MET A O 1
ATOM 2530 N N . GLY A 1 307 ? 7.671 5.096 10.627 1.00 94.31 307 GLY A N 1
ATOM 2531 C CA . GLY A 1 307 ? 8.272 3.768 10.769 1.00 94.31 307 GLY A CA 1
ATOM 2532 C C . GLY A 1 307 ? 7.852 3.056 12.059 1.00 94.31 307 GLY A C 1
ATOM 2533 O O . GLY A 1 307 ? 7.752 1.825 12.082 1.00 94.31 307 GLY A O 1
ATOM 2534 N N . PHE A 1 308 ? 7.579 3.808 13.130 1.00 94.06 308 PHE A N 1
ATOM 2535 C CA . PHE A 1 308 ? 7.050 3.257 14.378 1.00 94.06 308 PHE A CA 1
ATOM 2536 C C . PHE A 1 308 ? 5.599 2.803 14.226 1.00 94.06 308 PHE A C 1
ATOM 2538 O O . PHE A 1 308 ? 5.298 1.666 14.595 1.00 94.06 308 PHE A O 1
ATOM 2545 N N . ASP A 1 309 ? 4.757 3.631 13.612 1.00 96.62 309 ASP A N 1
ATOM 2546 C CA . ASP A 1 309 ? 3.325 3.367 13.449 1.00 96.62 309 ASP A CA 1
ATOM 2547 C C . ASP A 1 309 ? 3.035 2.259 12.427 1.00 96.62 309 ASP A C 1
ATOM 2549 O O . ASP A 1 309 ? 2.082 1.494 12.595 1.00 96.62 309 ASP A O 1
ATOM 2553 N N . ALA A 1 310 ? 3.865 2.144 11.382 1.00 97.31 310 ALA A N 1
ATOM 2554 C CA . ALA A 1 310 ? 3.688 1.152 10.328 1.00 97.31 310 ALA A CA 1
ATOM 2555 C C . ALA A 1 310 ? 3.866 -0.286 10.832 1.00 97.31 310 ALA A C 1
ATOM 2557 O O . ALA A 1 310 ? 4.828 -0.611 11.524 1.00 97.31 310 ALA A O 1
ATOM 2558 N N . ASP A 1 311 ? 2.988 -1.188 10.411 1.00 97.12 311 ASP A N 1
ATOM 2559 C CA . ASP A 1 311 ? 3.112 -2.629 10.639 1.00 97.12 311 ASP A CA 1
ATOM 2560 C C . ASP A 1 311 ? 4.115 -3.272 9.680 1.00 97.12 311 ASP A C 1
ATOM 2562 O O . ASP A 1 311 ? 4.808 -4.233 10.026 1.00 97.12 311 ASP A O 1
ATOM 2566 N N . VAL A 1 312 ? 4.183 -2.733 8.461 1.00 96.31 312 VAL A N 1
ATOM 2567 C CA . VAL A 1 312 ? 5.055 -3.207 7.390 1.00 96.31 312 VAL A CA 1
ATOM 2568 C C . VAL A 1 312 ? 5.755 -2.020 6.746 1.00 96.31 312 VAL A C 1
ATOM 2570 O O . VAL A 1 312 ? 5.112 -1.040 6.377 1.00 96.31 312 VAL A O 1
ATOM 2573 N N . VAL A 1 313 ? 7.074 -2.112 6.581 1.00 97.06 313 VAL A N 1
ATOM 2574 C CA . VAL A 1 313 ? 7.868 -1.079 5.905 1.00 97.06 313 VAL A CA 1
ATOM 2575 C C . VAL A 1 313 ? 8.533 -1.679 4.674 1.00 97.06 313 VAL A C 1
ATOM 2577 O O . VAL A 1 313 ? 9.374 -2.572 4.779 1.00 97.06 313 VAL A O 1
ATOM 2580 N N . PHE A 1 314 ? 8.167 -1.157 3.510 1.00 96.75 314 PHE A N 1
ATOM 2581 C CA . PHE A 1 314 ? 8.783 -1.441 2.224 1.00 96.75 314 PHE A CA 1
ATOM 2582 C C . PHE A 1 314 ? 9.863 -0.404 1.908 1.00 96.75 314 PHE A C 1
ATOM 2584 O O . PHE A 1 314 ? 9.612 0.801 1.884 1.00 96.75 314 PHE A O 1
ATOM 2591 N N . GLY A 1 315 ? 11.078 -0.879 1.652 1.00 96.00 315 GLY A N 1
ATOM 2592 C CA . GLY A 1 315 ? 12.186 -0.107 1.101 1.00 96.00 315 GLY A CA 1
ATOM 2593 C C . GLY A 1 315 ? 12.404 -0.485 -0.357 1.00 96.00 315 GLY A C 1
ATOM 2594 O O . GLY A 1 315 ? 12.874 -1.583 -0.644 1.00 96.00 315 GLY A O 1
ATOM 2595 N N . LEU A 1 316 ? 12.056 0.407 -1.278 1.00 96.00 316 LEU A N 1
ATOM 2596 C CA . LEU A 1 316 ? 12.240 0.202 -2.710 1.00 96.00 316 LEU A CA 1
ATOM 2597 C C . LEU A 1 316 ? 13.568 0.815 -3.161 1.00 96.00 316 LEU A C 1
ATOM 2599 O O . LEU A 1 316 ? 13.810 2.009 -2.962 1.00 96.00 316 LEU A O 1
ATOM 2603 N N . PHE A 1 317 ? 14.411 0.003 -3.791 1.00 94.25 317 PHE A N 1
ATOM 2604 C CA . PHE A 1 317 ? 15.785 0.354 -4.128 1.00 94.25 317 PHE A CA 1
ATOM 2605 C C . PHE A 1 317 ? 16.085 0.145 -5.616 1.00 94.25 317 PHE A C 1
ATOM 2607 O O . PHE A 1 317 ? 15.718 -0.874 -6.201 1.00 94.25 317 PHE A O 1
ATOM 2614 N N . ASP A 1 318 ? 16.768 1.116 -6.225 1.00 93.06 318 ASP A N 1
ATOM 2615 C CA . ASP A 1 318 ? 17.329 1.009 -7.575 1.00 93.06 318 ASP A CA 1
ATOM 2616 C C . ASP A 1 318 ? 18.860 0.909 -7.466 1.00 93.06 318 ASP A C 1
ATOM 2618 O O . ASP A 1 318 ? 19.524 1.941 -7.337 1.00 93.06 318 ASP A O 1
ATOM 2622 N N . PRO A 1 319 ? 19.445 -0.301 -7.500 1.00 90.88 319 PRO A N 1
ATOM 2623 C CA . PRO A 1 319 ? 20.885 -0.472 -7.325 1.00 90.88 319 PRO A CA 1
ATOM 2624 C C . PRO A 1 319 ? 21.706 0.239 -8.402 1.00 90.88 319 PRO A C 1
ATOM 2626 O O . PRO A 1 319 ? 22.820 0.686 -8.128 1.00 90.88 319 PRO A O 1
ATOM 2629 N N . LEU A 1 320 ? 21.166 0.407 -9.613 1.00 88.81 320 LEU A N 1
ATOM 2630 C CA . LEU A 1 320 ? 21.884 1.080 -10.689 1.00 88.81 320 LEU A CA 1
ATOM 2631 C C . LEU A 1 320 ? 22.057 2.576 -10.392 1.00 88.81 320 LEU A C 1
ATOM 2633 O O . LEU A 1 320 ? 23.145 3.116 -10.588 1.00 88.81 320 LEU A O 1
ATOM 2637 N N . MET A 1 321 ? 21.018 3.227 -9.857 1.00 86.56 321 MET A N 1
ATOM 2638 C CA . MET A 1 321 ? 21.055 4.645 -9.470 1.00 86.56 321 MET A CA 1
ATOM 2639 C C . MET A 1 321 ? 22.176 4.941 -8.465 1.00 86.56 321 MET A C 1
ATOM 2641 O O . MET A 1 321 ? 22.813 5.992 -8.537 1.00 86.56 321 MET A O 1
ATOM 2645 N N . TYR A 1 322 ? 22.434 4.003 -7.554 1.00 85.12 322 TYR A N 1
ATOM 2646 C CA . TYR A 1 322 ? 23.434 4.138 -6.495 1.00 85.12 322 TYR A CA 1
ATOM 2647 C C . TYR A 1 322 ? 24.773 3.471 -6.820 1.00 85.12 322 TYR A C 1
ATOM 2649 O O . TYR A 1 322 ? 25.664 3.472 -5.976 1.00 85.12 322 TYR A O 1
ATOM 2657 N N . LYS A 1 323 ? 24.934 2.905 -8.027 1.00 86.69 323 LYS A N 1
ATOM 2658 C CA . LYS A 1 323 ? 26.098 2.080 -8.407 1.00 86.69 323 LYS A CA 1
ATOM 2659 C C . LYS A 1 323 ? 26.377 0.958 -7.395 1.00 86.69 323 LYS A C 1
ATOM 2661 O O . LYS A 1 323 ? 27.522 0.599 -7.144 1.00 86.69 323 LYS A O 1
ATOM 2666 N N . ALA A 1 324 ? 25.312 0.423 -6.807 1.00 86.88 324 ALA A N 1
ATOM 2667 C CA . ALA A 1 324 ? 25.348 -0.676 -5.861 1.00 86.88 324 ALA A CA 1
ATOM 2668 C C . ALA A 1 324 ? 25.309 -1.997 -6.637 1.00 86.88 324 ALA A C 1
ATOM 2670 O O . ALA A 1 324 ? 24.277 -2.655 -6.702 1.00 86.88 324 ALA A O 1
ATOM 2671 N N . HIS A 1 325 ? 26.409 -2.343 -7.294 1.00 87.69 325 HIS A N 1
ATOM 2672 C CA . HIS A 1 325 ? 26.608 -3.629 -7.960 1.00 87.69 325 HIS A CA 1
ATOM 2673 C C . HIS A 1 325 ? 28.068 -4.061 -7.817 1.00 87.69 325 HIS A C 1
ATOM 2675 O O . HIS A 1 325 ? 28.948 -3.225 -7.601 1.00 87.69 325 HIS A O 1
ATOM 2681 N N . ASP A 1 326 ? 28.317 -5.363 -7.904 1.00 88.56 326 ASP A N 1
ATOM 2682 C CA . ASP A 1 326 ? 29.671 -5.912 -7.885 1.00 88.56 326 ASP A CA 1
ATOM 2683 C C . ASP A 1 326 ? 30.429 -5.647 -9.201 1.00 88.56 326 ASP A C 1
ATOM 2685 O O . ASP A 1 326 ? 29.921 -5.019 -10.133 1.00 88.56 326 ASP A O 1
ATOM 2689 N N . ALA A 1 327 ? 31.678 -6.115 -9.275 1.00 86.19 327 ALA A N 1
ATOM 2690 C CA . ALA A 1 327 ? 32.528 -5.944 -10.453 1.00 86.19 327 ALA A CA 1
ATOM 2691 C C . ALA A 1 327 ? 31.969 -6.621 -11.721 1.00 86.19 327 ALA A C 1
ATOM 2693 O O . ALA A 1 327 ? 32.308 -6.198 -12.825 1.00 86.19 327 ALA A O 1
ATOM 2694 N N . ASP A 1 328 ? 31.093 -7.618 -11.561 1.00 85.75 328 ASP A N 1
ATOM 2695 C CA . ASP A 1 328 ? 30.420 -8.329 -12.650 1.00 85.75 328 ASP A CA 1
ATOM 2696 C C . ASP A 1 328 ? 29.075 -7.675 -13.019 1.00 85.75 328 ASP A C 1
ATOM 2698 O O . ASP A 1 328 ? 28.315 -8.206 -13.832 1.00 85.75 328 ASP A O 1
ATOM 2702 N N . GLY A 1 329 ? 28.751 -6.522 -12.420 1.00 89.12 329 GLY A N 1
ATOM 2703 C CA . GLY A 1 329 ? 27.513 -5.799 -12.680 1.00 89.12 329 GLY A CA 1
ATOM 2704 C C . GLY A 1 329 ? 26.281 -6.428 -12.028 1.00 89.12 329 GLY A C 1
ATOM 2705 O O . GLY A 1 329 ? 25.159 -6.176 -12.484 1.00 89.12 329 GLY A O 1
ATOM 2706 N N . LYS A 1 330 ? 26.456 -7.248 -10.983 1.00 92.00 330 LYS A N 1
ATOM 2707 C CA . LYS A 1 330 ? 25.360 -7.934 -10.295 1.00 92.00 330 LYS A CA 1
ATOM 2708 C C . LYS A 1 330 ? 24.960 -7.262 -8.985 1.00 92.00 330 LYS A C 1
ATOM 2710 O O . LYS A 1 330 ? 25.782 -6.697 -8.270 1.00 92.00 330 LYS A O 1
ATOM 2715 N N . TYR A 1 331 ? 23.679 -7.374 -8.649 1.00 92.56 331 TYR A N 1
ATOM 2716 C CA . TYR A 1 331 ? 23.120 -7.030 -7.341 1.00 92.56 331 TYR A CA 1
ATOM 2717 C C . TYR A 1 331 ? 22.221 -8.169 -6.864 1.00 92.56 331 TYR A C 1
ATOM 2719 O O . TYR A 1 331 ? 21.326 -8.583 -7.599 1.00 92.56 331 TYR A O 1
ATOM 2727 N N . ASP A 1 332 ? 22.464 -8.695 -5.660 1.00 91.25 332 ASP A N 1
ATOM 2728 C CA . ASP A 1 332 ? 21.742 -9.849 -5.093 1.00 91.25 332 ASP A CA 1
ATOM 2729 C C . ASP A 1 332 ? 21.600 -11.027 -6.089 1.00 91.25 332 ASP A C 1
ATOM 2731 O O . ASP A 1 332 ? 20.572 -11.698 -6.160 1.00 91.25 332 ASP A O 1
ATOM 2735 N N . GLY A 1 333 ? 22.645 -11.262 -6.894 1.00 92.00 333 GLY A N 1
ATOM 2736 C CA . GLY A 1 333 ? 22.712 -12.324 -7.905 1.00 92.00 333 GLY A CA 1
ATOM 2737 C C . GLY A 1 333 ? 22.116 -11.979 -9.278 1.00 92.00 333 GLY A C 1
ATOM 2738 O O . GLY A 1 333 ? 22.377 -12.699 -10.239 1.00 92.00 333 GLY A O 1
ATOM 2739 N N . TYR A 1 334 ? 21.374 -10.878 -9.416 1.00 95.00 334 TYR A N 1
ATOM 2740 C CA . TYR A 1 334 ? 20.804 -10.441 -10.697 1.00 95.00 334 TYR A CA 1
ATOM 2741 C C . TYR A 1 334 ? 21.794 -9.569 -11.469 1.00 95.00 334 TYR A C 1
ATOM 2743 O O . TYR A 1 334 ? 22.392 -8.671 -10.885 1.00 95.00 334 TYR A O 1
ATOM 2751 N N . VAL A 1 335 ? 21.929 -9.773 -12.782 1.00 94.38 335 VAL A N 1
ATOM 2752 C CA . VAL A 1 335 ? 22.751 -8.922 -13.660 1.00 94.38 335 VAL A CA 1
ATOM 2753 C C . VAL A 1 335 ? 21.987 -7.623 -13.914 1.00 94.38 335 VAL A C 1
ATOM 2755 O O . VAL A 1 335 ? 21.053 -7.582 -14.717 1.00 94.38 335 VAL A O 1
ATOM 2758 N N . VAL A 1 336 ? 22.346 -6.561 -13.194 1.00 93.81 336 VAL A N 1
ATOM 2759 C CA . VAL A 1 336 ? 21.643 -5.267 -13.236 1.00 93.81 336 VAL A CA 1
ATOM 2760 C C . VAL A 1 336 ? 22.329 -4.238 -14.123 1.00 93.81 336 VAL A C 1
ATOM 2762 O O . VAL A 1 336 ? 21.679 -3.283 -14.537 1.00 93.81 336 VAL A O 1
ATOM 2765 N N . LEU A 1 337 ? 23.613 -4.435 -14.427 1.00 90.56 337 LEU A N 1
ATOM 2766 C CA . LEU A 1 337 ? 24.372 -3.619 -15.366 1.00 90.56 337 LEU A CA 1
ATOM 2767 C C . LEU A 1 337 ? 24.621 -4.407 -16.658 1.00 90.56 337 LEU A C 1
ATOM 2769 O O . LEU A 1 337 ? 25.024 -5.567 -16.623 1.00 90.56 337 LEU A O 1
ATOM 2773 N N . GLN A 1 338 ? 24.378 -3.783 -17.806 1.00 85.50 338 GLN A N 1
ATOM 2774 C CA . GLN A 1 338 ? 24.690 -4.352 -19.111 1.00 85.50 338 GLN A CA 1
ATOM 2775 C C . GLN A 1 338 ? 26.210 -4.443 -19.310 1.00 85.50 338 GLN A C 1
ATOM 2777 O O . GLN A 1 338 ? 26.938 -3.480 -19.062 1.00 85.50 338 GLN A O 1
ATOM 2782 N N . SER A 1 339 ? 26.686 -5.592 -19.794 1.00 78.94 339 SER A N 1
ATOM 2783 C CA . SER A 1 339 ? 28.084 -5.781 -20.183 1.00 78.94 339 SER A CA 1
ATOM 2784 C C . SER A 1 339 ? 28.440 -4.945 -21.415 1.00 78.94 339 SER A C 1
ATOM 2786 O O . SER A 1 339 ? 27.608 -4.689 -22.288 1.00 78.94 339 SER A O 1
ATOM 2788 N N . SER A 1 340 ? 29.713 -4.565 -21.525 1.00 72.56 340 SER A N 1
ATOM 2789 C CA . SER A 1 340 ? 30.235 -3.792 -22.660 1.00 72.56 340 SER A CA 1
ATOM 2790 C C . SER A 1 340 ? 30.136 -4.520 -24.004 1.00 72.56 340 SER A C 1
ATOM 2792 O O . SER A 1 340 ? 30.114 -3.868 -25.044 1.00 72.56 340 SER A O 1
ATOM 2794 N N . ASP A 1 341 ? 30.054 -5.853 -23.999 1.00 70.44 341 ASP A N 1
ATOM 2795 C CA . ASP A 1 341 ? 29.864 -6.657 -25.209 1.00 70.44 341 ASP A CA 1
ATOM 2796 C C . ASP A 1 341 ? 28.419 -6.640 -25.740 1.00 70.44 341 ASP A C 1
ATOM 2798 O O . ASP A 1 341 ? 28.184 -7.059 -26.871 1.00 70.44 341 ASP A O 1
ATOM 2802 N N . GLY A 1 342 ? 27.442 -6.174 -24.949 1.00 66.38 342 GLY A N 1
ATOM 2803 C CA . GLY A 1 342 ? 26.015 -6.190 -25.289 1.00 66.38 342 GLY A CA 1
ATOM 2804 C C . GLY A 1 342 ? 25.402 -7.590 -25.473 1.00 66.38 342 GLY A C 1
ATOM 2805 O O . GLY A 1 342 ? 24.209 -7.703 -25.765 1.00 66.38 342 GLY A O 1
ATOM 2806 N N . LEU A 1 343 ? 26.188 -8.657 -25.292 1.00 65.50 343 LEU A N 1
ATOM 2807 C CA . LEU A 1 343 ? 25.812 -10.049 -25.546 1.00 65.50 343 LEU A CA 1
ATOM 2808 C C . LEU A 1 343 ? 25.266 -10.736 -24.296 1.00 65.50 343 LEU A C 1
ATOM 2810 O O . LEU A 1 343 ? 24.436 -11.644 -24.424 1.00 65.50 343 LEU A O 1
ATOM 2814 N N . THR A 1 344 ? 25.625 -10.262 -23.100 1.00 72.62 344 THR A N 1
ATOM 2815 C CA . THR A 1 344 ? 25.129 -10.807 -21.825 1.00 72.62 344 THR A CA 1
ATOM 2816 C C . THR A 1 344 ? 23.796 -10.180 -21.426 1.00 72.62 344 THR A C 1
ATOM 2818 O O . THR A 1 344 ? 23.588 -8.969 -21.544 1.00 72.62 344 THR A O 1
ATOM 2821 N N . GLY A 1 345 ? 22.818 -11.027 -21.097 1.00 83.44 345 GLY A N 1
ATOM 2822 C CA . GLY A 1 345 ? 21.479 -10.587 -20.716 1.00 83.44 345 GLY A CA 1
ATOM 2823 C C . GLY A 1 345 ? 21.525 -9.811 -19.402 1.00 83.44 345 GLY A C 1
ATOM 2824 O O . GLY A 1 345 ? 22.262 -10.200 -18.500 1.00 83.44 345 GLY A O 1
ATOM 2825 N N . SER A 1 346 ? 20.770 -8.721 -19.290 1.00 93.44 346 SER A N 1
ATOM 2826 C CA . SER A 1 346 ? 20.714 -7.930 -18.061 1.00 93.44 346 SER A CA 1
ATOM 2827 C C . SER A 1 346 ? 19.326 -7.344 -17.834 1.00 93.44 346 SER A C 1
ATOM 2829 O O . SER A 1 346 ? 18.446 -7.390 -18.695 1.00 93.44 346 SER A O 1
ATOM 2831 N N . MET A 1 347 ? 19.143 -6.752 -16.659 1.00 95.38 347 MET A N 1
ATOM 2832 C CA . MET A 1 347 ? 17.958 -5.975 -16.316 1.00 95.38 347 MET A CA 1
ATOM 2833 C C . MET A 1 347 ? 17.976 -4.547 -16.883 1.00 95.38 347 MET A C 1
ATOM 2835 O O . MET A 1 347 ? 17.164 -3.718 -16.468 1.00 95.38 347 MET A O 1
ATOM 2839 N N . GLN A 1 348 ? 18.882 -4.229 -17.808 1.00 92.88 348 GLN A N 1
ATOM 2840 C CA . GLN A 1 348 ? 18.857 -2.978 -18.557 1.00 92.88 348 GLN A CA 1
ATOM 2841 C C . GLN A 1 348 ? 18.391 -3.219 -19.986 1.00 92.88 348 GLN A C 1
ATOM 2843 O O . GLN A 1 348 ? 18.840 -4.140 -20.664 1.00 92.88 348 GLN A O 1
ATOM 2848 N N . THR A 1 349 ? 17.509 -2.344 -20.460 1.00 90.56 349 THR A N 1
ATOM 2849 C CA . THR A 1 349 ? 17.175 -2.285 -21.890 1.00 90.56 349 THR A CA 1
ATOM 2850 C C . THR A 1 349 ? 18.414 -1.903 -22.713 1.00 90.56 349 THR A C 1
ATOM 2852 O O . THR A 1 349 ? 19.326 -1.275 -22.168 1.00 90.56 349 THR A O 1
ATOM 2855 N N . PRO A 1 350 ? 18.434 -2.153 -24.036 1.00 87.50 350 PRO A N 1
ATOM 2856 C CA . PRO A 1 350 ? 19.515 -1.681 -24.908 1.00 87.50 350 PRO A CA 1
ATOM 2857 C C . PRO A 1 350 ? 19.728 -0.158 -24.879 1.00 87.50 350 PRO A C 1
ATOM 2859 O O . PRO A 1 350 ? 20.821 0.318 -25.164 1.00 87.50 350 PRO A O 1
ATOM 2862 N N . ALA A 1 351 ? 18.695 0.610 -24.513 1.00 87.00 351 ALA A N 1
ATOM 2863 C CA . ALA A 1 351 ? 18.765 2.060 -24.326 1.00 87.00 351 ALA A CA 1
ATOM 2864 C C . ALA A 1 351 ? 19.327 2.479 -22.948 1.00 87.00 351 ALA A C 1
ATOM 2866 O O . ALA A 1 351 ? 19.359 3.664 -22.625 1.00 87.00 351 ALA A O 1
ATOM 2867 N N . GLY A 1 352 ? 19.730 1.524 -22.104 1.00 87.88 352 GLY A N 1
ATOM 2868 C CA . GLY A 1 352 ? 20.291 1.763 -20.772 1.00 87.88 352 GLY A CA 1
ATOM 2869 C C . GLY A 1 352 ? 19.259 1.957 -19.654 1.00 87.88 352 GLY A C 1
ATOM 2870 O O . GLY A 1 352 ? 19.645 2.116 -18.493 1.00 87.88 352 GLY A O 1
ATOM 2871 N N . LEU A 1 353 ? 17.955 1.913 -19.959 1.00 89.38 353 LEU A N 1
ATOM 2872 C CA . LEU A 1 353 ? 16.895 2.036 -18.949 1.00 89.38 353 LEU A CA 1
ATOM 2873 C C . LEU A 1 353 ? 16.901 0.829 -18.003 1.00 89.38 353 LEU A C 1
ATOM 2875 O O . LEU A 1 353 ? 16.839 -0.312 -18.466 1.00 89.38 353 LEU A O 1
ATOM 2879 N N . SER A 1 354 ? 16.929 1.087 -16.693 1.00 92.94 354 SER A N 1
ATOM 2880 C CA . SER A 1 354 ? 16.840 0.055 -15.652 1.00 92.94 354 SER A CA 1
ATOM 2881 C C . SER A 1 354 ? 15.422 -0.504 -15.549 1.00 92.94 354 SER A C 1
ATOM 2883 O O . SER A 1 354 ? 14.456 0.247 -15.412 1.00 92.94 354 SER A O 1
ATOM 2885 N N . ARG A 1 355 ? 15.310 -1.833 -15.569 1.00 95.12 355 ARG A N 1
ATOM 2886 C CA . ARG A 1 355 ? 14.082 -2.600 -15.318 1.00 95.12 355 ARG A CA 1
ATOM 2887 C C . ARG A 1 355 ? 14.135 -3.360 -13.998 1.00 95.12 355 ARG A C 1
ATOM 2889 O O . ARG A 1 355 ? 13.235 -4.147 -13.733 1.00 95.12 355 ARG A O 1
ATOM 2896 N N . PHE A 1 356 ? 15.161 -3.147 -13.174 1.00 96.44 356 PHE A N 1
ATOM 2897 C CA . PHE A 1 356 ? 15.297 -3.808 -11.878 1.00 96.44 356 PHE A CA 1
ATOM 2898 C C . PHE A 1 356 ? 14.926 -2.879 -10.727 1.00 96.44 356 PHE A C 1
ATOM 2900 O O . PHE A 1 356 ? 15.365 -1.727 -10.672 1.00 96.44 356 PHE A O 1
ATOM 2907 N N . ARG A 1 357 ? 14.180 -3.407 -9.760 1.00 96.81 357 ARG A N 1
ATOM 2908 C CA . ARG A 1 357 ? 14.032 -2.829 -8.421 1.00 96.81 357 ARG A CA 1
ATOM 2909 C C . ARG A 1 357 ? 14.222 -3.921 -7.385 1.00 96.81 357 ARG A C 1
ATOM 2911 O O . ARG A 1 357 ? 13.748 -5.033 -7.578 1.00 96.81 357 ARG A O 1
ATOM 2918 N N . SER A 1 358 ? 14.870 -3.597 -6.275 1.00 96.12 358 SER A N 1
ATOM 2919 C CA . SER A 1 358 ? 14.866 -4.457 -5.096 1.00 96.12 358 SER A CA 1
ATOM 2920 C C . SER A 1 358 ? 13.817 -3.954 -4.113 1.00 96.12 358 SER A C 1
ATOM 2922 O O . SER A 1 358 ? 13.819 -2.777 -3.748 1.00 96.12 358 SER A O 1
ATOM 2924 N N . LEU A 1 359 ? 12.909 -4.831 -3.697 1.00 97.06 359 LEU A N 1
ATOM 2925 C CA . LEU A 1 359 ? 11.955 -4.574 -2.624 1.00 97.06 359 LEU A CA 1
ATOM 2926 C C . LEU A 1 359 ? 12.460 -5.218 -1.335 1.00 97.06 359 LEU A C 1
ATOM 2928 O O . LEU A 1 359 ? 12.601 -6.438 -1.252 1.00 97.06 359 LEU A O 1
ATOM 2932 N N . HIS A 1 360 ? 12.686 -4.389 -0.324 1.00 95.38 360 HIS A N 1
ATOM 2933 C CA . HIS A 1 360 ? 13.133 -4.793 1.001 1.00 95.38 360 HIS A CA 1
ATOM 2934 C C . HIS A 1 360 ? 11.967 -4.691 1.983 1.00 95.38 360 HIS A C 1
ATOM 2936 O O . HIS A 1 360 ? 11.352 -3.633 2.103 1.00 95.38 360 HIS A O 1
ATOM 2942 N N . ILE A 1 361 ? 11.683 -5.761 2.720 1.00 95.00 361 ILE A N 1
ATOM 2943 C CA . ILE A 1 361 ? 10.804 -5.711 3.890 1.00 95.00 361 ILE A CA 1
ATOM 2944 C C . ILE A 1 361 ? 11.682 -5.355 5.094 1.00 95.00 361 ILE A C 1
ATOM 2946 O O . ILE A 1 361 ? 12.389 -6.209 5.623 1.00 95.00 361 ILE A O 1
ATOM 2950 N N . LEU A 1 362 ? 11.670 -4.075 5.474 1.00 94.44 362 LEU A N 1
ATOM 2951 C CA . LEU A 1 362 ? 12.507 -3.497 6.538 1.00 94.44 362 LEU A CA 1
ATOM 2952 C C . LEU A 1 362 ? 11.893 -3.672 7.933 1.00 94.44 362 LEU A C 1
ATOM 2954 O O . LEU A 1 362 ? 12.597 -3.692 8.944 1.00 94.44 362 LEU A O 1
ATOM 2958 N N . LYS A 1 363 ? 10.566 -3.800 7.975 1.00 94.88 363 LYS A N 1
ATOM 2959 C CA . LYS A 1 363 ? 9.775 -4.122 9.161 1.00 94.88 363 LYS A CA 1
ATOM 2960 C C . LYS A 1 363 ? 8.605 -4.993 8.731 1.00 94.88 363 LYS A C 1
ATOM 2962 O O . LYS A 1 363 ? 7.981 -4.716 7.707 1.00 94.88 363 LYS A O 1
ATOM 2967 N N . ASN A 1 364 ? 8.305 -6.012 9.527 1.00 94.75 364 ASN A N 1
ATOM 2968 C CA . ASN A 1 364 ? 7.081 -6.795 9.432 1.00 94.75 364 ASN A CA 1
ATOM 2969 C C . ASN A 1 364 ? 6.687 -7.251 10.837 1.00 94.75 364 ASN A C 1
ATOM 2971 O O . ASN A 1 364 ? 7.284 -8.180 11.375 1.00 94.75 364 ASN A O 1
ATOM 2975 N N . SER A 1 365 ? 5.698 -6.593 11.439 1.00 92.31 365 SER A N 1
ATOM 2976 C CA . SER A 1 365 ? 5.252 -6.895 12.805 1.00 92.31 365 SER A CA 1
ATOM 2977 C C . SER A 1 365 ? 4.639 -8.297 12.955 1.00 92.31 365 SER A C 1
ATOM 2979 O O . SER A 1 365 ? 4.527 -8.794 14.072 1.00 92.31 365 SER A O 1
ATOM 2981 N N . PHE A 1 366 ? 4.243 -8.948 11.853 1.00 85.81 366 PHE A N 1
ATOM 2982 C CA . PHE A 1 366 ? 3.471 -10.201 11.863 1.00 85.81 366 PHE A CA 1
ATOM 2983 C C . PHE A 1 366 ? 4.141 -11.351 11.105 1.00 85.81 366 PHE A C 1
ATOM 2985 O O . PHE A 1 366 ? 3.541 -12.411 10.935 1.00 85.81 366 PHE A O 1
ATOM 2992 N N . GLY A 1 367 ? 5.367 -11.157 10.628 1.00 84.00 367 GLY A N 1
ATOM 2993 C CA . GLY A 1 367 ? 6.045 -12.118 9.770 1.00 84.00 367 GLY A CA 1
ATOM 2994 C C . GLY A 1 367 ? 7.560 -11.941 9.766 1.00 84.00 367 GLY A C 1
ATOM 2995 O O . GLY A 1 367 ? 8.104 -11.169 10.555 1.00 84.00 367 GLY A O 1
ATOM 2996 N N . PRO A 1 368 ? 8.268 -12.671 8.890 1.00 78.12 368 PRO A N 1
ATOM 2997 C CA . PRO A 1 368 ? 9.718 -12.592 8.815 1.00 78.12 368 PRO A CA 1
ATOM 2998 C C . PRO A 1 368 ? 10.165 -11.194 8.369 1.00 78.12 368 PRO A C 1
ATOM 3000 O O . PRO A 1 368 ? 9.614 -10.625 7.422 1.00 78.12 368 PRO A O 1
ATOM 3003 N N . ASN A 1 369 ? 11.178 -10.661 9.054 1.00 80.00 369 ASN A N 1
ATOM 3004 C CA . ASN A 1 369 ? 11.809 -9.388 8.720 1.00 80.00 369 ASN A CA 1
ATOM 3005 C C . ASN A 1 369 ? 13.064 -9.595 7.851 1.00 80.00 369 ASN A C 1
ATOM 3007 O O . ASN A 1 369 ? 13.675 -10.662 7.889 1.00 80.00 369 ASN A O 1
ATOM 3011 N N . GLY A 1 370 ? 13.462 -8.574 7.087 1.00 81.81 370 GLY A N 1
ATOM 3012 C CA . GLY A 1 370 ? 14.698 -8.576 6.295 1.00 81.81 370 GLY A CA 1
ATOM 3013 C C . GLY A 1 370 ? 14.609 -9.310 4.954 1.00 81.81 370 GLY A C 1
ATOM 3014 O O . GLY A 1 370 ? 15.634 -9.554 4.319 1.00 81.81 370 GLY A O 1
ATOM 3015 N N . ALA A 1 371 ? 13.403 -9.667 4.504 1.00 90.69 371 ALA A N 1
ATOM 3016 C CA . ALA A 1 371 ? 13.211 -10.297 3.203 1.00 90.69 371 ALA A CA 1
ATOM 3017 C C . ALA A 1 371 ? 13.520 -9.313 2.060 1.00 90.69 371 ALA A C 1
ATOM 3019 O O . ALA A 1 371 ? 13.085 -8.159 2.095 1.00 90.69 371 ALA A O 1
ATOM 3020 N N . LYS A 1 372 ? 14.240 -9.785 1.036 1.00 93.75 372 LYS A N 1
ATOM 3021 C CA . LYS A 1 372 ? 14.578 -9.025 -0.175 1.00 93.75 372 LYS A CA 1
ATOM 3022 C C . LYS A 1 372 ? 14.035 -9.733 -1.410 1.00 93.75 372 LYS A C 1
ATOM 3024 O O . LYS A 1 372 ? 14.144 -10.955 -1.534 1.00 93.75 372 LYS A O 1
ATOM 3029 N N . TYR A 1 373 ? 13.474 -8.963 -2.334 1.00 95.94 373 TYR A N 1
ATOM 3030 C CA . TYR A 1 373 ? 12.876 -9.477 -3.560 1.00 95.94 373 TYR A CA 1
ATOM 3031 C C . TYR A 1 373 ? 13.342 -8.665 -4.764 1.00 95.94 373 TYR A C 1
ATOM 3033 O O . TYR A 1 373 ? 13.127 -7.457 -4.817 1.00 95.94 373 TYR A O 1
ATOM 3041 N N . GLY A 1 374 ? 13.933 -9.340 -5.750 1.00 97.12 374 GLY A N 1
ATOM 3042 C CA . GLY A 1 374 ? 14.190 -8.749 -7.060 1.00 97.12 374 GLY A CA 1
ATOM 3043 C C . GLY A 1 374 ? 12.886 -8.618 -7.842 1.00 97.12 374 GLY A C 1
ATOM 3044 O O . GLY A 1 374 ? 12.133 -9.589 -7.958 1.00 97.12 374 GLY A O 1
ATOM 3045 N N . LEU A 1 375 ? 12.618 -7.427 -8.366 1.00 97.81 375 LEU A N 1
ATOM 3046 C CA . LEU A 1 375 ? 11.428 -7.094 -9.138 1.00 97.81 375 LEU A CA 1
ATOM 3047 C C . LEU A 1 375 ? 11.812 -6.592 -10.535 1.00 97.81 375 LEU A C 1
ATOM 3049 O O . LEU A 1 375 ? 12.746 -5.800 -10.686 1.00 97.81 375 LEU A O 1
ATOM 3053 N N . LYS A 1 376 ? 11.043 -7.011 -11.543 1.00 96.25 376 LYS A N 1
ATOM 3054 C CA . LYS A 1 376 ? 10.964 -6.344 -12.846 1.00 96.25 376 LYS A CA 1
ATOM 3055 C C . LYS A 1 376 ? 10.055 -5.131 -12.686 1.00 96.25 376 LYS A C 1
ATOM 3057 O O . LYS A 1 376 ? 8.978 -5.267 -12.117 1.00 96.25 376 LYS A O 1
ATOM 3062 N N . PHE A 1 377 ? 10.478 -3.973 -13.179 1.00 96.12 377 PHE A N 1
ATOM 3063 C CA . PHE A 1 377 ? 9.727 -2.723 -13.085 1.00 96.12 377 PHE A CA 1
ATOM 3064 C C . PHE A 1 377 ? 9.630 -2.015 -14.436 1.00 96.12 377 PHE A C 1
ATOM 3066 O O . PHE A 1 377 ? 10.644 -1.706 -15.071 1.00 96.12 377 PHE A O 1
ATOM 3073 N N . LEU A 1 378 ? 8.400 -1.705 -14.842 1.00 93.56 378 LEU A N 1
ATOM 3074 C CA . LEU A 1 378 ? 8.083 -0.902 -16.017 1.00 93.56 378 LEU A CA 1
ATOM 3075 C C . LEU A 1 378 ? 7.490 0.437 -15.571 1.00 93.56 378 LEU A C 1
ATOM 3077 O O . LEU A 1 378 ? 6.290 0.572 -15.324 1.00 93.56 378 LEU A O 1
ATOM 3081 N N . GLY A 1 379 ? 8.347 1.449 -15.428 1.00 88.81 379 GLY A N 1
ATOM 3082 C CA . GLY A 1 379 ? 7.945 2.743 -14.870 1.00 88.81 379 GLY A CA 1
ATOM 3083 C C . GLY A 1 379 ? 6.927 3.515 -15.704 1.00 88.81 379 GLY A C 1
ATOM 3084 O O . GLY A 1 379 ? 6.190 4.342 -15.156 1.00 88.81 379 GLY A O 1
ATOM 3085 N N . GLU A 1 380 ? 6.853 3.229 -16.998 1.00 86.94 380 GLU A N 1
ATOM 3086 C CA . GLU A 1 380 ? 5.936 3.868 -17.935 1.00 86.94 380 GLU A CA 1
ATOM 3087 C C . GLU A 1 380 ? 4.500 3.340 -17.787 1.00 86.94 380 GLU A C 1
ATOM 3089 O O . GLU A 1 380 ? 3.570 4.098 -18.056 1.00 86.94 380 GLU A O 1
ATOM 3094 N N . SER A 1 381 ? 4.329 2.112 -17.274 1.00 86.12 381 SER A N 1
ATOM 3095 C CA . SER A 1 381 ? 3.038 1.417 -17.120 1.00 86.12 381 SER A CA 1
ATOM 3096 C C . SER A 1 381 ? 2.719 0.990 -15.688 1.00 86.12 381 SER A C 1
ATOM 3098 O O . SER A 1 381 ? 1.820 0.193 -15.470 1.00 86.12 381 SER A O 1
ATOM 3100 N N . ASN A 1 382 ? 3.441 1.507 -14.686 1.00 89.12 382 ASN A N 1
ATOM 3101 C CA . ASN A 1 382 ? 3.273 1.147 -13.270 1.00 89.12 382 ASN A CA 1
ATOM 3102 C C . ASN A 1 382 ? 3.427 -0.355 -12.945 1.00 89.12 382 ASN A C 1
ATOM 3104 O O . ASN A 1 382 ? 3.113 -0.736 -11.826 1.00 89.12 382 ASN A O 1
ATOM 3108 N N . TYR A 1 383 ? 3.921 -1.182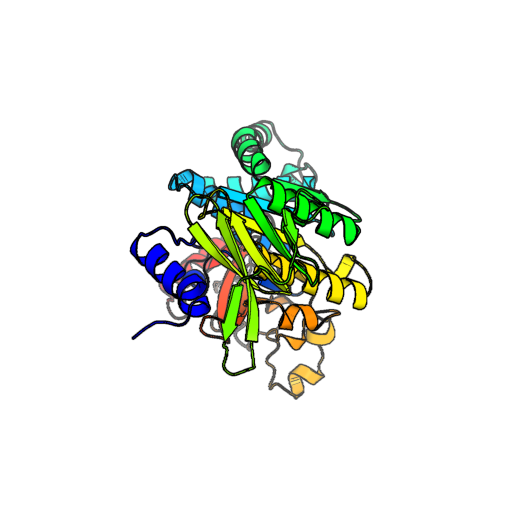 -13.867 1.00 94.88 383 TYR A N 1
ATOM 3109 C CA . TYR A 1 383 ? 3.911 -2.636 -13.718 1.00 94.88 383 TYR A CA 1
ATOM 3110 C C . TYR A 1 383 ? 5.133 -3.153 -12.955 1.00 94.88 383 TYR A C 1
ATOM 3112 O O . TYR A 1 383 ? 6.280 -2.840 -13.303 1.00 94.88 383 TYR A O 1
ATOM 3120 N N . PHE A 1 384 ? 4.880 -4.001 -11.965 1.00 97.06 384 PHE A N 1
ATOM 3121 C CA . PHE A 1 384 ? 5.851 -4.778 -11.222 1.00 97.06 384 PHE A CA 1
ATOM 3122 C C . PHE A 1 384 ? 5.565 -6.271 -11.326 1.00 97.06 384 PHE A C 1
ATOM 3124 O O . PHE A 1 384 ? 4.438 -6.754 -11.284 1.00 97.06 384 PHE A O 1
ATOM 3131 N N . GLU A 1 385 ? 6.644 -7.041 -11.365 1.00 95.69 385 GLU A N 1
ATOM 3132 C CA . GLU A 1 385 ? 6.572 -8.491 -11.282 1.00 95.69 385 GLU A CA 1
ATOM 3133 C C . GLU A 1 385 ? 7.743 -9.020 -10.464 1.00 95.69 385 GLU A C 1
ATOM 3135 O O . GLU A 1 385 ? 8.876 -8.555 -10.598 1.00 95.69 385 GLU A O 1
ATOM 3140 N N . THR A 1 386 ? 7.492 -10.006 -9.601 1.00 96.81 386 THR A N 1
ATOM 3141 C CA . THR A 1 386 ? 8.584 -10.671 -8.884 1.00 96.81 386 THR A CA 1
ATOM 3142 C C . THR A 1 386 ? 9.423 -11.476 -9.856 1.00 96.81 386 THR A C 1
ATOM 3144 O O . THR A 1 386 ? 8.890 -12.356 -10.531 1.00 96.81 386 THR A O 1
ATOM 3147 N N . LEU A 1 387 ? 10.731 -11.239 -9.866 1.00 97.19 387 LEU A N 1
ATOM 3148 C CA . LEU A 1 387 ? 11.652 -12.009 -10.690 1.00 97.19 387 LEU A CA 1
ATOM 3149 C C . LEU A 1 387 ? 11.725 -13.469 -10.220 1.00 97.19 387 LEU A C 1
ATOM 3151 O O . LEU A 1 387 ? 11.482 -13.754 -9.037 1.00 97.19 387 LEU A O 1
ATOM 3155 N N . PRO A 1 388 ? 12.119 -14.399 -11.105 1.00 96.38 388 PRO A N 1
ATOM 3156 C CA . PRO A 1 388 ? 12.642 -15.700 -10.702 1.00 96.38 388 PRO A CA 1
ATOM 3157 C C . PRO A 1 388 ? 13.806 -15.555 -9.715 1.00 96.38 388 PRO A C 1
ATOM 3159 O O . PRO A 1 388 ? 14.367 -14.471 -9.552 1.00 96.38 388 PRO A O 1
ATOM 3162 N N . PHE A 1 389 ? 14.171 -16.632 -9.023 1.00 95.44 389 PHE A N 1
ATOM 3163 C CA . PHE A 1 389 ? 15.415 -16.607 -8.259 1.00 95.44 389 PHE A CA 1
ATOM 3164 C C . PHE A 1 389 ? 16.616 -16.531 -9.221 1.00 95.44 389 PHE A C 1
ATOM 3166 O O . PHE A 1 389 ? 16.530 -17.052 -10.333 1.00 95.44 389 PHE A O 1
ATOM 3173 N N . PRO A 1 390 ? 17.717 -15.865 -8.834 1.00 93.44 390 PRO A N 1
ATOM 3174 C CA . PRO A 1 390 ? 18.863 -15.669 -9.723 1.00 93.44 390 PRO A CA 1
ATOM 3175 C C . PRO A 1 390 ? 19.625 -16.971 -10.023 1.00 93.44 390 PRO A C 1
ATOM 3177 O O . PRO A 1 390 ? 20.360 -17.023 -11.001 1.00 93.44 390 PRO A O 1
ATOM 3180 N N . ASP A 1 391 ? 19.449 -18.009 -9.202 1.00 94.62 391 ASP A N 1
ATOM 3181 C CA . ASP A 1 391 ? 19.991 -19.357 -9.404 1.00 94.62 391 ASP A CA 1
ATOM 3182 C C . ASP A 1 391 ? 19.165 -20.204 -10.392 1.00 94.62 391 ASP A C 1
ATOM 3184 O O . ASP A 1 391 ? 19.667 -21.198 -10.917 1.00 94.62 391 ASP A O 1
ATOM 3188 N N . ASP A 1 392 ? 17.932 -19.798 -10.718 1.00 95.75 392 ASP A N 1
ATOM 3189 C CA . ASP A 1 392 ? 17.170 -20.356 -11.838 1.00 95.75 392 ASP A CA 1
ATOM 3190 C C . ASP A 1 392 ? 17.604 -19.684 -13.148 1.00 95.75 392 ASP A C 1
ATOM 3192 O O . ASP A 1 392 ? 16.926 -18.808 -13.701 1.00 95.75 392 ASP A O 1
ATOM 3196 N N . GLU A 1 393 ? 18.768 -20.107 -13.649 1.00 91.75 393 GLU A N 1
ATOM 3197 C CA . GLU A 1 393 ? 19.387 -19.560 -14.860 1.00 91.75 393 GLU A CA 1
ATOM 3198 C C . GLU A 1 393 ? 18.445 -19.599 -16.070 1.00 91.75 393 GLU A C 1
ATOM 3200 O O . GLU A 1 393 ? 18.439 -18.688 -16.897 1.00 91.75 393 GLU A O 1
ATOM 3205 N N . THR A 1 394 ? 17.616 -20.639 -16.184 1.00 94.69 394 THR A N 1
ATOM 3206 C CA . THR A 1 394 ? 16.698 -20.779 -17.320 1.00 94.69 394 THR A CA 1
ATOM 3207 C C . THR A 1 394 ? 15.582 -19.744 -17.249 1.00 94.69 394 THR A C 1
ATOM 3209 O O . THR A 1 394 ? 15.263 -19.114 -18.261 1.00 94.69 394 THR A O 1
ATOM 3212 N N . ALA A 1 395 ? 14.972 -19.557 -16.078 1.00 95.69 395 ALA A N 1
ATOM 3213 C CA . ALA A 1 395 ? 13.897 -18.592 -15.914 1.00 95.69 395 ALA A CA 1
ATOM 3214 C C . ALA A 1 395 ? 14.407 -17.149 -16.007 1.00 95.69 395 ALA A C 1
ATOM 3216 O O . ALA A 1 395 ? 13.786 -16.333 -16.690 1.00 95.69 395 ALA A O 1
ATOM 3217 N N . ILE A 1 396 ? 15.546 -16.829 -15.384 1.00 95.50 396 ILE A N 1
ATOM 3218 C CA . ILE A 1 396 ? 16.065 -15.457 -15.395 1.00 95.50 396 ILE A CA 1
ATOM 3219 C C . ILE A 1 396 ? 16.592 -15.041 -16.775 1.00 95.50 396 ILE A C 1
ATOM 3221 O O . ILE A 1 396 ? 16.342 -13.917 -17.209 1.00 95.50 396 ILE A O 1
ATOM 3225 N N . ASN A 1 397 ? 17.217 -15.954 -17.530 1.00 93.69 397 ASN A N 1
ATOM 3226 C CA . ASN A 1 397 ? 17.676 -15.649 -18.887 1.00 93.69 397 ASN A CA 1
ATOM 3227 C C . ASN A 1 397 ? 16.518 -15.315 -19.835 1.00 93.69 397 ASN A C 1
ATOM 3229 O O . ASN A 1 397 ? 16.682 -14.467 -20.710 1.00 93.69 397 ASN A O 1
ATOM 3233 N N . LYS A 1 398 ? 15.331 -15.911 -19.647 1.00 94.44 398 LYS A N 1
ATOM 3234 C CA . LYS A 1 398 ? 14.134 -15.522 -20.415 1.00 94.44 398 LYS A CA 1
ATOM 3235 C C . LYS A 1 398 ? 13.762 -14.062 -20.170 1.00 94.44 398 LYS A C 1
ATOM 3237 O O . LYS A 1 398 ? 13.501 -13.345 -21.130 1.00 94.44 398 LYS A O 1
ATOM 3242 N N . VAL A 1 399 ? 13.803 -13.617 -18.913 1.00 95.25 399 VAL A N 1
ATOM 3243 C CA . VAL A 1 399 ? 13.530 -12.218 -18.550 1.00 95.25 399 VAL A CA 1
ATOM 3244 C C . VAL A 1 399 ? 14.558 -11.281 -19.185 1.00 95.25 399 VAL A C 1
ATOM 3246 O O . VAL A 1 399 ? 14.194 -10.249 -19.742 1.00 95.25 399 VAL A O 1
ATOM 3249 N N . TYR A 1 400 ? 15.842 -11.642 -19.159 1.00 94.88 400 TYR A N 1
ATOM 3250 C CA . TYR A 1 400 ? 16.880 -10.826 -19.790 1.00 94.88 400 TYR A CA 1
ATOM 3251 C C . TYR A 1 400 ? 16.730 -10.727 -21.314 1.00 94.88 400 TYR A C 1
ATOM 3253 O O . TYR A 1 400 ? 16.990 -9.669 -21.890 1.00 94.88 400 TYR A O 1
ATOM 3261 N N . VAL A 1 401 ? 16.322 -11.812 -21.979 1.00 92.50 401 VAL A N 1
ATOM 3262 C CA . VAL A 1 401 ? 16.061 -11.813 -23.427 1.00 92.50 401 VAL A CA 1
ATOM 3263 C C . VAL A 1 401 ? 14.875 -10.913 -23.765 1.00 92.50 401 VAL A C 1
ATOM 3265 O O . VAL A 1 401 ? 14.995 -10.105 -24.682 1.00 92.50 401 VAL A O 1
ATOM 3268 N N . GLU A 1 402 ? 13.786 -10.997 -23.000 1.00 92.12 402 GLU A N 1
ATOM 3269 C CA . GLU A 1 402 ? 12.612 -10.123 -23.140 1.00 92.12 402 GLU A CA 1
ATOM 3270 C C . GLU A 1 402 ? 13.022 -8.641 -23.028 1.00 92.12 402 GLU A C 1
ATOM 3272 O O . GLU A 1 402 ? 12.815 -7.843 -23.939 1.00 92.12 402 GLU A O 1
ATOM 3277 N N . ILE A 1 403 ? 13.743 -8.276 -21.962 1.00 92.06 403 ILE A N 1
ATOM 3278 C CA . ILE A 1 403 ? 14.223 -6.899 -21.750 1.00 92.06 403 ILE A CA 1
ATOM 3279 C C . ILE A 1 403 ? 15.122 -6.423 -22.900 1.00 92.06 403 ILE A C 1
ATOM 3281 O O . ILE A 1 403 ? 15.009 -5.274 -23.341 1.00 92.06 403 ILE A O 1
ATOM 3285 N N . ARG A 1 404 ? 16.001 -7.291 -23.416 1.00 88.94 404 ARG A N 1
ATOM 3286 C CA . ARG A 1 404 ? 16.864 -6.974 -24.563 1.00 88.94 404 ARG A CA 1
ATOM 3287 C C . ARG A 1 404 ? 16.064 -6.718 -25.838 1.00 88.94 404 ARG A C 1
ATOM 3289 O O . ARG A 1 404 ? 16.475 -5.886 -26.641 1.00 88.94 404 ARG A O 1
ATOM 3296 N N . GLN A 1 405 ? 14.958 -7.426 -26.037 1.00 87.88 405 GLN A N 1
ATOM 3297 C CA . GLN A 1 405 ? 14.112 -7.298 -27.225 1.00 87.88 405 GLN A CA 1
ATOM 3298 C C . GLN A 1 405 ? 13.216 -6.050 -27.201 1.00 87.88 405 GLN A C 1
ATOM 3300 O O . GLN A 1 405 ? 12.540 -5.777 -28.188 1.00 87.88 405 GLN A O 1
ATOM 3305 N N . GLY A 1 406 ? 13.278 -5.247 -26.131 1.00 81.12 406 GLY A N 1
ATOM 3306 C CA . GLY A 1 406 ? 12.440 -4.058 -25.965 1.00 81.12 406 GLY A CA 1
ATOM 3307 C C . GLY A 1 406 ? 11.149 -4.324 -25.191 1.00 81.12 406 GLY A C 1
ATOM 3308 O O . GLY A 1 406 ? 10.301 -3.432 -25.166 1.00 81.12 406 GLY A O 1
ATOM 3309 N N . LEU A 1 407 ? 11.098 -5.476 -24.499 1.00 69.81 407 LEU A N 1
ATOM 3310 C CA . LEU A 1 407 ? 9.967 -6.142 -23.840 1.00 69.81 407 LEU A CA 1
ATOM 3311 C C . LEU A 1 407 ? 9.178 -7.040 -24.795 1.00 69.81 407 LEU A C 1
ATOM 3313 O O . LEU A 1 407 ? 8.260 -6.532 -25.473 1.00 69.81 407 LEU A O 1
#

Sequence (407 aa):
MELNQKYKAGFIAQVDASLRGEVTYIPIHLKRVGKSFNLMQSRYVLISGATGAGKTSIADETFVLAPYTYLKENKENIHWEVLYFSLERKQMFKHAKWVSWMIYRDHRTQISADDIMGWGEKPLNKTGYDLIRSYDQEMTDLLDHMQIYDGKISPNVIQRAIDRRAHELGTFYWTDEHGIYSAHDQIPFQLFTDENLVEQTKTGPRKYIQWEHKERKFKLYEDDHQYFPDNPKTFVYIIIDGINLLGDKEIIDKISVEIADARDKYGFSPVVVTQQNRSLADINRLKHHGGDLSPQIEDVFKSSQMGFDADVVFGLFDPLMYKAHDADGKYDGYVVLQSSDGLTGSMQTPAGLSRFRSLHILKNSFGPNGAKYGLKFLGESNYFETLPFPDDETAINKVYVEIRQGL

InterPro domains:
  IPR027417 P-loop containing nucleoside triphosphate hydrolase [G3DSA:3.40.50.300] (12-388)
  IPR027417 P-loop containing nucleoside triphosphate hydrolase [SSF52540] (25-370)

Secondary structure (DSSP, 8-state):
-PPPHHHIIIIIHHHHHHHTT----BPPS-TTGGGT--B-SS--EEEEE-TTS-HHHHHHIIIIIHHHHHHHHHT---EEEEEEEESSS-HHHHHHHHHHHHHHHHH-----HHHHTT-SSSPPPHHHHHHHHTTHHHHHHHHTTEEEEESS--HHHHHHHHHHHHHHHEEEEEE-SSEEEETTEEEEEEE--TTSEEEEETTEEEEEEEEEETTEEEEEETT-EEEEESSTTEEEEEEEETGGGG-SHHHHHHHHHHHHHHHHHH--EEEEEEEBPGGGG-HHHHHHTTT-----GGGBSS-SHHHHH-SEEEEEE-TTTTT---TTSEETTEE-S--TTS-S--SB-TT--B-EEEEEEEEETTS-SS-EEEEEEETTTTEEEEPPPTT-HHHHHHHHHHHHTT-

Organism: NCBI:txid412755